Protein AF-A0A172TAT9-F1 (afdb_monomer)

Foldseek 3Di:
DDDDPPPPVVVVVVVVVVVVVVVVVVVVVVVVVVVVVVVVVVLVVQQVLLVVQQVVLQVVVQVLQVLVLQQQVQFFAALPDFLQNVQQLVCLLQVHNGFDDPLAKDWRHFFDQQAFLDADPDDASSSCVNVLRRGDQVSCVVVVNHPCPRNNSRRSRRQQRNGPQAHWDWDDDQKIKIWGFHKHFTTWMDHFRSKIKTKIFGAKIWMWIDHPPFIWIWIWGWPAGMWIKIWGFAFPLQFQEEAADQFQDLVCLVVVVGDEQELLAEEQGEYEYQDAYEYEAEHEYNYEYEYQQQYRVQWDDDVHDTAGVDDHFQAHHYDPDPDTDGCVNAPDSQWRWDADPVRRITTYHYNYHYYRNDGNFAFDQDCVSLQVLCLVAAAEAEEEWAAWAWAWDDAPNAIWIWIWTDDPNDIWIWTAHLVQFIWTQDPVRHTAAWDADNRSDIDGDHPDGHGGHQQGHEYAYEHNEYEHPPQCAPVVGGARWEQSHFHEYEYQAAYEYQEAHHYPDAQWDDFWDQDPVRDIDGTDGHPLSTNTAYEYHFNYDPPPHQREHEQEDQLQQPVGGPNDRHYAQQGEYEYEYARNRAEHEYRCQVGAHPPDLAGSEAHHYETHYHYHRYYYQHDPSRGGHRYGRHHSCNSVSNDDRRSRDTTSTIDIAMWDWDQDVNDTDIDGDSTIDIHTPTPIDGDD

Nearest PDB structures (foldseek):
  6u3s-assembly1_A  TM=4.311E-01  e=6.792E+00  Homo sapiens

Solvent-accessible surface area (backbone atoms only — not comparable to full-atom values): 34178 Å² total; per-residue (Å²): 142,85,86,73,86,74,64,63,62,57,53,55,52,50,50,52,50,50,52,51,50,53,52,53,51,51,51,51,49,52,50,51,50,50,52,52,51,49,50,52,52,50,53,50,48,38,45,51,45,3,38,53,20,11,52,50,43,50,52,55,52,45,53,51,36,45,49,49,30,54,44,44,74,68,30,45,50,63,61,83,64,49,69,70,59,53,48,47,28,53,12,33,49,57,73,38,96,59,66,78,84,78,84,63,67,40,76,76,35,73,44,56,61,69,39,36,60,52,85,60,98,70,61,64,38,56,43,29,43,47,61,39,57,28,40,47,47,67,57,37,36,77,71,75,39,70,87,39,45,64,42,54,41,18,47,53,51,21,42,45,26,24,1,68,70,27,36,81,47,71,52,64,86,81,34,32,18,44,33,54,51,27,33,21,44,41,34,37,32,36,55,27,73,51,25,38,36,45,31,32,32,42,62,66,42,55,18,38,5,30,28,90,93,35,51,26,36,37,38,30,38,40,72,54,46,56,38,29,41,39,39,36,34,56,52,56,58,43,26,31,34,33,24,48,36,53,15,61,42,72,67,32,42,75,71,66,51,61,51,71,41,31,62,78,37,55,35,55,27,29,34,40,28,32,18,49,57,32,39,29,41,50,20,38,30,49,19,35,41,37,17,19,8,17,48,84,90,14,69,41,68,49,97,84,39,77,34,53,65,42,79,63,53,39,33,36,29,48,66,91,51,89,62,75,46,45,44,91,75,29,78,46,73,64,47,38,70,52,65,49,98,86,68,56,58,24,39,52,45,58,64,41,59,64,40,39,73,38,77,68,75,55,69,53,72,60,54,64,69,40,36,55,51,2,33,76,32,29,39,55,40,84,43,55,27,64,30,37,34,33,20,46,46,76,57,96,89,37,77,21,38,34,42,35,39,27,43,97,89,45,75,50,41,36,35,29,40,90,82,25,40,28,28,31,51,47,98,90,70,52,77,30,26,18,36,64,50,98,82,19,52,79,43,79,24,82,95,52,76,44,34,61,46,63,31,27,35,17,28,57,23,33,33,65,29,35,32,15,53,96,43,18,78,40,92,79,51,44,34,18,30,29,49,72,37,38,28,15,42,36,22,35,18,36,37,28,36,25,42,20,32,36,49,59,41,57,37,54,47,88,52,67,42,74,44,98,85,73,50,73,48,72,49,53,70,78,40,80,80,52,50,36,37,36,26,40,36,10,18,14,39,101,86,84,33,53,3,30,34,35,38,31,35,36,53,50,24,93,82,36,75,82,68,51,82,32,31,56,63,51,28,39,38,43,33,28,40,34,7,39,55,16,21,54,25,30,41,42,15,77,36,75,47,99,66,65,63,63,72,41,44,32,42,39,33,42,24,22,40,34,21,24,20,41,40,51,40,37,50,98,86,38,33,31,32,47,72,36,47,36,40,51,68,52,22,73,65,33,50,64,26,38,79,50,66,44,44,56,61,52,48,52,42,47,27,29,79,44,76,55,96,87,38,82,39,81,44,79,52,93,60,60,50,69,40,76,63,76,58,77,45,76,72,132

InterPro domains:
  IPR032601 Protein of unknown function DUF4900 [PF16241] (195-294)

Organism: NCBI:txid1182568

Sequence (684 aa):
MQNSPRTQGATLIVSLLMVMLVLAMTMVLTAQVTVSARRSSADQQTILQARYAAESGVSRVQSQLDLMSRLLNVSALDTAVLNSSVESDMAALCGLSSLPLFTGKANLCTFPASQGLGRVTSGVNARTQFLVRTMSEGAFDAQGIPEANASVRSQFWSELFSGQQGTPYAGGQDATYAARFGLQPLKVERTHENTYRFYFKVPDLQVRGQLGASSQNIQARAAQPEGFLLISRQPFSRYALFTNHHFSDAEDEARGERVTFTDRTMFSGPVHTNQHFLFQGTPWFGGSVSSAGCPQSGIGLVSGVPDCTRPQEPGAFFGNNTLLTPEIEFAPSNAPVVCEADAKCHAPQFGGSVTWDNKYVELPTDNQEQEEVAIERGLALNGDVSELQLRQGQVSGQLRQLISYTQNGVTTRLAYGPDNKLLIQVPDGSWQPTKRDPAGVITANPGGVAAVFNGVISVSGNVQNLNGGPAADATPPEPTIAAFAGLTLAATGNVTVTSSLTYASPPCSGGHVRNSNGTVTPAACGDLTARNMLGIYSSGDHESSPGDIELVSPASCPNGFGTCASLPANARIHAVMMASQGAVRVRGHDEPVNASPFELGNIQLLGGIIENYYGAFGITDGRGYGRNFVYDPRMNDGMAPPAFPTERHWTVGLRTEKLVNGVLASEELTGLRLRGDVVSTVAP

Secondary structure (DSSP, 8-state):
----TTHHHHHHHHHHHHHHHHHHHHHHHHHHHHHHHHHHHHHHHHHHHHHHHHHHHHHHHHHHHHHHHHHHHT----TT--HHHHHHHHHHHHT-SSPPPPSSSEEEEE--TT--S---SSS--GGGHHHHHHS-HHHHHTTT-TT--HHHHHHHHHHHT-GGG-EEEEE-SSSEEEEEE--EEEEEEEEETTEEEEEEE---EEEEEEETTEEEEEEEEESSSEEEEEEE--BGGG-SEE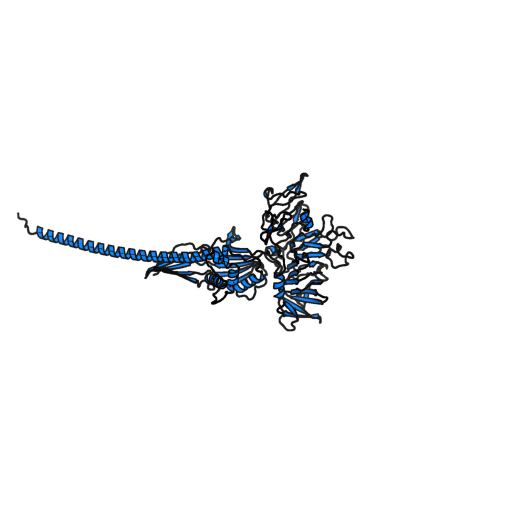EEESBSSHHHHHHT-B-EE-TT-EE-S-EEESS--EE-S--EESS-EEE--PPTT-EEEETTEEEESS----EEEETT--S-EEGGG-SSTTS--EE-TTS-EE--EESS-EESSPPP-PPP---HHHHHHHHHHSEEEES-BSEEEEEEEEETTEEEEEEEEEETTEEEEEEE-TT-BEEEE-TTS-EEEEEE-TT--EEE-TTSPPPB--SEEEEES-EEEEE--TTTTSSSPPPSB-TT-EEEEEESS-EEE-S-B-BSS-SEES--EE-TTS-EEPPEE--TT---EEEEEE--BTTTB---EEEE-GGG-TTSTTSS--PPTT-EEEEEEEESSS-EEEETSSSPPSS-TT-S-EEEEEEEEEEEE----B-TTS-B-EEEEE--GGGTTT--STT--B-SPPEEEEEEEEEETTEEEEEE-S---EE-----EE--

Structure (mmCIF, N/CA/C/O backbone):
data_AF-A0A172TAT9-F1
#
_entry.id   AF-A0A172TAT9-F1
#
loop_
_atom_site.group_PDB
_atom_site.id
_atom_site.type_symbol
_atom_site.label_atom_id
_atom_site.label_alt_id
_atom_site.label_comp_id
_atom_site.label_asym_id
_atom_site.label_entity_id
_atom_site.label_seq_id
_atom_site.pdbx_PDB_ins_code
_atom_site.Cartn_x
_atom_site.Cartn_y
_atom_site.Cartn_z
_atom_site.occupancy
_atom_site.B_iso_or_equiv
_atom_site.auth_seq_id
_atom_site.auth_comp_id
_atom_site.auth_asym_id
_atom_site.auth_atom_id
_atom_site.pdbx_PDB_model_num
ATOM 1 N N . MET A 1 1 ? 103.552 -5.576 -82.547 1.00 48.69 1 MET A N 1
ATOM 2 C CA . MET A 1 1 ? 102.421 -4.623 -82.537 1.00 48.69 1 MET A CA 1
ATOM 3 C C . MET A 1 1 ? 101.365 -5.129 -83.500 1.00 48.69 1 MET A C 1
ATOM 5 O O . MET A 1 1 ? 101.603 -5.049 -84.693 1.00 48.69 1 MET A O 1
ATOM 9 N N . GLN A 1 2 ? 100.270 -5.700 -82.996 1.00 43.50 2 GLN A N 1
ATOM 10 C CA . GLN A 1 2 ? 99.036 -5.975 -83.748 1.00 43.50 2 GLN A CA 1
ATOM 11 C C . GLN A 1 2 ? 98.002 -6.526 -82.754 1.00 43.50 2 GLN A C 1
ATOM 13 O O . GLN A 1 2 ? 98.159 -7.641 -82.267 1.00 43.50 2 GLN A O 1
ATOM 18 N N . ASN A 1 3 ? 96.971 -5.741 -82.428 1.00 38.66 3 ASN A N 1
ATOM 19 C CA . ASN A 1 3 ? 95.793 -6.240 -81.715 1.00 38.66 3 ASN A CA 1
ATOM 20 C C . ASN A 1 3 ? 94.718 -6.605 -82.748 1.00 38.66 3 ASN A C 1
ATOM 22 O O . ASN A 1 3 ? 94.421 -5.827 -83.652 1.00 38.66 3 ASN A O 1
ATOM 26 N N . SER A 1 4 ? 94.193 -7.825 -82.623 1.00 46.28 4 SER A N 1
ATOM 27 C CA . SER A 1 4 ? 93.279 -8.490 -83.560 1.00 46.28 4 SER A CA 1
ATOM 28 C C . SER A 1 4 ? 91.843 -7.931 -83.490 1.00 46.28 4 SER A C 1
ATOM 30 O O . SER A 1 4 ? 91.308 -7.805 -82.389 1.00 46.28 4 SER A O 1
ATOM 32 N N . PRO A 1 5 ? 91.164 -7.672 -84.628 1.00 51.91 5 PRO A N 1
ATOM 33 C CA . PRO A 1 5 ? 89.803 -7.121 -84.675 1.00 51.91 5 PRO A CA 1
ATOM 34 C C . PRO A 1 5 ? 88.676 -8.143 -84.404 1.00 51.91 5 PRO A C 1
ATOM 36 O O . PRO A 1 5 ? 87.502 -7.821 -84.567 1.00 51.91 5 PRO A O 1
ATOM 39 N N . ARG A 1 6 ? 88.979 -9.381 -83.977 1.00 50.12 6 ARG A N 1
ATOM 40 C CA . ARG A 1 6 ? 87.954 -10.422 -83.724 1.00 50.12 6 ARG A CA 1
ATOM 41 C C . ARG A 1 6 ? 87.299 -10.380 -82.334 1.00 50.12 6 ARG A C 1
ATOM 43 O O . ARG A 1 6 ? 86.281 -11.036 -82.141 1.00 50.12 6 ARG A O 1
ATOM 50 N N . THR A 1 7 ? 87.816 -9.607 -81.379 1.00 52.78 7 THR A N 1
ATOM 51 C CA . THR A 1 7 ? 87.319 -9.594 -79.986 1.00 52.78 7 THR A CA 1
ATOM 52 C C . THR A 1 7 ? 86.269 -8.523 -79.672 1.00 52.78 7 THR A C 1
ATOM 54 O O . THR A 1 7 ? 85.688 -8.585 -78.593 1.00 52.78 7 THR A O 1
ATOM 57 N N . GLN A 1 8 ? 85.963 -7.595 -80.591 1.00 53.47 8 GLN A N 1
ATOM 58 C CA . GLN A 1 8 ? 84.952 -6.538 -80.376 1.00 53.47 8 GLN A CA 1
ATOM 59 C C . GLN A 1 8 ? 83.516 -6.945 -80.772 1.00 53.47 8 GLN A C 1
ATOM 61 O O . GLN A 1 8 ? 82.559 -6.436 -80.198 1.00 53.47 8 GLN A O 1
ATOM 66 N N . GLY A 1 9 ? 83.333 -7.896 -81.698 1.00 56.62 9 GLY A N 1
ATOM 67 C CA . GLY A 1 9 ? 81.994 -8.367 -82.099 1.00 56.62 9 GLY A CA 1
ATOM 68 C C . GLY A 1 9 ? 81.351 -9.342 -81.102 1.00 56.62 9 GLY A C 1
ATOM 69 O O . GLY A 1 9 ? 80.148 -9.286 -80.858 1.00 56.62 9 GLY A O 1
ATOM 70 N N . ALA A 1 10 ? 82.155 -10.207 -80.472 1.00 58.50 10 ALA A N 1
ATOM 71 C CA . ALA A 1 10 ? 81.668 -11.194 -79.505 1.00 58.50 10 ALA A CA 1
ATOM 72 C C . ALA A 1 10 ? 81.263 -10.559 -78.163 1.00 58.50 10 ALA A C 1
ATOM 74 O O . ALA A 1 10 ? 80.267 -10.963 -77.570 1.00 58.50 10 ALA A O 1
ATOM 75 N N . THR A 1 11 ? 81.977 -9.525 -77.705 1.00 61.00 11 THR A N 1
ATOM 76 C CA . THR A 1 11 ? 81.617 -8.782 -76.484 1.00 61.00 11 THR A CA 1
ATOM 77 C C . THR A 1 11 ? 80.318 -8.003 -76.644 1.00 61.00 11 THR A C 1
ATOM 79 O O . THR A 1 11 ? 79.573 -7.910 -75.677 1.00 61.00 11 THR A O 1
ATOM 82 N N . LEU A 1 12 ? 80.012 -7.496 -77.845 1.00 65.25 12 LEU A N 1
ATOM 83 C CA . LEU A 1 12 ? 78.777 -6.753 -78.109 1.00 65.25 12 LEU A CA 1
ATOM 84 C C . LEU A 1 12 ? 77.550 -7.677 -78.188 1.00 65.25 12 LEU A C 1
ATOM 86 O O . LEU A 1 12 ? 76.487 -7.326 -77.692 1.00 65.25 12 LEU A O 1
ATOM 90 N N . ILE A 1 13 ? 77.699 -8.894 -78.724 1.00 69.75 13 ILE A N 1
ATOM 91 C CA . ILE A 1 13 ? 76.626 -9.905 -78.712 1.00 69.75 13 ILE A CA 1
ATOM 92 C C . ILE A 1 13 ? 76.397 -10.455 -77.298 1.00 69.75 13 ILE A C 1
ATOM 94 O O . ILE A 1 13 ? 75.250 -10.600 -76.881 1.00 69.75 13 ILE A O 1
ATOM 98 N N . VAL A 1 14 ? 77.463 -10.725 -76.535 1.00 69.88 14 VAL A N 1
ATOM 99 C CA . VAL A 1 14 ? 77.345 -11.221 -75.153 1.00 69.88 14 VAL A CA 1
ATOM 100 C C . VAL A 1 14 ? 76.771 -10.151 -74.224 1.00 69.88 14 VAL A C 1
ATOM 102 O O . VAL A 1 14 ? 75.908 -10.473 -73.413 1.00 69.88 14 VAL A O 1
ATOM 105 N N . SER A 1 15 ? 77.170 -8.882 -74.358 1.00 71.38 15 SER A N 1
ATOM 106 C CA . SER A 1 15 ? 76.584 -7.798 -73.561 1.00 71.38 15 SER A CA 1
ATOM 107 C C . SER A 1 15 ? 75.116 -7.560 -73.916 1.00 71.38 15 SER A C 1
ATOM 109 O O . SER A 1 15 ? 74.303 -7.384 -73.014 1.00 71.38 15 SER A O 1
ATOM 111 N N . LEU A 1 16 ? 74.738 -7.644 -75.195 1.00 74.12 16 LEU A N 1
ATOM 112 C CA . LEU A 1 16 ? 73.351 -7.468 -75.630 1.00 74.12 16 LEU A CA 1
ATOM 113 C C . LEU A 1 16 ? 72.456 -8.648 -75.215 1.00 74.12 16 LEU A C 1
ATOM 115 O O . LEU A 1 16 ? 71.335 -8.428 -74.763 1.00 74.12 16 LEU A O 1
ATOM 119 N N . LEU A 1 17 ? 72.967 -9.884 -75.266 1.00 76.31 17 LEU A N 1
ATOM 120 C CA . LEU A 1 17 ? 72.285 -11.061 -74.716 1.00 76.31 17 LEU A CA 1
ATOM 121 C C . LEU A 1 17 ? 72.151 -10.986 -73.194 1.00 76.31 17 LEU A C 1
ATOM 123 O O . LEU A 1 17 ? 71.096 -11.324 -72.666 1.00 76.31 17 LEU A O 1
ATOM 127 N N . MET A 1 18 ? 73.177 -10.513 -72.482 1.00 75.94 18 MET A N 1
ATOM 128 C CA . MET A 1 18 ? 73.108 -10.350 -71.029 1.00 75.94 18 MET A CA 1
ATOM 129 C C . MET A 1 18 ? 72.113 -9.249 -70.642 1.00 75.94 18 MET A C 1
ATOM 131 O O . MET A 1 18 ? 71.328 -9.442 -69.721 1.00 75.94 18 MET A O 1
ATOM 135 N N . VAL A 1 19 ? 72.071 -8.135 -71.381 1.00 79.44 19 VAL A N 1
ATOM 136 C CA . VAL A 1 19 ? 71.080 -7.065 -71.182 1.00 79.44 19 VAL A CA 1
ATOM 137 C C . VAL A 1 19 ? 69.665 -7.559 -71.490 1.00 79.44 19 VAL A C 1
ATOM 139 O O . VAL A 1 19 ? 68.757 -7.289 -70.707 1.00 79.44 19 VAL A O 1
ATOM 142 N N . MET A 1 20 ? 69.460 -8.332 -72.563 1.00 79.25 20 MET A N 1
ATOM 143 C CA . MET A 1 20 ? 68.156 -8.946 -72.849 1.00 79.25 20 MET A CA 1
ATOM 144 C C . MET A 1 20 ? 67.742 -9.962 -71.781 1.00 79.25 20 MET A C 1
ATOM 146 O O . MET A 1 20 ? 66.573 -10.003 -71.405 1.00 79.25 20 MET A O 1
ATOM 150 N N . LEU A 1 21 ? 68.680 -10.751 -71.256 1.00 79.19 21 LEU A N 1
ATOM 151 C CA . LEU A 1 21 ? 68.402 -11.723 -70.201 1.00 79.19 21 LEU A CA 1
ATOM 152 C C . LEU A 1 21 ? 68.069 -11.028 -68.877 1.00 79.19 21 LEU A C 1
ATOM 154 O O . LEU A 1 21 ? 67.112 -11.415 -68.214 1.00 79.19 21 LEU A O 1
ATOM 158 N N . VAL A 1 22 ? 68.781 -9.951 -68.535 1.00 80.50 22 VAL A N 1
ATOM 159 C CA . VAL A 1 22 ? 68.465 -9.101 -67.378 1.00 80.50 22 VAL A CA 1
ATOM 160 C C . VAL A 1 22 ? 67.095 -8.438 -67.548 1.00 80.50 22 VAL A C 1
ATOM 162 O O . VAL A 1 22 ? 66.311 -8.454 -66.605 1.00 80.50 22 VAL A O 1
ATOM 165 N N . LEU A 1 23 ? 66.756 -7.931 -68.738 1.00 79.25 23 LEU A N 1
ATOM 166 C CA . LEU A 1 23 ? 65.432 -7.363 -69.034 1.00 79.25 23 LEU A CA 1
ATOM 167 C C . LEU A 1 23 ? 64.306 -8.403 -68.947 1.00 79.25 23 LEU A C 1
ATOM 169 O O . LEU A 1 23 ? 63.243 -8.120 -68.401 1.00 79.25 23 LEU A O 1
ATOM 173 N N . ALA A 1 24 ? 64.525 -9.623 -69.439 1.00 78.19 24 ALA A N 1
ATOM 174 C CA . ALA A 1 24 ? 63.549 -10.702 -69.313 1.00 78.19 24 ALA A CA 1
ATOM 175 C C . ALA A 1 24 ? 63.354 -11.113 -67.842 1.00 78.19 24 ALA A C 1
ATOM 177 O O . ALA A 1 24 ? 62.227 -11.319 -67.393 1.00 78.19 24 ALA A O 1
ATOM 178 N N . MET A 1 25 ? 64.438 -11.175 -67.064 1.00 75.12 25 MET A N 1
ATOM 179 C CA . MET A 1 25 ? 64.396 -11.537 -65.646 1.00 75.12 25 MET A CA 1
ATOM 180 C C . MET A 1 25 ? 63.715 -10.454 -64.797 1.00 75.12 25 MET A C 1
ATOM 182 O O . MET A 1 25 ? 62.909 -10.779 -63.925 1.00 75.12 25 MET A O 1
ATOM 186 N N . THR A 1 26 ? 63.951 -9.168 -65.085 1.00 76.69 26 THR A N 1
ATOM 187 C CA . THR A 1 26 ? 63.232 -8.063 -64.429 1.00 76.69 26 THR A CA 1
ATOM 188 C C . THR A 1 26 ? 61.753 -8.040 -64.809 1.00 76.69 26 THR A C 1
ATOM 190 O O . THR A 1 26 ? 60.919 -7.763 -63.946 1.00 76.69 26 THR A O 1
ATOM 193 N N . MET A 1 27 ? 61.393 -8.403 -66.044 1.00 77.38 27 MET A N 1
ATOM 194 C CA . MET A 1 27 ? 59.995 -8.526 -66.479 1.00 77.38 27 MET A CA 1
ATOM 195 C C . MET A 1 27 ? 59.261 -9.682 -65.775 1.00 77.38 27 MET A C 1
ATOM 197 O O . MET A 1 27 ? 58.118 -9.527 -65.351 1.00 77.38 27 MET A O 1
ATOM 201 N N . VAL A 1 28 ? 59.926 -10.825 -65.569 1.00 75.56 28 VAL A N 1
ATOM 202 C CA . VAL A 1 28 ? 59.362 -11.962 -64.816 1.00 75.56 28 VAL A CA 1
ATOM 203 C C . VAL A 1 28 ? 59.194 -11.622 -63.333 1.00 75.56 28 VAL A C 1
ATOM 205 O O . VAL A 1 28 ? 58.142 -11.899 -62.757 1.00 75.56 28 VAL A O 1
ATOM 208 N N . LEU A 1 29 ? 60.186 -10.971 -62.719 1.00 69.94 29 LEU A N 1
ATOM 209 C CA . LEU A 1 29 ? 60.111 -10.539 -61.321 1.00 69.94 29 LEU A CA 1
ATOM 210 C C . LEU A 1 29 ? 59.018 -9.481 -61.111 1.00 69.94 29 LEU A C 1
ATOM 212 O O . LEU A 1 29 ? 58.234 -9.588 -60.171 1.00 69.94 29 LEU A O 1
ATOM 216 N N . THR A 1 30 ? 58.893 -8.500 -62.010 1.00 72.00 30 THR A N 1
ATOM 217 C CA . THR A 1 30 ? 57.817 -7.494 -61.937 1.00 72.00 30 THR A CA 1
ATOM 218 C C . THR A 1 30 ? 56.434 -8.102 -62.172 1.00 72.00 30 THR A C 1
ATOM 220 O O . THR A 1 30 ? 55.488 -7.725 -61.478 1.00 72.00 30 THR A O 1
ATOM 223 N N . ALA A 1 31 ? 56.295 -9.091 -63.061 1.00 66.12 31 ALA A N 1
ATOM 224 C CA . ALA A 1 31 ? 55.041 -9.821 -63.251 1.00 66.12 31 ALA A CA 1
ATOM 225 C C . ALA A 1 31 ? 54.649 -10.640 -62.007 1.00 66.12 31 ALA A C 1
ATOM 227 O O . ALA A 1 31 ? 53.498 -10.582 -61.574 1.00 66.12 31 ALA A O 1
ATOM 228 N N . GLN A 1 32 ? 55.597 -11.346 -61.382 1.00 64.25 32 GLN A N 1
ATOM 229 C CA . GLN A 1 32 ? 55.352 -12.099 -60.146 1.00 64.25 32 GLN A CA 1
ATOM 230 C C . GLN A 1 32 ? 54.995 -11.184 -58.971 1.00 64.25 32 GLN A C 1
ATOM 232 O O . GLN A 1 32 ? 54.032 -11.463 -58.256 1.00 64.25 32 GLN A O 1
ATOM 237 N N . VAL A 1 33 ? 55.699 -10.060 -58.809 1.00 66.44 33 VAL A N 1
ATOM 238 C CA . VAL A 1 33 ? 55.380 -9.051 -57.787 1.00 66.44 33 VAL A CA 1
ATOM 239 C C . VAL A 1 33 ? 53.998 -8.448 -58.032 1.00 66.44 33 VAL A C 1
ATOM 241 O O . VAL A 1 33 ? 53.223 -8.314 -57.093 1.00 66.44 33 VAL A O 1
ATOM 244 N N . THR A 1 34 ? 53.630 -8.166 -59.284 1.00 67.50 34 THR A N 1
ATOM 245 C CA . THR A 1 34 ? 52.304 -7.622 -59.625 1.00 67.50 34 THR A CA 1
ATOM 246 C C . THR A 1 34 ? 51.184 -8.631 -59.358 1.00 67.50 34 THR A C 1
ATOM 248 O O . THR A 1 34 ? 50.139 -8.264 -58.823 1.00 67.50 34 THR A O 1
ATOM 251 N N . VAL A 1 35 ? 51.385 -9.912 -59.680 1.00 61.44 35 VAL A N 1
ATOM 252 C CA . VAL A 1 35 ? 50.406 -10.977 -59.396 1.00 61.44 35 VAL A CA 1
ATOM 253 C C . VAL A 1 35 ? 50.291 -11.238 -57.891 1.00 61.44 35 VAL A C 1
ATOM 255 O O . VAL A 1 35 ? 49.179 -11.376 -57.385 1.00 61.44 35 VAL A O 1
ATOM 258 N N . SER A 1 36 ? 51.409 -11.241 -57.159 1.00 58.53 36 SER A N 1
ATOM 259 C CA . SER A 1 36 ? 51.427 -11.378 -55.697 1.00 58.53 36 SER A CA 1
ATOM 260 C C . SER A 1 36 ? 50.774 -10.182 -55.001 1.00 58.53 36 SER A C 1
ATOM 262 O O . SER A 1 36 ? 50.013 -10.367 -54.056 1.00 58.53 36 SER A O 1
ATOM 264 N N . ALA A 1 37 ? 51.019 -8.962 -55.482 1.00 57.03 37 ALA A N 1
ATOM 265 C CA . ALA A 1 37 ? 50.395 -7.748 -54.963 1.00 57.03 37 ALA A CA 1
ATOM 266 C C . ALA A 1 37 ? 48.886 -7.722 -55.246 1.00 57.03 37 ALA A C 1
ATOM 268 O O . ALA A 1 37 ? 48.110 -7.350 -54.372 1.00 57.03 37 ALA A O 1
ATOM 269 N N . ARG A 1 38 ? 48.446 -8.182 -56.427 1.00 58.56 38 ARG A N 1
ATOM 270 C CA . ARG A 1 38 ? 47.016 -8.309 -56.758 1.00 58.56 38 ARG A CA 1
ATOM 271 C C . ARG A 1 38 ? 46.309 -9.375 -55.925 1.00 58.56 38 ARG A C 1
ATOM 273 O O . ARG A 1 38 ? 45.204 -9.114 -55.468 1.00 58.56 38 ARG A O 1
ATOM 280 N N . ARG A 1 39 ? 46.935 -10.537 -55.698 1.00 61.66 39 ARG A N 1
ATOM 281 C CA . ARG A 1 39 ? 46.395 -11.572 -54.796 1.00 61.66 39 ARG A CA 1
ATOM 282 C C . ARG A 1 39 ? 46.301 -11.061 -53.361 1.00 61.66 39 ARG A C 1
ATOM 284 O O . ARG A 1 39 ? 45.223 -11.097 -52.794 1.00 61.66 39 ARG A O 1
ATOM 291 N N . SER A 1 40 ? 47.371 -10.455 -52.847 1.00 72.44 40 SER A N 1
ATOM 292 C CA . SER A 1 40 ? 47.383 -9.829 -51.519 1.00 72.44 40 SER A CA 1
ATOM 293 C C . SER A 1 40 ? 46.303 -8.748 -51.370 1.00 72.44 40 SER A C 1
ATOM 295 O O . SER A 1 40 ? 45.583 -8.726 -50.379 1.00 72.44 40 SER A O 1
ATOM 297 N N . SER A 1 41 ? 46.114 -7.896 -52.382 1.00 76.06 41 SER A N 1
ATOM 298 C CA . SER A 1 41 ? 45.074 -6.860 -52.374 1.00 76.06 41 SER A CA 1
ATOM 299 C C . SER A 1 41 ? 43.656 -7.434 -52.442 1.00 76.06 41 SER A C 1
ATOM 301 O O . SER A 1 41 ? 42.767 -6.906 -51.779 1.00 76.06 41 SER A O 1
ATOM 303 N N . ALA A 1 42 ? 43.426 -8.492 -53.226 1.00 73.88 42 ALA A N 1
ATOM 304 C CA . ALA A 1 42 ? 42.129 -9.162 -53.301 1.00 73.88 42 ALA A CA 1
ATOM 305 C C . ALA A 1 42 ? 41.809 -9.900 -51.991 1.00 73.88 42 ALA A C 1
ATOM 307 O O . ALA A 1 42 ? 40.704 -9.777 -51.467 1.00 73.88 42 ALA A O 1
ATOM 308 N N . ASP A 1 43 ? 42.792 -10.579 -51.401 1.00 77.62 43 ASP A N 1
ATOM 309 C CA . ASP A 1 43 ? 42.649 -11.261 -50.115 1.00 77.62 43 ASP A CA 1
ATOM 310 C C . ASP A 1 43 ? 42.376 -10.248 -48.990 1.00 77.62 43 ASP A C 1
ATOM 312 O O . ASP A 1 43 ? 41.437 -10.422 -48.212 1.00 77.62 43 ASP A O 1
ATOM 316 N N . GLN A 1 44 ? 43.099 -9.123 -48.962 1.00 82.38 44 GLN A N 1
ATOM 317 C CA . GLN A 1 44 ? 42.831 -8.013 -48.041 1.00 82.38 44 GLN A CA 1
ATOM 318 C C . GLN A 1 44 ? 41.424 -7.434 -48.226 1.00 82.38 44 GLN A C 1
ATOM 320 O O . GLN A 1 44 ? 40.734 -7.178 -47.239 1.00 82.38 44 GLN A O 1
ATOM 325 N N . GLN A 1 45 ? 40.965 -7.273 -49.469 1.00 85.69 45 GLN A N 1
ATOM 326 C CA . GLN A 1 45 ? 39.615 -6.794 -49.756 1.00 85.69 45 GLN A CA 1
ATOM 327 C C . GLN A 1 45 ? 38.545 -7.773 -49.248 1.00 85.69 45 GLN A C 1
ATOM 329 O O . GLN A 1 45 ? 37.579 -7.335 -48.624 1.00 85.69 45 GLN A O 1
ATOM 334 N N . THR A 1 46 ? 38.726 -9.085 -49.441 1.00 84.88 46 THR A N 1
ATOM 335 C CA . THR A 1 46 ? 37.762 -10.085 -48.943 1.00 84.88 46 THR A CA 1
ATOM 336 C C . THR A 1 46 ? 37.718 -10.150 -47.416 1.00 84.88 46 THR A C 1
ATOM 338 O O . THR A 1 46 ? 36.640 -10.282 -46.838 1.00 84.88 46 THR A O 1
ATOM 341 N N . ILE A 1 47 ? 38.862 -9.989 -46.743 1.00 86.12 47 ILE A N 1
ATOM 342 C CA . ILE A 1 47 ? 38.943 -9.930 -45.277 1.00 86.12 47 ILE A CA 1
ATOM 343 C C . ILE A 1 47 ? 38.253 -8.672 -44.738 1.00 86.12 47 ILE A C 1
ATOM 345 O O . ILE A 1 47 ? 37.501 -8.758 -43.766 1.00 86.12 47 ILE A O 1
ATOM 349 N N . LEU A 1 48 ? 38.464 -7.513 -45.369 1.00 87.56 48 LEU A N 1
ATOM 350 C CA . LEU A 1 48 ? 37.793 -6.267 -44.990 1.00 87.56 48 LEU A CA 1
ATOM 351 C C . LEU A 1 48 ? 36.278 -6.360 -45.190 1.00 87.56 48 LEU A C 1
ATOM 353 O O . LEU A 1 48 ? 35.522 -5.952 -44.314 1.00 87.56 48 LEU A O 1
ATOM 357 N N . GLN A 1 49 ? 35.819 -6.957 -46.291 1.00 89.06 49 GLN A N 1
ATOM 358 C CA . GLN A 1 49 ? 34.391 -7.180 -46.531 1.00 89.06 49 GLN A CA 1
ATOM 359 C C . GLN A 1 49 ? 33.778 -8.158 -45.517 1.00 89.06 49 GLN A C 1
ATOM 361 O O . GLN A 1 49 ? 32.702 -7.885 -44.985 1.00 89.06 49 GLN A O 1
ATOM 366 N N . ALA A 1 50 ? 34.476 -9.245 -45.168 1.00 86.94 50 ALA A N 1
ATOM 367 C CA . ALA A 1 50 ? 34.053 -10.145 -44.093 1.00 86.94 50 ALA A CA 1
ATOM 368 C C . ALA A 1 50 ? 33.990 -9.422 -42.734 1.00 86.94 50 ALA A C 1
ATOM 370 O O . ALA A 1 50 ? 33.067 -9.650 -41.954 1.00 86.94 50 ALA A O 1
ATOM 371 N N . ARG A 1 51 ? 34.924 -8.506 -42.456 1.00 90.19 51 ARG A N 1
ATOM 372 C CA . ARG A 1 51 ? 34.886 -7.666 -41.253 1.00 90.19 51 ARG A CA 1
ATOM 373 C C . ARG A 1 51 ? 33.684 -6.721 -41.250 1.00 90.19 51 ARG A C 1
ATOM 375 O O . ARG A 1 51 ? 32.968 -6.696 -40.257 1.00 90.19 51 ARG A O 1
ATOM 382 N N . TYR A 1 52 ? 33.412 -6.004 -42.340 1.00 90.25 52 TYR A N 1
ATOM 383 C CA . TYR A 1 52 ? 32.238 -5.126 -42.429 1.00 90.25 52 TYR A CA 1
ATOM 384 C C . TYR A 1 52 ? 30.918 -5.893 -42.280 1.00 90.25 52 TYR A C 1
ATOM 386 O O . TYR A 1 52 ? 29.982 -5.395 -41.650 1.00 90.25 52 TYR A O 1
ATOM 394 N N . ALA A 1 53 ? 30.845 -7.128 -42.788 1.00 91.00 53 ALA A N 1
ATOM 395 C CA . ALA A 1 53 ? 29.707 -8.005 -42.530 1.00 91.00 53 ALA A CA 1
ATOM 396 C C . ALA A 1 53 ? 29.572 -8.314 -41.028 1.00 91.00 53 ALA A C 1
ATOM 398 O O . ALA A 1 53 ? 28.488 -8.166 -40.466 1.00 91.00 53 ALA A O 1
ATOM 399 N N . ALA A 1 54 ? 30.666 -8.669 -40.346 1.00 90.06 54 ALA A N 1
ATOM 400 C CA . ALA A 1 54 ? 30.649 -8.892 -38.900 1.00 90.06 54 ALA A CA 1
ATOM 401 C C . ALA A 1 54 ? 30.248 -7.628 -38.107 1.00 90.06 54 ALA A C 1
ATOM 403 O O . ALA A 1 54 ? 29.439 -7.720 -37.186 1.00 90.06 54 ALA A O 1
ATOM 404 N N . GLU A 1 55 ? 30.741 -6.444 -38.487 1.00 90.75 55 GLU A N 1
ATOM 405 C CA . GLU A 1 55 ? 30.348 -5.161 -37.877 1.00 90.75 55 GLU A CA 1
ATOM 406 C C . GLU A 1 55 ? 28.848 -4.894 -38.079 1.00 90.75 55 GLU A C 1
ATOM 408 O O . GLU A 1 55 ? 28.155 -4.516 -37.135 1.00 90.75 55 GLU A O 1
ATOM 413 N N . SER A 1 56 ? 28.310 -5.216 -39.261 1.00 91.50 56 SER A N 1
ATOM 414 C CA . SER A 1 56 ? 26.869 -5.134 -39.544 1.00 91.50 56 SER A CA 1
ATOM 415 C C . SER A 1 56 ? 26.043 -6.053 -38.638 1.00 91.50 56 SER A C 1
ATOM 417 O O . SER A 1 56 ? 24.965 -5.670 -38.182 1.00 91.50 56 SER A O 1
ATOM 419 N N . GLY A 1 57 ? 26.548 -7.252 -38.327 1.00 91.31 57 GLY A N 1
ATOM 420 C CA . GLY A 1 57 ? 25.904 -8.156 -37.375 1.00 91.31 57 GLY A CA 1
ATOM 421 C C . GLY A 1 57 ? 25.920 -7.628 -35.935 1.00 91.31 57 GLY A C 1
ATOM 422 O O . GLY A 1 57 ? 24.917 -7.763 -35.233 1.00 91.31 57 GLY A O 1
ATOM 423 N N . VAL A 1 58 ? 26.996 -6.951 -35.509 1.00 91.81 58 VAL A N 1
ATOM 424 C CA . VAL A 1 58 ? 27.033 -6.243 -34.213 1.00 91.81 58 VAL A CA 1
ATOM 425 C C . VAL A 1 58 ? 25.986 -5.132 -34.189 1.00 91.81 58 VAL A C 1
ATOM 427 O O . VAL A 1 58 ? 25.193 -5.060 -33.251 1.00 91.81 58 VAL A O 1
ATOM 430 N N . SER A 1 59 ? 25.917 -4.310 -35.241 1.00 91.94 59 SER A N 1
ATOM 431 C CA . SER A 1 59 ? 24.905 -3.255 -35.369 1.00 91.94 59 SER A CA 1
ATOM 432 C C . SER A 1 59 ? 23.478 -3.807 -35.369 1.00 91.94 59 SER A C 1
ATOM 434 O O . SER A 1 59 ? 22.590 -3.195 -34.776 1.00 91.94 59 SER A O 1
ATOM 436 N N . ARG A 1 60 ? 23.240 -4.982 -35.970 1.00 92.25 60 ARG A N 1
ATOM 437 C CA . ARG A 1 60 ? 21.925 -5.639 -35.946 1.00 92.25 60 ARG A CA 1
ATOM 438 C C . ARG A 1 60 ? 21.501 -6.013 -34.527 1.00 92.25 60 ARG A C 1
ATOM 440 O O . ARG A 1 60 ? 20.356 -5.755 -34.168 1.00 92.25 60 ARG A O 1
ATOM 447 N N . VAL A 1 61 ? 22.399 -6.597 -33.733 1.00 92.31 61 VAL A N 1
ATOM 448 C CA . VAL A 1 61 ? 22.111 -6.949 -32.331 1.00 92.31 61 VAL A CA 1
ATOM 449 C C . VAL A 1 61 ? 21.964 -5.694 -31.468 1.00 92.31 61 VAL A C 1
ATOM 451 O O . VAL A 1 61 ? 21.014 -5.605 -30.693 1.00 92.31 61 VAL A O 1
ATOM 454 N N . GLN A 1 62 ? 22.830 -4.690 -31.643 1.00 92.94 62 GLN A N 1
ATOM 455 C CA . GLN A 1 62 ? 22.701 -3.410 -30.939 1.00 92.94 62 GLN A CA 1
ATOM 456 C C . GLN A 1 62 ? 21.354 -2.740 -31.238 1.00 92.94 62 GLN A C 1
ATOM 458 O O . GLN A 1 62 ? 20.689 -2.282 -30.318 1.00 92.94 62 GLN A O 1
ATOM 463 N N . SER A 1 63 ? 20.889 -2.770 -32.491 1.00 91.75 63 SER A N 1
ATOM 464 C CA . SER A 1 63 ? 19.572 -2.243 -32.861 1.00 91.75 63 SER A CA 1
ATOM 465 C C . SER A 1 63 ? 18.417 -2.946 -32.137 1.00 91.75 63 SER A C 1
ATOM 467 O O . SER A 1 63 ? 17.394 -2.305 -31.895 1.00 91.75 63 SER A O 1
ATOM 469 N N . GLN A 1 64 ? 18.545 -4.236 -31.802 1.00 91.12 64 GLN A N 1
ATOM 470 C CA . GLN A 1 64 ? 17.540 -4.962 -31.013 1.00 91.12 64 GLN A CA 1
ATOM 471 C C . GLN A 1 64 ? 17.571 -4.545 -29.539 1.00 91.12 64 GLN A C 1
ATOM 473 O O . GLN A 1 64 ? 16.519 -4.340 -28.937 1.00 91.12 64 GLN A O 1
ATOM 478 N N . LEU A 1 65 ? 18.764 -4.359 -28.966 1.00 91.50 65 LEU A N 1
ATOM 479 C CA . LEU A 1 65 ? 18.929 -3.829 -27.607 1.00 91.50 65 LEU A CA 1
ATOM 480 C C . LEU A 1 65 ? 18.421 -2.386 -27.484 1.00 91.50 65 LEU A C 1
ATOM 482 O O . LEU A 1 65 ? 17.801 -2.032 -26.479 1.00 91.50 65 LEU A O 1
ATOM 486 N N . ASP A 1 66 ? 18.630 -1.566 -28.513 1.00 91.31 66 ASP A N 1
ATOM 487 C CA . ASP A 1 66 ? 18.108 -0.202 -28.571 1.00 91.31 66 ASP A CA 1
ATOM 488 C C . ASP A 1 66 ? 16.578 -0.199 -28.669 1.00 91.31 66 ASP A C 1
ATOM 490 O O . ASP A 1 66 ? 15.927 0.576 -27.972 1.00 91.31 66 ASP A O 1
ATOM 494 N N . LEU A 1 67 ? 15.992 -1.079 -29.492 1.00 91.19 67 LEU A N 1
ATOM 495 C CA . LEU A 1 67 ? 14.539 -1.256 -29.572 1.00 91.19 67 LEU A CA 1
ATOM 496 C C . LEU A 1 67 ? 13.956 -1.661 -28.214 1.00 91.19 67 LEU A C 1
ATOM 498 O O . LEU A 1 67 ? 13.016 -1.026 -27.745 1.00 91.19 67 LEU A O 1
ATOM 502 N N . MET A 1 68 ? 14.542 -2.664 -27.556 1.00 89.62 68 MET A N 1
ATOM 503 C CA . MET A 1 68 ? 14.156 -3.054 -26.200 1.00 89.62 68 MET A CA 1
ATOM 504 C C . MET A 1 68 ? 14.242 -1.872 -25.234 1.00 89.62 68 MET A C 1
ATOM 506 O O . MET A 1 68 ? 13.298 -1.630 -24.494 1.00 89.62 68 MET A O 1
ATOM 510 N N . SER A 1 69 ? 15.359 -1.141 -25.230 1.00 89.50 69 SER A N 1
ATOM 511 C CA . SER A 1 69 ? 15.556 -0.009 -24.318 1.00 89.50 69 SER A CA 1
ATOM 512 C C . SER A 1 69 ? 14.487 1.062 -24.536 1.00 89.50 69 SER A C 1
ATOM 514 O O . SER A 1 69 ? 13.925 1.568 -23.573 1.00 89.50 69 SER A O 1
ATOM 516 N N . ARG A 1 70 ? 14.136 1.357 -25.796 1.00 89.75 70 ARG A N 1
ATOM 517 C CA . ARG A 1 70 ? 13.042 2.284 -26.121 1.00 89.75 70 ARG A CA 1
ATOM 518 C C . ARG A 1 70 ? 11.683 1.766 -25.654 1.00 89.75 70 ARG A C 1
ATOM 520 O O . ARG A 1 70 ? 10.944 2.539 -25.060 1.00 89.75 70 ARG A O 1
ATOM 527 N N . LEU A 1 71 ? 11.381 0.481 -25.863 1.00 90.06 71 LEU A N 1
ATOM 528 C CA . LEU A 1 71 ? 10.140 -0.146 -25.387 1.00 90.06 71 LEU A CA 1
ATOM 529 C C . LEU A 1 71 ? 10.034 -0.130 -23.856 1.00 90.06 71 LEU A C 1
ATOM 531 O O . LEU A 1 71 ? 8.963 0.130 -23.322 1.00 90.06 71 LEU A O 1
ATOM 535 N N . LEU A 1 72 ? 11.139 -0.371 -23.148 1.00 86.25 72 LEU A N 1
ATOM 536 C CA . LEU A 1 72 ? 11.179 -0.312 -21.687 1.00 86.25 72 LEU A CA 1
ATOM 537 C C . LEU A 1 72 ? 11.087 1.121 -21.153 1.00 86.25 72 LEU A C 1
ATOM 539 O O . LEU A 1 72 ? 10.478 1.338 -20.111 1.00 86.25 72 LEU A O 1
ATOM 543 N N . ASN A 1 73 ? 11.626 2.109 -21.867 1.00 84.19 73 ASN A N 1
ATOM 544 C CA . ASN A 1 73 ? 11.514 3.516 -21.472 1.00 84.19 73 ASN A CA 1
ATOM 545 C C . ASN A 1 73 ? 10.083 4.062 -21.589 1.00 84.19 73 ASN A C 1
ATOM 547 O O . ASN A 1 73 ? 9.756 5.037 -20.923 1.00 84.19 73 ASN A O 1
ATOM 551 N N . VAL A 1 74 ? 9.238 3.448 -22.421 1.00 84.56 74 VAL A N 1
ATOM 552 C CA . VAL A 1 74 ? 7.799 3.760 -22.513 1.00 84.56 74 VAL A CA 1
ATOM 553 C C . VAL A 1 74 ? 6.932 2.701 -21.828 1.00 84.56 74 VAL A C 1
ATOM 555 O O . VAL A 1 74 ? 5.722 2.661 -22.043 1.00 84.56 74 VAL A O 1
ATOM 558 N N . SER A 1 75 ? 7.547 1.810 -21.044 1.00 84.50 75 SER A N 1
ATOM 559 C CA . SER A 1 75 ? 6.818 0.744 -20.368 1.00 84.50 75 SER A CA 1
ATOM 560 C C . SER A 1 75 ? 5.909 1.322 -19.292 1.00 84.50 75 SER A C 1
ATOM 562 O O . SER A 1 75 ? 6.317 2.149 -18.477 1.00 84.50 75 SER A O 1
ATOM 564 N N . ALA A 1 76 ? 4.655 0.891 -19.315 1.00 85.75 76 ALA A N 1
ATOM 565 C CA . ALA A 1 76 ? 3.637 1.338 -18.388 1.00 85.75 76 ALA A CA 1
ATOM 566 C C . ALA A 1 76 ? 2.640 0.204 -18.182 1.00 85.75 76 ALA A C 1
ATOM 568 O O . ALA A 1 76 ? 2.239 -0.477 -19.125 1.00 85.75 76 ALA A O 1
ATOM 569 N N . LEU A 1 77 ? 2.238 -0.004 -16.935 1.00 88.25 77 LEU A N 1
ATOM 570 C CA . LEU A 1 77 ? 1.065 -0.812 -16.640 1.00 88.25 77 LEU A CA 1
ATOM 571 C C . LEU A 1 77 ? -0.127 0.129 -16.507 1.00 88.25 77 LEU A C 1
ATOM 573 O O . LEU A 1 77 ? -0.025 1.176 -15.866 1.00 88.25 77 LEU A O 1
ATOM 577 N N . ASP A 1 78 ? -1.235 -0.258 -17.131 1.00 85.88 78 ASP A N 1
ATOM 578 C CA . ASP A 1 78 ? -2.511 0.428 -16.965 1.00 85.88 78 ASP A CA 1
ATOM 579 C C . ASP A 1 78 ? -2.899 0.442 -15.476 1.00 85.88 78 ASP A C 1
ATOM 581 O O . ASP A 1 78 ? -2.656 -0.526 -14.748 1.00 85.88 78 ASP A O 1
ATOM 585 N N . THR A 1 79 ? -3.472 1.549 -15.011 1.00 82.50 79 THR A N 1
ATOM 586 C CA . THR A 1 79 ? -3.870 1.730 -13.610 1.00 82.50 79 THR A CA 1
ATOM 587 C C . THR A 1 79 ? -4.981 0.780 -13.170 1.00 82.50 79 THR A C 1
ATOM 589 O O . THR A 1 79 ? -5.119 0.530 -11.975 1.00 82.50 79 THR A O 1
ATOM 592 N N . ALA A 1 80 ? -5.750 0.227 -14.110 1.00 84.88 80 ALA A N 1
ATOM 593 C CA . ALA A 1 80 ? -6.754 -0.801 -13.858 1.00 84.88 80 ALA A CA 1
ATOM 594 C C . ALA A 1 80 ? -6.149 -2.207 -13.678 1.00 84.88 80 ALA A C 1
ATOM 596 O O . ALA A 1 80 ? -6.862 -3.144 -13.321 1.00 84.88 80 ALA A O 1
ATOM 597 N N . VAL A 1 81 ? -4.846 -2.401 -13.929 1.00 89.06 81 VAL A N 1
ATOM 598 C CA . VAL A 1 81 ? -4.192 -3.689 -13.662 1.00 89.06 81 VAL A CA 1
ATOM 599 C C . VAL A 1 81 ? -4.070 -3.891 -12.153 1.00 89.06 81 VAL A C 1
ATOM 601 O O . VAL A 1 81 ? -3.268 -3.239 -11.484 1.00 89.06 81 VAL A O 1
ATOM 604 N N . LEU A 1 82 ? -4.836 -4.855 -11.647 1.00 89.62 82 LEU A N 1
ATOM 605 C CA . LEU A 1 82 ? -4.849 -5.262 -10.243 1.00 89.62 82 LEU A CA 1
ATOM 606 C C . LEU A 1 82 ? -3.522 -5.895 -9.809 1.00 89.62 82 LEU A C 1
ATOM 608 O O . LEU A 1 82 ? -2.832 -6.536 -10.613 1.00 89.62 82 LEU A O 1
ATOM 612 N N . ASN A 1 83 ? -3.194 -5.794 -8.516 1.00 89.62 83 ASN A N 1
ATOM 613 C CA . ASN A 1 83 ? -1.993 -6.440 -7.977 1.00 89.62 83 ASN A CA 1
ATOM 614 C C . ASN A 1 83 ? -2.035 -7.960 -8.179 1.00 89.62 83 ASN A C 1
ATOM 616 O O . ASN A 1 83 ? -1.040 -8.532 -8.620 1.00 89.62 83 ASN A O 1
ATOM 620 N N . SER A 1 84 ? -3.200 -8.592 -7.992 1.00 87.00 84 SER A N 1
ATOM 621 C CA . SER A 1 84 ? -3.431 -10.029 -8.223 1.00 87.00 84 SER A CA 1
ATOM 622 C C . SER A 1 84 ? -3.033 -10.487 -9.635 1.00 87.00 84 SER A C 1
ATOM 624 O O . SER A 1 84 ? -2.461 -11.566 -9.814 1.00 87.00 84 SER A O 1
ATOM 626 N N . SER A 1 85 ? -3.255 -9.644 -10.650 1.00 90.69 85 SER A N 1
ATOM 627 C CA . SER A 1 85 ? -2.842 -9.920 -12.030 1.00 90.69 85 SER A CA 1
ATOM 628 C C . SER A 1 85 ? -1.320 -9.926 -12.178 1.00 90.69 85 SER A C 1
ATOM 630 O O . SER A 1 85 ? -0.769 -10.824 -12.813 1.00 90.69 85 SER A O 1
ATOM 632 N N . VAL A 1 86 ? -0.627 -8.959 -11.567 1.00 92.94 86 VAL A N 1
ATOM 633 C CA . VAL A 1 86 ? 0.844 -8.902 -11.586 1.00 92.94 86 VAL A CA 1
ATOM 634 C C . VAL A 1 86 ? 1.448 -10.036 -10.758 1.00 92.94 86 VAL A C 1
ATOM 636 O O . VAL A 1 86 ? 2.429 -10.639 -11.189 1.00 92.94 86 VAL A O 1
ATOM 639 N N . GLU A 1 87 ? 0.854 -10.393 -9.616 1.00 91.69 87 GLU A N 1
ATOM 640 C CA . GLU A 1 87 ? 1.273 -11.559 -8.829 1.00 91.69 87 GLU A CA 1
ATOM 641 C C . GLU A 1 87 ? 1.185 -12.852 -9.645 1.00 91.69 87 GLU A C 1
ATOM 643 O O . GLU A 1 87 ? 2.127 -13.650 -9.643 1.00 91.69 87 GLU A O 1
ATOM 648 N N . SER A 1 88 ? 0.083 -13.043 -10.378 1.00 92.06 88 SER A N 1
ATOM 649 C CA . SER A 1 88 ? -0.107 -14.187 -11.274 1.00 92.06 88 SER A CA 1
ATOM 650 C C . SER A 1 88 ? 0.934 -14.205 -12.395 1.00 92.06 88 SER A C 1
ATOM 652 O O . SER A 1 88 ? 1.577 -15.230 -12.634 1.00 92.06 88 SER A O 1
ATOM 654 N N . ASP A 1 89 ? 1.189 -13.053 -13.018 1.00 94.81 89 ASP A N 1
ATOM 655 C CA . ASP A 1 89 ? 2.199 -12.911 -14.065 1.00 94.81 89 ASP A CA 1
ATOM 656 C C . ASP A 1 89 ? 3.622 -13.219 -13.534 1.00 94.81 89 ASP A C 1
ATOM 658 O O . ASP A 1 89 ? 4.418 -13.882 -14.207 1.00 94.81 89 ASP A O 1
ATOM 662 N N . MET A 1 90 ? 3.949 -12.803 -12.303 1.00 96.12 90 MET A N 1
ATOM 663 C CA . MET A 1 90 ? 5.224 -13.114 -11.638 1.00 96.12 90 MET A CA 1
ATOM 664 C C . MET A 1 90 ? 5.330 -14.589 -11.224 1.00 96.12 90 MET A C 1
ATOM 666 O O . MET A 1 90 ? 6.397 -15.196 -11.363 1.00 96.12 90 MET A O 1
ATOM 670 N N . ALA A 1 91 ? 4.239 -15.199 -10.752 1.00 94.94 91 ALA A N 1
ATOM 671 C CA . ALA A 1 91 ? 4.186 -16.632 -10.472 1.00 94.94 91 ALA A CA 1
ATOM 672 C C . ALA A 1 91 ? 4.425 -17.439 -11.755 1.00 94.94 91 ALA A C 1
ATOM 674 O O . ALA A 1 91 ? 5.287 -18.321 -11.775 1.00 94.94 91 ALA A O 1
ATOM 675 N N . ALA A 1 92 ? 3.752 -17.073 -12.849 1.00 94.81 92 ALA A N 1
ATOM 676 C CA . ALA A 1 92 ? 3.911 -17.693 -14.158 1.00 94.81 92 ALA A CA 1
ATOM 677 C C . ALA A 1 92 ? 5.342 -17.556 -14.699 1.00 94.81 92 ALA A C 1
ATOM 679 O O . ALA A 1 92 ? 5.914 -18.544 -15.173 1.00 94.81 92 ALA A O 1
ATOM 680 N N . LEU A 1 93 ? 5.959 -16.374 -14.564 1.00 95.62 93 LEU A N 1
ATOM 681 C CA . LEU A 1 93 ? 7.373 -16.138 -14.882 1.00 95.62 93 LEU A CA 1
ATOM 682 C C . LEU A 1 93 ? 8.298 -17.119 -14.144 1.00 95.62 93 LEU A C 1
ATOM 684 O O . LEU A 1 93 ? 9.217 -17.679 -14.748 1.00 95.62 93 LEU A O 1
ATOM 688 N N . CYS A 1 94 ? 8.010 -17.385 -12.870 1.00 95.25 94 CYS A N 1
ATOM 689 C CA . CYS A 1 94 ? 8.742 -18.345 -12.046 1.00 95.25 94 CYS A CA 1
ATOM 690 C C . CYS A 1 94 ? 8.309 -19.813 -12.212 1.00 95.25 94 CYS A C 1
ATOM 692 O O . CYS A 1 94 ? 8.933 -20.697 -11.625 1.00 95.25 94 CYS A O 1
ATOM 694 N N . GLY A 1 95 ? 7.279 -20.108 -13.011 1.00 92.62 95 GLY A N 1
ATOM 695 C CA . GLY A 1 95 ? 6.718 -21.459 -13.135 1.00 92.62 95 GLY A CA 1
ATOM 696 C C . GLY A 1 95 ? 6.019 -21.960 -11.865 1.00 92.62 95 GLY A C 1
ATOM 697 O O . GLY A 1 95 ? 5.977 -23.166 -11.629 1.00 92.62 95 GLY A O 1
ATOM 698 N N . LEU A 1 96 ? 5.507 -21.045 -11.044 1.00 92.50 96 LEU A N 1
ATOM 699 C CA . LEU A 1 96 ? 4.743 -21.315 -9.829 1.00 92.50 96 LEU A CA 1
ATOM 700 C C . LEU A 1 96 ? 3.240 -21.213 -10.119 1.00 92.50 96 LEU A C 1
ATOM 702 O O . LEU A 1 96 ? 2.821 -20.445 -10.980 1.00 92.50 96 LEU A O 1
ATOM 706 N N . SER A 1 97 ? 2.420 -21.957 -9.373 1.00 87.25 97 SER A N 1
ATOM 707 C CA . SER A 1 97 ? 0.954 -21.834 -9.439 1.00 87.25 97 SER A CA 1
ATOM 708 C C . SER A 1 97 ? 0.426 -20.597 -8.708 1.00 87.25 97 SER A C 1
ATOM 710 O O . SER A 1 97 ? -0.611 -20.062 -9.076 1.00 87.25 97 SER A O 1
ATOM 712 N N . SER A 1 98 ? 1.129 -20.147 -7.668 1.00 86.88 98 SER A N 1
ATOM 713 C CA . SER A 1 98 ? 0.899 -18.877 -6.979 1.00 86.88 98 SER A CA 1
ATOM 714 C C . SER A 1 98 ? 2.170 -18.450 -6.255 1.00 86.88 98 SER A C 1
ATOM 716 O O . SER A 1 98 ? 3.006 -19.295 -5.916 1.00 86.88 98 SER A O 1
ATOM 718 N N . LEU A 1 99 ? 2.305 -17.156 -5.974 1.00 88.12 99 LEU A N 1
ATOM 719 C CA . LEU A 1 99 ? 3.403 -16.667 -5.149 1.00 88.12 99 LEU A CA 1
ATOM 720 C C . LEU A 1 99 ? 3.245 -17.109 -3.683 1.00 88.12 99 LEU A C 1
ATOM 722 O O . LEU A 1 99 ? 2.121 -17.269 -3.200 1.00 88.12 99 LEU A O 1
ATOM 726 N N . PRO A 1 100 ? 4.357 -17.318 -2.956 1.00 83.50 100 PRO A N 1
ATOM 727 C CA . PRO A 1 100 ? 4.309 -17.459 -1.507 1.00 83.50 100 PRO A CA 1
ATOM 728 C C . PRO A 1 100 ? 3.869 -16.138 -0.860 1.00 83.50 100 PRO A C 1
ATOM 730 O O . PRO A 1 100 ? 4.127 -15.057 -1.399 1.00 83.50 100 PRO A O 1
ATOM 733 N N . LEU A 1 101 ? 3.255 -16.230 0.325 1.00 77.19 101 LEU A N 1
ATOM 734 C CA . LEU A 1 101 ? 2.946 -15.054 1.142 1.00 77.19 101 LEU A CA 1
ATOM 735 C C . LEU A 1 101 ? 4.219 -14.252 1.412 1.00 77.19 101 LEU A C 1
ATOM 737 O O . LEU A 1 101 ? 5.274 -14.821 1.711 1.00 77.19 101 LEU A O 1
ATOM 741 N N . PHE A 1 102 ? 4.114 -12.930 1.318 1.00 81.44 102 PHE A N 1
ATOM 742 C CA . PHE A 1 102 ? 5.235 -12.054 1.603 1.00 81.44 102 PHE A CA 1
ATOM 743 C C . PHE A 1 102 ? 5.530 -12.061 3.105 1.00 81.44 102 PHE A C 1
ATOM 745 O O . PHE A 1 102 ? 4.704 -11.674 3.923 1.00 81.44 102 PHE A O 1
ATOM 752 N N . THR A 1 103 ? 6.725 -12.512 3.478 1.00 73.69 103 THR A N 1
ATOM 753 C CA . THR A 1 103 ? 7.215 -12.463 4.868 1.00 73.69 103 THR A CA 1
ATOM 754 C C . THR A 1 103 ? 8.470 -11.602 4.989 1.00 73.69 103 THR A C 1
ATOM 756 O O . THR A 1 103 ? 9.234 -11.761 5.938 1.00 73.69 103 THR A O 1
ATOM 759 N N . GLY A 1 104 ? 8.726 -10.769 3.979 1.00 80.12 104 GLY A N 1
ATOM 760 C CA . GLY A 1 104 ? 9.978 -10.058 3.765 1.00 80.12 104 GLY A CA 1
ATOM 761 C C . GLY A 1 104 ? 10.606 -10.381 2.409 1.00 80.12 104 GLY A C 1
ATOM 762 O O . GLY A 1 104 ? 10.154 -11.262 1.671 1.00 80.12 104 GLY A O 1
ATOM 763 N N . LYS A 1 105 ? 11.670 -9.642 2.095 1.00 87.81 105 LYS A N 1
ATOM 764 C CA . LYS A 1 105 ? 12.434 -9.746 0.850 1.00 87.81 105 LYS A CA 1
ATOM 765 C C . LYS A 1 105 ? 12.845 -11.194 0.550 1.00 87.81 105 LYS A C 1
ATOM 767 O O . LYS A 1 105 ? 13.508 -11.833 1.367 1.00 87.81 105 LYS A O 1
ATOM 772 N N . ALA A 1 106 ? 12.494 -11.695 -0.634 1.00 90.75 106 ALA A N 1
ATOM 773 C CA . ALA A 1 106 ? 12.764 -13.076 -1.030 1.00 90.75 106 ALA A CA 1
ATOM 774 C C . ALA A 1 106 ? 13.028 -13.228 -2.536 1.00 90.75 106 ALA A C 1
ATOM 776 O O . ALA A 1 106 ? 12.389 -12.588 -3.374 1.00 90.75 106 ALA A O 1
ATOM 777 N N . ASN A 1 107 ? 13.938 -14.143 -2.886 1.00 94.56 107 ASN A N 1
ATOM 778 C CA . ASN A 1 107 ? 14.086 -14.616 -4.263 1.00 94.56 107 ASN A CA 1
ATOM 779 C C . ASN A 1 107 ? 12.943 -15.598 -4.562 1.00 94.56 107 ASN A C 1
ATOM 781 O O . ASN A 1 107 ? 12.849 -16.640 -3.915 1.00 94.56 107 ASN A O 1
ATOM 785 N N . LEU A 1 108 ? 12.094 -15.274 -5.539 1.00 95.50 108 LEU A N 1
ATOM 786 C CA . LEU A 1 108 ? 10.959 -16.111 -5.939 1.00 95.50 108 LEU A CA 1
ATOM 787 C C . LEU A 1 108 ? 11.408 -17.292 -6.805 1.00 95.50 108 LEU A C 1
ATOM 789 O O . LEU A 1 108 ? 10.923 -18.408 -6.644 1.00 95.50 108 LEU A O 1
ATOM 793 N N . CYS A 1 109 ? 12.352 -17.048 -7.714 1.00 96.06 109 CYS A N 1
ATOM 794 C CA . CYS A 1 109 ? 12.958 -18.073 -8.555 1.00 96.06 109 CYS A CA 1
ATOM 795 C C . CYS A 1 109 ? 14.310 -17.617 -9.110 1.00 96.06 109 CYS A C 1
ATOM 797 O O . CYS A 1 109 ? 14.599 -16.420 -9.190 1.00 96.06 109 CYS A O 1
ATOM 799 N N . THR A 1 110 ? 15.125 -18.583 -9.530 1.00 96.50 110 THR A N 1
ATOM 800 C CA . THR A 1 110 ? 16.383 -18.371 -10.254 1.00 96.50 110 THR A CA 1
ATOM 801 C C . THR A 1 110 ? 16.350 -19.124 -11.580 1.00 96.50 110 THR A C 1
ATOM 803 O O . THR A 1 110 ? 15.714 -20.172 -11.701 1.00 96.50 110 THR A O 1
ATOM 806 N N . PHE A 1 111 ? 17.035 -18.585 -12.584 1.00 94.31 111 PHE A N 1
ATOM 807 C CA . PHE A 1 111 ? 17.124 -19.174 -13.914 1.00 94.31 111 PHE A CA 1
ATOM 808 C C . PHE A 1 111 ? 18.555 -19.683 -14.150 1.00 94.31 111 PHE A C 1
ATOM 810 O O . PHE A 1 111 ? 19.516 -18.930 -13.974 1.00 94.31 111 PHE A O 1
ATOM 817 N N . PRO A 1 112 ? 18.740 -20.952 -14.552 1.00 90.94 112 PRO A N 1
ATOM 818 C CA . PRO A 1 112 ? 20.006 -21.434 -15.088 1.00 90.94 112 PRO A CA 1
ATOM 819 C C . PRO A 1 112 ? 20.418 -20.619 -16.317 1.00 90.94 112 PRO A C 1
ATOM 821 O O . PRO A 1 112 ? 19.576 -20.259 -17.133 1.00 90.94 112 PRO A O 1
ATOM 824 N N . ALA A 1 113 ? 21.720 -20.413 -16.523 1.00 80.94 113 ALA A N 1
ATOM 825 C CA . ALA A 1 113 ? 22.214 -19.605 -17.644 1.00 80.94 113 ALA A CA 1
ATOM 826 C C . ALA A 1 113 ? 21.786 -20.133 -19.035 1.00 80.94 113 ALA A C 1
ATOM 828 O O . ALA A 1 113 ? 21.660 -19.367 -19.993 1.00 80.94 113 ALA A O 1
ATOM 829 N N . SER A 1 114 ? 21.538 -21.441 -19.154 1.00 82.81 114 SER A N 1
ATOM 830 C CA . SER A 1 114 ? 21.043 -22.084 -20.376 1.00 82.81 114 SER A CA 1
ATOM 831 C C . SER A 1 114 ? 19.544 -21.886 -20.626 1.00 82.81 114 SER A C 1
ATOM 833 O O . SER A 1 114 ? 19.082 -22.150 -21.736 1.00 82.81 114 SER A O 1
ATOM 835 N N . GLN A 1 115 ? 18.786 -21.431 -19.626 1.00 85.75 115 GLN A N 1
ATOM 836 C CA . GLN A 1 115 ? 17.337 -21.289 -19.685 1.00 85.75 115 GLN A CA 1
ATOM 837 C C . GLN A 1 115 ? 16.943 -19.857 -20.065 1.00 85.75 115 GLN A C 1
ATOM 839 O O . GLN A 1 115 ? 17.247 -18.900 -19.361 1.00 85.75 115 GLN A O 1
ATOM 844 N N . GLY A 1 116 ? 16.222 -19.719 -21.177 1.00 89.25 116 GLY A N 1
ATOM 845 C CA . GLY A 1 116 ? 15.470 -18.506 -21.498 1.00 89.25 116 GLY A CA 1
ATOM 846 C C . GLY A 1 116 ? 14.058 -18.514 -20.902 1.00 89.25 116 GLY A C 1
ATOM 847 O O . GLY A 1 116 ? 13.679 -19.415 -20.150 1.00 89.25 116 GLY A O 1
ATOM 848 N N . LEU A 1 117 ? 13.222 -17.561 -21.313 1.00 92.69 117 LEU A N 1
ATOM 849 C CA . LEU A 1 117 ? 11.793 -17.554 -20.964 1.00 92.69 117 LEU A CA 1
ATOM 850 C C . LEU A 1 117 ? 10.982 -18.632 -21.708 1.00 92.69 117 LEU A C 1
ATOM 852 O O . LEU A 1 117 ? 9.820 -18.856 -21.380 1.00 92.69 117 LEU A O 1
ATOM 856 N N . GLY A 1 118 ? 11.599 -1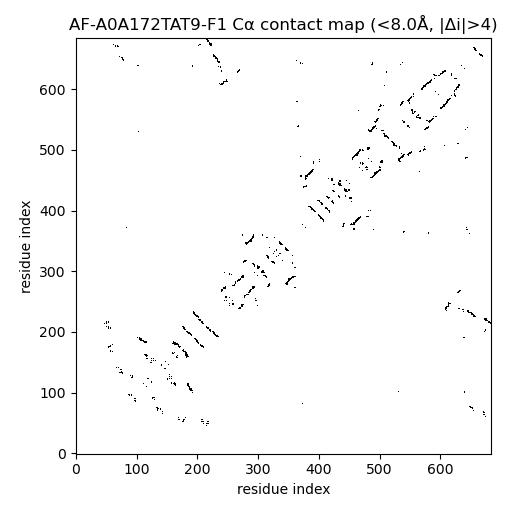9.352 -22.650 1.00 86.12 118 GLY A N 1
ATOM 857 C CA . GLY A 1 118 ? 10.957 -20.392 -23.459 1.00 86.12 118 GLY A CA 1
ATOM 858 C C . GLY A 1 118 ? 10.216 -19.813 -24.664 1.00 86.12 118 GLY A C 1
ATOM 859 O O . GLY A 1 118 ? 9.990 -18.613 -24.732 1.00 86.12 118 GLY A O 1
ATOM 860 N N . ARG A 1 119 ? 9.861 -20.658 -25.637 1.00 83.44 119 ARG A N 1
ATOM 861 C CA . ARG A 1 119 ? 9.059 -20.281 -26.812 1.00 83.44 119 ARG A CA 1
ATOM 862 C C . ARG A 1 119 ? 7.812 -21.155 -26.866 1.00 83.44 119 ARG A C 1
ATOM 864 O O . ARG A 1 119 ? 7.889 -22.338 -26.544 1.00 83.44 119 ARG A O 1
ATOM 871 N N . VAL A 1 120 ? 6.696 -20.586 -27.309 1.00 83.25 120 VAL A N 1
ATOM 872 C CA . VAL A 1 120 ? 5.467 -21.329 -27.623 1.00 83.25 120 VAL A CA 1
ATOM 873 C C . VAL A 1 120 ? 5.207 -21.261 -29.125 1.00 83.25 120 VAL A C 1
ATOM 875 O O . VAL A 1 120 ? 5.544 -20.270 -29.767 1.00 83.25 120 VAL A O 1
ATOM 878 N N . THR A 1 121 ? 4.653 -22.328 -29.701 1.00 74.25 121 THR A N 1
ATOM 879 C CA . THR A 1 121 ? 4.360 -22.415 -31.144 1.00 74.25 121 THR A CA 1
ATOM 880 C C . THR A 1 121 ? 3.116 -21.627 -31.549 1.00 74.25 121 THR A C 1
ATOM 882 O O . THR A 1 121 ? 2.973 -21.272 -32.714 1.00 74.25 121 THR A O 1
ATOM 885 N N . SER A 1 122 ? 2.218 -21.359 -30.602 1.00 78.31 122 SER A N 1
ATOM 886 C CA . SER A 1 122 ? 1.003 -20.567 -30.791 1.00 78.31 122 SER A CA 1
ATOM 887 C C . SER A 1 122 ? 0.555 -19.966 -29.459 1.00 78.31 122 SER A C 1
ATOM 889 O O . SER A 1 122 ? 0.647 -20.639 -28.431 1.00 78.31 122 SER A O 1
ATOM 891 N N . GLY A 1 123 ? 0.014 -18.748 -29.488 1.00 87.44 123 GLY A N 1
ATOM 892 C CA . GLY A 1 123 ? -0.509 -18.065 -28.303 1.00 87.44 123 GLY A CA 1
ATOM 893 C C . GLY A 1 123 ? 0.565 -17.331 -27.500 1.00 87.44 123 GLY A C 1
ATOM 894 O O . GLY A 1 123 ? 1.680 -17.112 -27.969 1.00 87.44 123 GLY A O 1
ATOM 895 N N . VAL A 1 124 ? 0.211 -16.925 -26.280 1.00 90.94 124 VAL A N 1
ATOM 896 C CA . VAL A 1 124 ? 1.108 -16.174 -25.397 1.00 90.94 124 VAL A CA 1
ATOM 897 C C . VAL A 1 124 ? 1.842 -17.126 -24.461 1.00 90.94 124 VAL A C 1
ATOM 899 O O . VAL A 1 124 ? 1.232 -17.926 -23.753 1.00 90.94 124 VAL A O 1
ATOM 902 N N . ASN A 1 125 ? 3.170 -17.031 -24.436 1.00 94.06 125 ASN A N 1
ATOM 903 C CA . ASN A 1 125 ? 3.983 -17.690 -23.428 1.00 94.06 125 ASN A CA 1
ATOM 904 C C . ASN A 1 125 ? 3.707 -17.049 -22.061 1.00 94.06 125 ASN A C 1
ATOM 906 O O . ASN A 1 125 ? 4.028 -15.875 -21.854 1.00 94.06 125 ASN A O 1
ATOM 910 N N . ALA A 1 126 ? 3.190 -17.839 -21.118 1.00 92.81 126 ALA A N 1
ATOM 911 C CA . ALA A 1 126 ? 2.864 -17.398 -19.763 1.00 92.81 126 ALA A CA 1
ATOM 912 C C . ALA A 1 126 ? 4.042 -16.703 -19.050 1.00 92.81 126 ALA A C 1
ATOM 914 O O . ALA A 1 126 ? 3.840 -15.730 -18.333 1.00 92.81 126 ALA A O 1
ATOM 915 N N . ARG A 1 127 ? 5.293 -17.113 -19.320 1.00 94.19 127 ARG A N 1
ATOM 916 C CA . ARG A 1 127 ? 6.493 -16.474 -18.743 1.00 94.19 127 ARG A CA 1
ATOM 917 C C . ARG A 1 127 ? 6.787 -15.080 -19.292 1.00 94.19 127 ARG A C 1
ATOM 919 O O . ARG A 1 127 ? 7.568 -14.343 -18.708 1.00 94.19 127 ARG A O 1
ATOM 926 N N . THR A 1 128 ? 6.191 -14.718 -20.422 1.00 94.56 128 THR A N 1
ATOM 927 C CA . THR A 1 128 ? 6.327 -13.387 -21.034 1.00 94.56 128 THR A CA 1
ATOM 928 C C . THR A 1 128 ? 5.096 -12.515 -20.830 1.00 94.56 128 THR A C 1
ATOM 930 O O . THR A 1 128 ? 5.121 -11.356 -21.231 1.00 94.56 128 THR A O 1
ATOM 933 N N . GLN A 1 129 ? 4.036 -13.050 -20.214 1.00 93.12 129 GLN A N 1
ATOM 934 C CA . GLN A 1 129 ? 2.751 -12.367 -20.064 1.00 93.12 129 GLN A CA 1
ATOM 935 C C . GLN A 1 129 ? 2.914 -10.992 -19.411 1.00 93.12 129 GLN A C 1
ATOM 937 O O . GLN A 1 129 ? 2.356 -10.016 -19.907 1.00 93.12 129 GLN A O 1
ATOM 942 N N . PHE A 1 130 ? 3.762 -10.896 -18.381 1.00 92.69 130 PHE A N 1
ATOM 943 C CA . PHE A 1 130 ? 4.049 -9.622 -17.726 1.00 92.69 130 PHE A CA 1
ATOM 944 C C . PHE A 1 130 ? 4.615 -8.587 -18.716 1.00 92.69 130 PHE A C 1
ATOM 946 O O . PHE A 1 130 ? 4.089 -7.488 -18.817 1.00 92.69 130 PHE A O 1
ATOM 953 N N . LEU A 1 131 ? 5.611 -8.955 -19.535 1.00 93.50 131 LEU A N 1
ATOM 954 C CA . LEU A 1 131 ? 6.215 -8.064 -20.538 1.00 93.50 131 LEU A CA 1
ATOM 955 C C . LEU A 1 131 ? 5.200 -7.663 -21.618 1.00 93.50 131 LEU A C 1
ATOM 957 O O . LEU A 1 131 ? 5.207 -6.534 -22.097 1.00 93.50 131 LEU A O 1
ATOM 961 N N . VAL A 1 132 ? 4.315 -8.585 -22.005 1.00 93.00 132 VAL A N 1
ATOM 962 C CA . VAL A 1 132 ? 3.241 -8.325 -22.977 1.00 93.00 132 VAL A CA 1
ATOM 963 C C . VAL A 1 132 ? 2.197 -7.349 -22.429 1.00 93.00 132 VAL A C 1
ATOM 965 O O . VAL A 1 132 ? 1.610 -6.600 -23.215 1.00 93.00 132 VAL A O 1
ATOM 968 N N . ARG A 1 133 ? 1.963 -7.358 -21.111 1.00 91.56 133 ARG A N 1
ATOM 969 C CA . ARG A 1 133 ? 1.042 -6.448 -20.419 1.00 91.56 133 ARG A CA 1
ATOM 970 C C . ARG A 1 133 ? 1.647 -5.060 -20.227 1.00 91.56 133 ARG A C 1
ATOM 972 O O . ARG A 1 133 ? 0.965 -4.069 -20.443 1.00 91.56 133 ARG A O 1
ATOM 979 N N . THR A 1 134 ? 2.916 -4.996 -19.842 1.00 90.00 134 THR A N 1
ATOM 980 C CA . THR A 1 134 ? 3.639 -3.744 -19.573 1.00 90.00 134 THR A CA 1
ATOM 981 C C . THR A 1 134 ? 3.997 -2.969 -20.852 1.00 90.00 134 THR A C 1
ATOM 983 O O . THR A 1 134 ? 4.209 -1.758 -20.820 1.00 90.00 134 THR A O 1
ATOM 986 N N . MET A 1 135 ? 4.076 -3.649 -21.999 1.00 89.94 135 MET A N 1
ATOM 987 C CA . MET A 1 135 ? 4.366 -3.020 -23.288 1.00 89.94 135 MET A CA 1
ATOM 988 C C . MET A 1 135 ? 3.178 -3.210 -24.229 1.00 89.94 135 MET A C 1
ATOM 990 O O . MET A 1 135 ? 2.964 -4.294 -24.782 1.00 89.94 135 MET A O 1
ATOM 994 N N . SER A 1 136 ? 2.401 -2.137 -24.389 1.00 87.38 136 SER A N 1
ATOM 995 C CA . SER A 1 136 ? 1.178 -2.115 -25.193 1.00 87.38 136 SER A CA 1
ATOM 996 C C . SER A 1 136 ? 1.453 -2.294 -26.691 1.00 87.38 136 SER A C 1
ATOM 998 O O . SER A 1 136 ? 2.578 -2.142 -27.165 1.00 87.38 136 SER A O 1
ATOM 1000 N N . GLU A 1 137 ? 0.404 -2.598 -27.456 1.00 89.38 137 GLU A N 1
ATOM 1001 C CA . GLU A 1 137 ? 0.478 -2.658 -28.924 1.00 89.38 137 GLU A CA 1
ATOM 1002 C C . GLU A 1 137 ? 0.943 -1.326 -29.514 1.00 89.38 137 GLU A C 1
ATOM 1004 O O . GLU A 1 137 ? 1.904 -1.292 -30.275 1.00 89.38 137 GLU A O 1
ATOM 1009 N N . GLY A 1 138 ? 0.365 -0.219 -29.036 1.00 88.12 138 GLY A N 1
ATOM 1010 C CA . GLY A 1 138 ? 0.746 1.126 -29.459 1.00 88.12 138 GLY A CA 1
ATOM 1011 C C . GLY A 1 138 ? 2.215 1.462 -29.181 1.00 88.12 138 GLY A C 1
ATOM 1012 O O . GLY A 1 138 ? 2.830 2.190 -29.958 1.00 88.12 138 GLY A O 1
ATOM 1013 N N . ALA A 1 139 ? 2.816 0.900 -28.122 1.00 88.56 139 ALA A N 1
ATOM 1014 C CA . ALA A 1 139 ? 4.246 1.062 -27.870 1.00 88.56 139 ALA A CA 1
ATOM 1015 C C . ALA A 1 139 ? 5.099 0.379 -28.952 1.00 88.56 139 ALA A C 1
ATOM 1017 O O . ALA A 1 139 ? 6.111 0.940 -29.363 1.00 88.56 139 ALA A O 1
ATOM 1018 N N . PHE A 1 140 ? 4.694 -0.795 -29.443 1.00 91.25 140 PHE A N 1
ATOM 1019 C CA . PHE A 1 140 ? 5.368 -1.486 -30.549 1.00 91.25 140 PHE A CA 1
ATOM 1020 C C . PHE A 1 140 ? 5.125 -0.795 -31.896 1.00 91.25 140 PHE A C 1
ATOM 1022 O O . PHE A 1 140 ? 6.081 -0.590 -32.651 1.00 91.25 140 PHE A O 1
ATOM 1029 N N . ASP A 1 141 ? 3.894 -0.353 -32.157 1.00 89.94 141 ASP A N 1
ATOM 1030 C CA . ASP A 1 141 ? 3.535 0.390 -33.368 1.00 89.94 141 ASP A CA 1
ATOM 1031 C C . ASP A 1 141 ? 4.361 1.682 -33.486 1.00 89.94 141 ASP A C 1
ATOM 1033 O O . ASP A 1 141 ? 4.937 1.967 -34.538 1.00 89.94 141 ASP A O 1
ATOM 1037 N N . ALA A 1 142 ? 4.521 2.422 -32.380 1.00 88.25 142 ALA A N 1
ATOM 1038 C CA . ALA A 1 142 ? 5.352 3.627 -32.315 1.00 88.25 142 ALA A CA 1
ATOM 1039 C C . ALA A 1 142 ? 6.845 3.359 -32.583 1.00 88.25 142 ALA A C 1
ATOM 1041 O O . ALA A 1 142 ? 7.585 4.272 -32.951 1.00 88.25 142 ALA A O 1
ATOM 1042 N N . GLN A 1 143 ? 7.301 2.113 -32.415 1.00 89.31 143 GLN A N 1
ATOM 1043 C CA . GLN A 1 143 ? 8.653 1.676 -32.772 1.00 89.31 143 GLN A CA 1
ATOM 1044 C C . GLN A 1 143 ? 8.745 1.072 -34.185 1.00 89.31 143 GLN A C 1
ATOM 1046 O O . GLN A 1 143 ? 9.796 0.544 -34.555 1.00 89.31 143 GLN A O 1
ATOM 1051 N N . GLY A 1 144 ? 7.678 1.168 -34.984 1.00 87.56 144 GLY A N 1
ATOM 1052 C CA . GLY A 1 144 ? 7.635 0.693 -36.366 1.00 87.56 144 GLY A CA 1
ATOM 1053 C C . GLY A 1 144 ? 7.347 -0.802 -36.508 1.00 87.56 144 GLY A C 1
ATOM 1054 O O . GLY A 1 144 ? 7.696 -1.383 -37.535 1.00 87.56 144 GLY A O 1
ATOM 1055 N N . ILE A 1 145 ? 6.738 -1.429 -35.496 1.00 86.44 145 ILE A N 1
ATOM 1056 C CA . ILE A 1 145 ? 6.273 -2.821 -35.541 1.00 86.44 145 ILE A CA 1
ATOM 1057 C C . ILE A 1 145 ? 4.737 -2.804 -35.501 1.00 86.44 145 ILE A C 1
ATOM 1059 O O . ILE A 1 145 ? 4.182 -2.949 -34.415 1.00 86.44 145 ILE A O 1
ATOM 1063 N N . PRO A 1 146 ? 4.066 -2.581 -36.649 1.00 84.75 146 PRO A N 1
ATOM 1064 C CA . PRO A 1 146 ? 2.609 -2.507 -36.710 1.00 84.75 146 PRO A CA 1
ATOM 1065 C C . PRO A 1 146 ? 1.960 -3.864 -36.407 1.00 84.75 146 PRO A C 1
ATOM 1067 O O . PRO A 1 146 ? 2.541 -4.909 -36.713 1.00 84.75 146 PRO A O 1
ATOM 1070 N N . GLU A 1 147 ? 0.739 -3.842 -35.865 1.00 84.75 147 GLU A N 1
ATOM 1071 C CA . GLU A 1 147 ? -0.093 -5.036 -35.608 1.00 84.75 147 GLU A CA 1
ATOM 1072 C C . GLU A 1 147 ? 0.586 -6.050 -34.671 1.00 84.75 147 GLU A C 1
ATOM 1074 O O . GLU A 1 147 ? 0.410 -7.273 -34.775 1.00 84.75 147 GLU A O 1
ATOM 1079 N N . ALA A 1 148 ? 1.393 -5.548 -33.732 1.00 88.19 148 ALA A N 1
ATOM 1080 C CA . ALA A 1 148 ? 2.081 -6.356 -32.739 1.00 88.19 148 ALA A CA 1
ATOM 1081 C C . ALA A 1 148 ? 1.098 -6.874 -31.679 1.00 88.19 148 ALA A C 1
ATOM 1083 O O . ALA A 1 148 ? 1.150 -6.466 -30.518 1.00 88.19 148 ALA A O 1
ATOM 1084 N N . ASN A 1 149 ? 0.213 -7.797 -32.058 1.00 91.50 149 ASN A N 1
ATOM 1085 C CA . ASN A 1 149 ? -0.723 -8.447 -31.145 1.00 91.50 149 ASN A CA 1
ATOM 1086 C C . ASN A 1 149 ? 0.013 -9.221 -30.029 1.00 91.50 149 ASN A C 1
ATOM 1088 O O . ASN A 1 149 ? 1.228 -9.445 -30.073 1.00 91.50 149 ASN A O 1
ATOM 1092 N N . ALA A 1 150 ? -0.725 -9.680 -29.016 1.00 91.69 150 ALA A N 1
ATOM 1093 C CA . ALA A 1 150 ? -0.143 -10.326 -27.836 1.00 91.69 150 ALA A CA 1
ATOM 1094 C C . ALA A 1 150 ? 0.782 -11.521 -28.160 1.00 91.69 150 ALA A C 1
ATOM 1096 O O . ALA A 1 150 ? 1.804 -11.698 -27.495 1.00 91.69 150 ALA A O 1
ATOM 1097 N N . SER A 1 151 ? 0.475 -12.311 -29.197 1.00 91.50 151 SER A N 1
ATOM 1098 C CA . SER A 1 151 ? 1.309 -13.447 -29.617 1.00 91.50 151 SER A CA 1
ATOM 1099 C C . SER A 1 151 ? 2.641 -12.980 -30.211 1.00 91.50 151 SER A C 1
ATOM 1101 O O . SER A 1 151 ? 3.685 -13.545 -29.887 1.00 91.50 151 SER A O 1
ATOM 1103 N N . VAL A 1 152 ? 2.623 -11.929 -31.038 1.00 91.38 152 VAL A N 1
ATOM 1104 C CA . VAL A 1 152 ? 3.832 -11.341 -31.640 1.00 91.38 152 VAL A CA 1
ATOM 1105 C C . VAL A 1 152 ? 4.727 -10.736 -30.560 1.00 91.38 152 VAL A C 1
ATOM 1107 O O . VAL A 1 152 ? 5.926 -11.020 -30.519 1.00 91.38 152 VAL A O 1
ATOM 1110 N N . ARG A 1 153 ? 4.151 -9.969 -29.625 1.00 93.06 153 ARG A N 1
ATOM 1111 C CA . ARG A 1 153 ? 4.904 -9.398 -28.493 1.00 93.06 153 ARG A CA 1
ATOM 1112 C C . ARG A 1 153 ? 5.495 -10.494 -27.609 1.00 93.06 153 ARG A C 1
ATOM 1114 O O . ARG A 1 153 ? 6.655 -10.415 -27.214 1.00 93.06 153 ARG A O 1
ATOM 1121 N N . SER A 1 154 ? 4.730 -11.549 -27.332 1.00 94.12 154 SER A N 1
ATOM 1122 C CA . SER A 1 154 ? 5.206 -12.701 -26.560 1.00 94.12 154 SER A CA 1
ATOM 1123 C C . SER A 1 154 ? 6.392 -13.400 -27.226 1.00 94.12 154 SER A C 1
ATOM 1125 O O . SER A 1 154 ? 7.377 -13.731 -26.556 1.00 94.12 154 SER A O 1
ATOM 1127 N N . GLN A 1 155 ? 6.334 -13.586 -28.548 1.00 92.12 155 GLN A N 1
ATOM 1128 C CA . GLN A 1 155 ? 7.437 -14.148 -29.318 1.00 92.12 155 GLN A CA 1
ATOM 1129 C C . GLN A 1 155 ? 8.668 -13.242 -29.259 1.00 92.12 155 GLN A C 1
ATOM 1131 O O . GLN A 1 155 ? 9.752 -13.738 -28.959 1.00 92.12 155 GLN A O 1
ATOM 1136 N N . PHE A 1 156 ? 8.506 -11.930 -29.456 1.00 92.44 156 PHE A N 1
ATOM 1137 C CA . PHE A 1 156 ? 9.601 -10.963 -29.345 1.00 92.44 156 PHE A CA 1
ATOM 1138 C C . PHE A 1 156 ? 10.344 -11.098 -28.007 1.00 92.44 156 PHE A C 1
ATOM 1140 O O . PHE A 1 156 ? 11.563 -11.282 -27.981 1.00 92.44 156 PHE A O 1
ATOM 1147 N N . TRP A 1 157 ? 9.615 -11.107 -26.887 1.00 93.94 157 TRP A N 1
ATOM 1148 C CA . TRP A 1 157 ? 10.216 -11.254 -25.557 1.00 93.94 157 TRP A CA 1
ATOM 1149 C C . TRP A 1 157 ? 10.855 -12.627 -25.332 1.00 93.94 157 TRP A C 1
ATOM 1151 O O . TRP A 1 157 ? 11.922 -12.721 -24.724 1.00 93.94 157 TRP A O 1
ATOM 1161 N N . SER A 1 158 ? 10.245 -13.689 -25.858 1.00 93.81 158 SER A N 1
ATOM 1162 C CA . SER A 1 158 ? 10.783 -15.054 -25.803 1.00 93.81 158 SER A CA 1
ATOM 1163 C C . SER A 1 158 ? 12.102 -15.199 -26.576 1.00 93.81 158 SER A C 1
ATOM 1165 O O . SER A 1 158 ? 13.011 -15.915 -26.154 1.00 93.81 158 SER A O 1
ATOM 1167 N N . GLU A 1 159 ? 12.220 -14.528 -27.722 1.00 92.19 159 GLU A N 1
ATOM 1168 C CA . GLU A 1 159 ? 13.428 -14.514 -28.548 1.00 92.19 159 GLU A CA 1
ATOM 1169 C C . GLU A 1 159 ? 14.536 -13.668 -27.922 1.00 92.19 159 GLU A C 1
ATOM 1171 O O . GLU A 1 159 ? 15.705 -14.078 -27.913 1.00 92.19 159 GLU A O 1
ATOM 1176 N N . LEU A 1 160 ? 14.167 -12.515 -27.367 1.00 93.00 160 LEU A N 1
ATOM 1177 C CA . LEU A 1 160 ? 15.092 -11.619 -26.696 1.00 93.00 160 LEU A CA 1
ATOM 1178 C C . LEU A 1 160 ? 15.670 -12.259 -25.432 1.00 93.00 160 LEU A C 1
ATOM 1180 O O . LEU A 1 160 ? 16.886 -12.273 -25.272 1.00 93.00 160 LEU A O 1
ATOM 1184 N N . PHE A 1 161 ? 14.837 -12.861 -24.580 1.00 94.88 161 PHE A N 1
ATOM 1185 C CA . PHE A 1 161 ? 15.262 -13.594 -23.382 1.00 94.88 161 PHE A CA 1
ATOM 1186 C C . PHE A 1 161 ? 15.443 -15.094 -23.652 1.00 94.88 161 PHE A C 1
ATOM 1188 O O . PHE A 1 161 ? 14.913 -15.947 -22.939 1.00 94.88 161 PHE A O 1
ATOM 1195 N N . SER A 1 162 ? 16.198 -15.436 -24.694 1.00 93.12 162 SER A N 1
ATOM 1196 C CA . SER A 1 162 ? 16.468 -16.827 -25.092 1.00 93.12 162 SER A CA 1
ATOM 1197 C C . SER A 1 162 ? 17.586 -17.512 -24.288 1.00 93.12 162 SER A C 1
ATOM 1199 O O . SER A 1 162 ? 17.879 -18.686 -24.527 1.00 93.12 162 SER A O 1
ATOM 1201 N N . GLY A 1 163 ? 18.198 -16.822 -23.318 1.00 90.88 163 GLY A N 1
ATOM 1202 C CA . GLY A 1 163 ? 19.311 -17.354 -22.530 1.00 90.88 163 GLY A CA 1
ATOM 1203 C C . GLY A 1 163 ? 20.572 -17.582 -23.373 1.00 90.88 163 GLY A C 1
ATOM 1204 O O . GLY A 1 163 ? 20.730 -17.010 -24.451 1.00 90.88 163 GLY A O 1
ATOM 1205 N N . GLN A 1 164 ? 21.479 -18.448 -22.908 1.00 86.81 164 GLN A N 1
ATOM 1206 C CA . GLN A 1 164 ? 22.713 -18.778 -23.644 1.00 86.81 164 GLN A CA 1
ATOM 1207 C C . GLN A 1 164 ? 22.483 -19.407 -25.026 1.00 86.81 164 GLN A C 1
ATOM 1209 O O . GLN A 1 164 ? 23.366 -19.320 -25.876 1.00 86.81 164 GLN A O 1
ATOM 1214 N N . GLN A 1 165 ? 21.331 -20.045 -25.270 1.00 84.44 165 GLN A N 1
ATOM 1215 C CA . GLN A 1 165 ? 21.046 -20.629 -26.587 1.00 84.44 165 GLN A CA 1
ATOM 1216 C C . GLN A 1 165 ? 21.003 -19.557 -27.686 1.00 84.44 165 GLN A C 1
ATOM 1218 O O . GLN A 1 165 ? 21.437 -19.815 -28.819 1.00 84.44 165 GLN A O 1
ATOM 1223 N N . GLY A 1 166 ? 20.529 -18.361 -27.319 1.00 88.88 166 GLY A N 1
ATOM 1224 C CA . GLY A 1 166 ? 20.438 -17.192 -28.176 1.00 88.88 166 GLY A CA 1
ATOM 1225 C C . GLY A 1 166 ? 19.470 -17.362 -29.347 1.00 88.88 166 GLY A C 1
ATOM 1226 O O . GLY A 1 166 ? 19.207 -18.458 -29.847 1.00 88.88 166 GLY A O 1
ATOM 1227 N N . THR A 1 167 ? 18.979 -16.240 -29.851 1.00 90.94 167 THR A N 1
ATOM 1228 C CA . THR A 1 167 ? 18.288 -16.183 -31.137 1.00 90.94 167 THR A CA 1
ATOM 1229 C C . THR A 1 167 ? 19.329 -15.985 -32.242 1.00 90.94 167 THR A C 1
ATOM 1231 O O . THR A 1 167 ? 20.246 -15.173 -32.071 1.00 90.94 167 THR A O 1
ATOM 1234 N N . PRO A 1 168 ? 19.266 -16.749 -33.350 1.00 92.12 168 PRO A N 1
ATOM 1235 C CA . PRO A 1 168 ? 20.183 -16.561 -34.464 1.00 92.12 168 PRO A CA 1
ATOM 1236 C C . PRO A 1 168 ? 19.864 -15.264 -35.217 1.00 92.12 168 PRO A C 1
ATOM 1238 O O . PRO A 1 168 ? 18.724 -15.022 -35.603 1.00 92.12 168 PRO A O 1
ATOM 1241 N N . TYR A 1 169 ? 20.896 -14.468 -35.476 1.00 90.88 169 TYR A N 1
ATOM 1242 C CA . TYR A 1 169 ? 20.863 -13.296 -36.342 1.00 90.88 169 TYR A CA 1
ATOM 1243 C C . TYR A 1 169 ? 21.798 -13.552 -37.516 1.00 90.88 169 TYR A C 1
ATOM 1245 O O . TYR A 1 169 ? 23.001 -13.727 -37.324 1.00 90.88 169 TYR A O 1
ATOM 1253 N N . ALA A 1 170 ? 21.256 -13.581 -38.727 1.00 92.44 170 ALA A N 1
ATOM 1254 C CA . ALA A 1 170 ? 22.038 -13.747 -39.941 1.00 92.44 170 ALA A CA 1
ATOM 1255 C C . ALA A 1 170 ? 21.498 -12.847 -41.052 1.00 92.44 170 ALA A C 1
ATOM 1257 O O . ALA A 1 170 ? 20.307 -12.533 -41.084 1.00 92.44 170 ALA A O 1
ATOM 1258 N N . GLY A 1 171 ? 22.377 -12.428 -41.955 1.00 90.44 171 GLY A N 1
ATOM 1259 C CA . GLY A 1 171 ? 22.018 -11.582 -43.088 1.00 90.44 171 GLY A CA 1
ATOM 1260 C C . GLY A 1 171 ? 23.226 -11.207 -43.938 1.00 90.44 171 GLY A C 1
ATOM 1261 O O . GLY A 1 171 ? 24.356 -11.566 -43.613 1.00 90.44 171 GLY A O 1
ATOM 1262 N N . GLY A 1 172 ? 22.976 -10.474 -45.021 1.00 84.12 172 GLY A N 1
ATOM 1263 C CA . GLY A 1 172 ? 23.976 -10.096 -46.025 1.00 84.12 172 GLY A CA 1
ATOM 1264 C C . GLY A 1 172 ? 23.645 -10.675 -47.402 1.00 84.12 172 GLY A C 1
ATOM 1265 O O . GLY A 1 172 ? 22.953 -11.686 -47.489 1.00 84.12 172 GLY A O 1
ATOM 1266 N N . GLN A 1 173 ? 24.088 -9.999 -48.466 1.00 81.00 173 GLN A N 1
ATOM 1267 C CA . GLN A 1 173 ? 23.919 -10.472 -49.847 1.00 81.00 173 GLN A CA 1
ATOM 1268 C C . GLN A 1 173 ? 25.192 -11.168 -50.339 1.00 81.00 173 GLN A C 1
ATOM 1270 O O . GLN A 1 173 ? 25.177 -12.378 -50.535 1.00 81.00 173 GLN A O 1
ATOM 1275 N N . ASP A 1 174 ? 26.297 -10.423 -50.457 1.00 82.25 174 ASP A N 1
ATOM 1276 C CA . ASP A 1 174 ? 27.582 -10.967 -50.920 1.00 82.25 174 ASP A CA 1
ATOM 1277 C C . ASP A 1 174 ? 28.436 -11.491 -49.758 1.00 82.25 174 ASP A C 1
ATOM 1279 O O . ASP A 1 174 ? 28.848 -12.649 -49.738 1.00 82.25 174 ASP A O 1
ATOM 1283 N N . ALA A 1 175 ? 28.677 -10.639 -48.758 1.00 86.06 175 ALA A N 1
ATOM 1284 C CA . ALA A 1 175 ? 29.297 -11.020 -47.496 1.00 86.06 175 ALA A CA 1
ATOM 1285 C C . ALA A 1 175 ? 28.202 -11.209 -46.441 1.00 86.06 175 ALA A C 1
ATOM 1287 O O . ALA A 1 175 ? 27.380 -10.316 -46.218 1.00 86.06 175 ALA A O 1
ATOM 1288 N N . THR A 1 176 ? 28.192 -12.367 -45.791 1.00 92.19 176 THR A N 1
ATOM 1289 C CA . THR A 1 176 ? 27.172 -12.736 -44.805 1.00 92.19 176 THR A CA 1
ATOM 1290 C C . THR A 1 176 ? 27.711 -12.631 -43.390 1.00 92.19 176 THR A C 1
ATOM 1292 O O . THR A 1 176 ? 28.889 -12.898 -43.154 1.00 92.19 176 THR A O 1
ATOM 1295 N N . TYR A 1 177 ? 26.847 -12.321 -42.431 1.00 93.56 177 TYR A N 1
ATOM 1296 C CA . TYR A 1 177 ? 27.155 -12.429 -41.011 1.00 93.56 177 TYR A CA 1
ATOM 1297 C C . TYR A 1 177 ? 26.280 -13.472 -40.324 1.00 93.56 177 TYR A C 1
ATOM 1299 O O . TYR A 1 177 ? 25.155 -13.737 -40.746 1.00 93.56 177 TYR A O 1
ATOM 1307 N N . ALA A 1 178 ? 26.797 -14.023 -39.230 1.00 93.81 178 ALA A N 1
ATOM 1308 C CA . ALA A 1 178 ? 26.075 -14.887 -38.315 1.00 93.81 178 ALA A CA 1
ATOM 1309 C C . ALA A 1 178 ? 26.443 -14.536 -36.869 1.00 93.81 178 ALA A C 1
ATOM 1311 O O . ALA A 1 178 ? 27.619 -14.457 -36.504 1.00 93.81 178 ALA A O 1
ATOM 1312 N N . ALA A 1 179 ? 25.422 -14.353 -36.042 1.00 93.00 179 ALA A N 1
ATOM 1313 C CA . ALA A 1 179 ? 25.528 -14.123 -34.613 1.00 93.00 179 ALA A CA 1
ATOM 1314 C C . ALA A 1 179 ? 24.441 -14.906 -33.873 1.00 93.00 179 ALA A C 1
ATOM 1316 O O . ALA A 1 179 ? 23.390 -15.226 -34.429 1.00 93.00 179 ALA A O 1
ATOM 1317 N N . ARG A 1 180 ? 24.677 -15.195 -32.596 1.00 92.94 180 ARG A N 1
ATOM 1318 C CA . ARG A 1 180 ? 23.656 -15.697 -31.675 1.00 92.94 180 ARG A CA 1
ATOM 1319 C C . ARG A 1 180 ? 23.640 -14.802 -30.456 1.00 92.94 180 ARG A C 1
ATOM 1321 O O . ARG A 1 180 ? 24.687 -14.575 -29.858 1.00 92.94 180 ARG A O 1
ATOM 1328 N N . PHE A 1 181 ? 22.466 -14.289 -30.113 1.00 92.69 181 PHE A N 1
ATOM 1329 C CA . PHE A 1 181 ? 22.330 -13.372 -28.991 1.00 92.69 181 PHE A CA 1
ATOM 1330 C C . PHE A 1 181 ? 20.999 -13.560 -28.271 1.00 92.69 181 PHE A C 1
ATOM 1332 O O . PHE A 1 181 ? 19.960 -13.743 -28.906 1.00 92.69 181 PHE A O 1
ATOM 1339 N N . GLY A 1 182 ? 21.044 -13.503 -26.945 1.00 92.50 182 GLY A N 1
ATOM 1340 C CA . GLY A 1 182 ? 19.884 -13.585 -26.073 1.00 92.50 182 GLY A CA 1
ATOM 1341 C C . GLY A 1 182 ? 20.242 -13.087 -24.681 1.00 92.50 182 GLY A C 1
ATOM 1342 O O . GLY A 1 182 ? 21.292 -13.435 -24.143 1.00 92.50 182 GLY A O 1
ATOM 1343 N N . LEU A 1 183 ? 19.373 -12.273 -24.097 1.00 94.25 183 LEU A N 1
ATOM 1344 C CA . LEU A 1 183 ? 19.462 -11.896 -22.697 1.00 94.25 183 LEU A CA 1
ATOM 1345 C C . LEU A 1 183 ? 19.252 -13.125 -21.821 1.00 94.25 183 LEU A C 1
ATOM 1347 O O . LEU A 1 183 ? 18.427 -13.999 -22.112 1.00 94.25 183 LEU A O 1
ATOM 1351 N N . GLN A 1 184 ? 20.014 -13.180 -20.737 1.00 94.88 184 GLN A N 1
ATOM 1352 C CA . GLN A 1 184 ? 19.962 -14.281 -19.788 1.00 94.88 184 GLN A CA 1
ATOM 1353 C C . GLN A 1 184 ? 19.126 -13.837 -18.590 1.00 94.88 184 GLN A C 1
ATOM 1355 O O . GLN A 1 184 ? 19.602 -12.990 -17.832 1.00 94.88 184 GLN A O 1
ATOM 1360 N N . PRO A 1 185 ? 17.896 -14.350 -18.401 1.00 96.12 185 PRO A N 1
ATOM 1361 C CA . PRO A 1 185 ? 17.193 -14.133 -17.143 1.00 96.12 185 PRO A CA 1
ATOM 1362 C C . PRO A 1 185 ? 18.034 -14.724 -16.004 1.00 96.12 185 PRO A C 1
ATOM 1364 O O . PRO A 1 185 ? 18.680 -15.755 -16.184 1.00 96.12 185 PRO A O 1
ATOM 1367 N N . LEU A 1 186 ? 18.064 -14.058 -14.850 1.00 96.00 186 LEU A N 1
ATOM 1368 C CA . LEU A 1 186 ? 18.871 -14.480 -13.700 1.00 96.00 186 LEU A CA 1
ATOM 1369 C C . LEU A 1 186 ? 17.990 -14.898 -12.529 1.00 96.00 186 LEU A C 1
ATOM 1371 O O . LEU A 1 186 ? 18.111 -16.011 -12.018 1.00 96.00 186 LEU A O 1
ATOM 1375 N N . LYS A 1 187 ? 17.090 -14.009 -12.102 1.00 96.31 187 LYS A N 1
ATOM 1376 C CA . LYS A 1 187 ? 16.185 -14.250 -10.977 1.00 96.31 187 LYS A CA 1
ATOM 1377 C C . LYS A 1 187 ? 15.014 -13.276 -10.971 1.00 96.31 187 LYS A C 1
ATOM 1379 O O . LYS A 1 187 ? 15.111 -12.181 -11.526 1.00 96.31 187 LYS A O 1
ATOM 1384 N N . VAL A 1 188 ? 13.947 -13.661 -10.281 1.00 97.12 188 VAL A N 1
ATOM 1385 C CA . VAL A 1 188 ? 12.888 -12.742 -9.849 1.00 97.12 188 VAL A CA 1
ATOM 1386 C C . VAL A 1 188 ? 12.969 -12.606 -8.339 1.00 97.12 188 VAL A C 1
ATOM 1388 O O . VAL A 1 188 ? 13.044 -13.601 -7.616 1.00 97.12 188 VAL A O 1
ATOM 1391 N N . GLU A 1 189 ? 12.943 -11.373 -7.864 1.00 95.50 189 GLU A N 1
ATOM 1392 C CA . GLU A 1 189 ? 12.987 -11.041 -6.449 1.00 95.50 189 GLU A CA 1
ATOM 1393 C C . GLU A 1 189 ? 11.779 -10.186 -6.076 1.00 95.50 189 GLU A C 1
ATOM 1395 O O . GLU A 1 189 ? 11.470 -9.219 -6.769 1.00 95.50 189 GLU A O 1
ATOM 1400 N N . ARG A 1 190 ? 11.108 -10.536 -4.978 1.00 93.50 190 ARG A N 1
ATOM 1401 C CA . ARG A 1 190 ? 10.054 -9.726 -4.362 1.00 93.50 190 ARG A CA 1
ATOM 1402 C C . ARG A 1 190 ? 10.680 -8.986 -3.189 1.00 93.50 190 ARG A C 1
ATOM 1404 O O . ARG A 1 190 ? 11.143 -9.625 -2.245 1.00 93.50 190 ARG A O 1
ATOM 1411 N N . THR A 1 191 ? 10.773 -7.662 -3.272 1.00 89.56 191 THR A N 1
ATOM 1412 C CA . THR A 1 191 ? 11.433 -6.850 -2.235 1.00 89.56 191 THR A CA 1
ATOM 1413 C C . THR A 1 191 ? 10.449 -6.262 -1.235 1.00 89.56 191 THR A C 1
ATOM 1415 O O . THR A 1 191 ? 10.811 -6.134 -0.074 1.00 89.56 191 THR A O 1
ATOM 1418 N N . HIS A 1 192 ? 9.244 -5.922 -1.689 1.00 88.38 192 HIS A N 1
ATOM 1419 C CA . HIS A 1 192 ? 8.101 -5.451 -0.895 1.00 88.38 192 HIS A CA 1
ATOM 1420 C C . HIS A 1 192 ? 6.878 -6.264 -1.337 1.00 88.38 192 HIS A C 1
ATOM 1422 O O . HIS A 1 192 ? 6.955 -6.953 -2.361 1.00 88.38 192 HIS A O 1
ATOM 1428 N N . GLU A 1 193 ? 5.749 -6.159 -0.634 1.00 83.81 193 GLU A N 1
ATOM 1429 C CA . GLU A 1 193 ? 4.532 -6.892 -1.005 1.00 83.81 193 GLU A CA 1
ATOM 1430 C C . GLU A 1 193 ? 4.177 -6.697 -2.489 1.00 83.81 193 GLU A C 1
ATOM 1432 O O . GLU A 1 193 ? 4.118 -7.671 -3.226 1.00 83.81 193 GLU A O 1
ATOM 1437 N N . ASN A 1 194 ? 4.126 -5.470 -3.003 1.00 88.06 194 ASN A N 1
ATOM 1438 C CA . ASN A 1 194 ? 3.809 -5.219 -4.416 1.00 88.06 194 ASN A CA 1
ATOM 1439 C C . ASN A 1 194 ? 5.004 -4.670 -5.208 1.00 88.06 194 ASN A C 1
ATOM 1441 O O . ASN A 1 194 ? 4.859 -3.808 -6.072 1.00 88.06 194 ASN A O 1
ATOM 1445 N N . THR A 1 195 ? 6.220 -5.141 -4.897 1.00 92.31 195 THR A N 1
ATOM 1446 C CA . THR A 1 195 ? 7.444 -4.735 -5.607 1.00 92.31 195 THR A CA 1
ATOM 1447 C C . THR A 1 195 ? 8.294 -5.923 -6.035 1.00 92.31 195 THR A C 1
ATOM 1449 O O . THR A 1 195 ? 8.806 -6.682 -5.208 1.00 92.31 195 THR A O 1
ATOM 1452 N N . TYR A 1 196 ? 8.524 -6.008 -7.342 1.00 94.75 196 TYR A N 1
ATOM 1453 C CA . TYR A 1 196 ? 9.252 -7.066 -8.021 1.00 94.75 196 TYR A CA 1
ATOM 1454 C C . TYR A 1 196 ? 10.455 -6.513 -8.777 1.00 94.75 196 TYR A C 1
ATOM 1456 O O . TYR A 1 196 ? 10.429 -5.417 -9.342 1.00 94.75 196 TYR A O 1
ATOM 1464 N N . ARG A 1 197 ? 11.522 -7.308 -8.810 1.00 95.50 197 ARG A N 1
ATOM 1465 C CA . ARG A 1 197 ? 12.712 -7.062 -9.617 1.00 95.50 197 ARG A CA 1
ATOM 1466 C C . ARG A 1 197 ? 13.002 -8.287 -10.464 1.00 95.50 197 ARG A C 1
ATOM 1468 O O . ARG A 1 197 ? 13.309 -9.354 -9.931 1.00 95.50 197 ARG A O 1
ATOM 1475 N N . PHE A 1 198 ? 12.924 -8.126 -11.779 1.00 95.94 198 PHE A N 1
ATOM 1476 C CA . PHE A 1 198 ? 13.319 -9.158 -12.731 1.00 95.94 198 PHE A CA 1
ATOM 1477 C C . PHE A 1 198 ? 14.734 -8.875 -13.232 1.00 95.94 198 PHE A C 1
ATOM 1479 O O . PHE A 1 198 ? 14.938 -7.978 -14.048 1.00 95.94 198 PHE A O 1
ATOM 1486 N N . TYR A 1 199 ? 15.704 -9.628 -12.717 1.00 95.62 199 TYR A N 1
ATOM 1487 C CA . TYR A 1 199 ? 17.119 -9.474 -13.036 1.00 95.62 199 TYR A CA 1
ATOM 1488 C C . TYR A 1 199 ? 17.488 -10.253 -14.292 1.00 95.62 199 TYR A C 1
ATOM 1490 O O . TYR A 1 199 ? 17.087 -11.409 -14.469 1.00 95.62 199 TYR A O 1
ATOM 1498 N N . PHE A 1 200 ? 18.334 -9.650 -15.120 1.00 94.81 200 PHE A N 1
ATOM 1499 C CA . PHE A 1 200 ? 18.877 -10.279 -16.311 1.00 94.81 200 PHE A CA 1
ATOM 1500 C C . PHE A 1 200 ? 20.299 -9.801 -16.611 1.00 94.81 200 PHE A C 1
ATOM 1502 O O . PHE A 1 200 ? 20.735 -8.730 -16.187 1.00 94.81 200 PHE A O 1
ATOM 1509 N N . LYS A 1 201 ? 21.015 -10.613 -17.387 1.00 93.56 201 LYS A N 1
ATOM 1510 C CA . LYS A 1 201 ? 22.365 -10.340 -17.867 1.00 93.56 201 LYS A CA 1
ATOM 1511 C C . LYS A 1 201 ? 22.366 -10.073 -19.368 1.00 93.56 201 LYS A C 1
ATOM 1513 O O . LYS A 1 201 ? 21.739 -10.805 -20.141 1.00 93.56 201 LYS A O 1
ATOM 1518 N N . VAL A 1 202 ? 23.126 -9.060 -19.772 1.00 92.69 202 VAL A N 1
ATOM 1519 C CA . VAL A 1 202 ? 23.505 -8.798 -21.163 1.00 92.69 202 VAL A CA 1
ATOM 1520 C C . VAL A 1 202 ? 24.827 -9.531 -21.423 1.00 92.69 202 VAL A C 1
ATOM 1522 O O . VAL A 1 202 ? 25.846 -9.157 -20.838 1.00 92.69 202 VAL A O 1
ATOM 1525 N N . PRO A 1 203 ? 24.849 -10.612 -22.226 1.00 91.81 203 PRO A N 1
ATOM 1526 C CA . PRO A 1 203 ? 26.093 -11.313 -22.520 1.00 91.81 203 PRO A CA 1
ATOM 1527 C C . PRO A 1 203 ? 26.953 -10.532 -23.517 1.00 91.81 203 PRO A C 1
ATOM 1529 O O . PRO A 1 203 ? 26.452 -9.724 -24.300 1.00 91.81 203 PRO A O 1
ATOM 1532 N N . ASP A 1 204 ? 28.247 -10.840 -23.533 1.00 91.38 204 ASP A N 1
ATOM 1533 C CA . ASP A 1 204 ? 29.123 -10.424 -24.622 1.00 91.38 204 ASP A CA 1
ATOM 1534 C C . ASP A 1 204 ? 28.679 -11.086 -25.936 1.00 91.38 204 ASP A C 1
ATOM 1536 O O . ASP A 1 204 ? 28.186 -12.219 -25.962 1.00 91.38 204 ASP A O 1
ATOM 1540 N N . LEU A 1 205 ? 28.853 -10.367 -27.039 1.00 91.56 205 LEU A N 1
ATOM 1541 C CA . LEU A 1 205 ? 28.449 -10.784 -28.372 1.00 91.56 205 LEU A CA 1
ATOM 1542 C C . LEU A 1 205 ? 29.668 -11.221 -29.183 1.00 91.56 205 LEU A C 1
ATOM 1544 O O . LEU A 1 205 ? 30.647 -10.485 -29.283 1.00 91.56 205 LEU A O 1
ATOM 1548 N N . GLN A 1 206 ? 29.557 -12.367 -29.854 1.00 92.00 206 GLN A N 1
ATOM 1549 C CA . GLN A 1 206 ? 30.481 -12.781 -30.906 1.00 92.00 206 GLN A CA 1
ATOM 1550 C C . GLN A 1 206 ? 29.742 -12.850 -32.245 1.00 92.00 206 GLN A C 1
ATOM 1552 O O . GLN A 1 206 ? 28.697 -13.494 -32.359 1.00 92.00 206 GLN A O 1
ATOM 1557 N N . VAL A 1 207 ? 30.303 -12.203 -33.265 1.00 92.25 207 VAL A N 1
ATOM 1558 C CA . VAL A 1 207 ? 29.763 -12.181 -34.628 1.00 92.25 207 VAL A CA 1
ATOM 1559 C C . VAL A 1 207 ? 30.810 -12.691 -35.599 1.00 92.25 207 VAL A C 1
ATOM 1561 O O . VAL A 1 207 ? 31.951 -12.231 -35.580 1.00 92.25 207 VAL A O 1
ATOM 1564 N N . ARG A 1 208 ? 30.411 -13.611 -36.477 1.00 92.94 208 ARG A N 1
ATOM 1565 C CA . ARG A 1 208 ? 31.240 -14.107 -37.574 1.00 92.94 208 ARG A CA 1
ATOM 1566 C C . ARG A 1 208 ? 30.763 -13.513 -38.892 1.00 92.94 208 ARG A C 1
ATOM 1568 O O . ARG A 1 208 ? 29.609 -13.707 -39.257 1.00 92.94 208 ARG A O 1
ATOM 1575 N N . GLY A 1 209 ? 31.647 -12.837 -39.614 1.00 92.19 209 GLY A N 1
ATOM 1576 C CA . GLY A 1 209 ? 31.438 -12.418 -40.997 1.00 92.19 209 GLY A CA 1
ATOM 1577 C C . GLY A 1 209 ? 32.186 -13.332 -41.964 1.00 92.19 209 GLY A C 1
ATOM 1578 O O . GLY A 1 209 ? 33.277 -13.813 -41.646 1.00 92.19 209 GLY A O 1
ATOM 1579 N N . GLN A 1 210 ? 31.592 -13.614 -43.121 1.00 91.06 210 GLN A N 1
ATOM 1580 C CA . GLN A 1 210 ? 32.105 -14.555 -44.117 1.00 91.06 210 GLN A CA 1
ATOM 1581 C C . GLN A 1 210 ? 31.916 -14.018 -45.535 1.00 91.06 210 GLN A C 1
ATOM 1583 O O . GLN A 1 210 ? 30.859 -13.483 -45.864 1.00 91.06 210 GLN A O 1
ATOM 1588 N N . LEU A 1 211 ? 32.931 -14.214 -46.376 1.00 89.00 211 LEU A N 1
ATOM 1589 C CA . LEU A 1 211 ? 32.871 -13.998 -47.819 1.00 89.00 211 LEU A CA 1
ATOM 1590 C C . LEU A 1 211 ? 33.752 -15.049 -48.508 1.00 89.00 211 LEU A C 1
ATOM 1592 O O . LEU A 1 211 ? 34.978 -15.023 -48.384 1.00 89.00 211 LEU A O 1
ATOM 1596 N N . GLY A 1 212 ? 33.133 -15.995 -49.219 1.00 83.50 212 GLY A N 1
ATOM 1597 C CA . GLY A 1 212 ? 33.845 -17.145 -49.782 1.00 83.50 212 GLY A CA 1
ATOM 1598 C C . GLY A 1 212 ? 34.536 -17.975 -48.691 1.00 83.50 212 GLY A C 1
ATOM 1599 O O . GLY A 1 212 ? 33.889 -18.411 -47.741 1.00 83.50 212 GLY A O 1
ATOM 1600 N N . ALA A 1 213 ? 35.850 -18.183 -48.815 1.00 81.19 213 ALA A N 1
ATOM 1601 C CA . ALA A 1 213 ? 36.659 -18.885 -47.810 1.00 81.19 213 ALA A CA 1
ATOM 1602 C C . ALA A 1 213 ? 37.153 -17.974 -46.664 1.00 81.19 213 ALA A C 1
ATOM 1604 O O . ALA A 1 213 ? 37.606 -18.471 -45.633 1.00 81.19 213 ALA A O 1
ATOM 1605 N N . SER A 1 214 ? 37.062 -16.650 -46.819 1.00 84.06 214 SER A N 1
ATOM 1606 C CA . SER A 1 214 ? 37.537 -15.683 -45.827 1.00 84.06 214 SER A CA 1
ATOM 1607 C C . SER A 1 214 ? 36.504 -15.501 -44.715 1.00 84.06 214 SER A C 1
ATOM 1609 O O . SER A 1 214 ? 35.318 -15.295 -44.984 1.00 84.06 214 SER A O 1
ATOM 1611 N N . SER A 1 215 ? 36.939 -15.535 -43.450 1.00 86.75 215 SER A N 1
ATOM 1612 C CA . SER A 1 215 ? 36.069 -15.223 -42.310 1.00 86.75 215 SER A CA 1
ATOM 1613 C C . SER A 1 215 ? 36.755 -14.368 -41.249 1.00 86.75 215 SER A C 1
ATOM 1615 O O . SER A 1 215 ? 37.967 -14.456 -41.060 1.00 86.75 215 SER A O 1
ATOM 1617 N N . GLN A 1 216 ? 35.971 -13.530 -40.571 1.00 88.00 216 GLN A N 1
ATOM 1618 C CA . GLN A 1 216 ? 36.417 -12.664 -39.480 1.00 88.00 216 GLN A CA 1
ATOM 1619 C C . GLN A 1 216 ? 35.456 -12.767 -38.302 1.00 88.00 216 GLN A C 1
ATOM 1621 O O . GLN A 1 216 ? 34.239 -12.758 -38.491 1.00 88.00 216 GLN A O 1
ATOM 1626 N N . ASN A 1 217 ? 36.006 -12.838 -37.091 1.00 88.44 217 ASN A N 1
ATOM 1627 C CA . ASN A 1 217 ? 35.233 -12.795 -35.857 1.00 88.44 217 ASN A CA 1
ATOM 1628 C C . ASN A 1 217 ? 35.417 -11.441 -35.174 1.00 88.44 217 ASN A C 1
ATOM 1630 O O . ASN A 1 217 ? 36.548 -10.996 -34.979 1.00 88.44 217 ASN A O 1
ATOM 1634 N N . ILE A 1 218 ? 34.307 -10.827 -34.770 1.00 88.81 218 ILE A N 1
ATOM 1635 C CA . ILE A 1 218 ? 34.278 -9.618 -33.947 1.00 88.81 218 ILE A CA 1
ATOM 1636 C C . ILE A 1 218 ? 33.620 -9.952 -32.617 1.00 88.81 218 ILE A C 1
ATOM 1638 O O . ILE A 1 218 ? 32.593 -10.632 -32.575 1.00 88.81 218 ILE A O 1
ATOM 1642 N N . GLN A 1 219 ? 34.216 -9.455 -31.538 1.00 89.50 219 GLN A N 1
ATOM 1643 C CA . GLN A 1 219 ? 33.649 -9.506 -30.198 1.00 89.50 219 GLN A CA 1
ATOM 1644 C C . GLN A 1 219 ? 33.219 -8.101 -29.767 1.00 89.50 219 GLN A C 1
ATOM 1646 O O . GLN A 1 219 ? 33.922 -7.124 -30.024 1.00 89.50 219 GLN A O 1
ATOM 1651 N N . ALA A 1 220 ? 32.065 -8.000 -29.115 1.00 88.88 220 ALA A N 1
ATOM 1652 C CA . ALA A 1 220 ? 31.574 -6.774 -28.499 1.00 88.88 220 ALA A CA 1
ATOM 1653 C C . ALA A 1 220 ? 31.145 -7.079 -27.060 1.00 88.88 220 ALA A C 1
ATOM 1655 O O . ALA A 1 220 ? 30.436 -8.054 -26.819 1.00 88.88 220 ALA A O 1
ATOM 1656 N N . ARG A 1 221 ? 31.584 -6.261 -26.102 1.00 89.75 221 ARG A N 1
ATOM 1657 C CA . ARG A 1 221 ? 31.347 -6.491 -24.671 1.00 89.75 221 ARG A CA 1
ATOM 1658 C C . ARG A 1 221 ? 30.124 -5.743 -24.178 1.00 89.75 221 ARG A C 1
ATOM 1660 O O . ARG A 1 221 ? 29.878 -4.629 -24.631 1.00 89.75 221 ARG A O 1
ATOM 1667 N N . ALA A 1 222 ? 29.393 -6.284 -23.214 1.00 86.50 222 ALA A N 1
ATOM 1668 C CA . ALA A 1 222 ? 28.299 -5.543 -22.591 1.00 86.50 222 ALA A CA 1
ATOM 1669 C C . ALA A 1 222 ? 28.827 -4.343 -21.780 1.00 86.50 222 ALA A C 1
ATOM 1671 O O . ALA A 1 222 ? 29.716 -4.479 -20.941 1.00 86.50 222 ALA A O 1
ATOM 1672 N N . ALA A 1 223 ? 28.281 -3.147 -22.018 1.00 83.88 223 ALA A N 1
ATOM 1673 C CA . ALA A 1 223 ? 28.612 -1.946 -21.246 1.00 83.88 223 ALA A CA 1
ATOM 1674 C C . ALA A 1 223 ? 27.988 -1.977 -19.844 1.00 83.88 223 ALA A C 1
ATOM 1676 O O . ALA A 1 223 ? 28.577 -1.471 -18.891 1.00 83.88 223 ALA A O 1
ATOM 1677 N N . GLN A 1 224 ? 26.800 -2.573 -19.743 1.00 83.56 224 GLN A N 1
ATOM 1678 C CA . GLN A 1 224 ? 26.095 -2.871 -18.504 1.00 83.56 224 GLN A CA 1
ATOM 1679 C C . GLN A 1 224 ? 25.824 -4.376 -18.500 1.00 83.56 224 GLN A C 1
ATOM 1681 O O . GLN A 1 224 ? 24.905 -4.822 -19.190 1.00 83.56 224 GLN A O 1
ATOM 1686 N N . PRO A 1 225 ? 26.655 -5.179 -17.812 1.00 83.06 225 PRO A N 1
ATOM 1687 C CA . PRO A 1 225 ? 26.527 -6.628 -17.869 1.00 83.06 225 PRO A CA 1
ATOM 1688 C C . PRO A 1 225 ? 25.241 -7.106 -17.195 1.00 83.06 225 PRO A C 1
ATOM 1690 O O . PRO A 1 225 ? 24.700 -8.122 -17.607 1.00 83.06 225 PRO A O 1
ATOM 1693 N N . GLU A 1 226 ? 24.723 -6.379 -16.206 1.00 91.31 226 GLU A N 1
ATOM 1694 C CA . GLU A 1 226 ? 23.525 -6.754 -15.461 1.00 91.31 226 GLU A CA 1
ATOM 1695 C C . GLU A 1 226 ? 22.584 -5.560 -15.310 1.00 91.31 226 GLU A C 1
ATOM 1697 O O . GLU A 1 226 ? 23.015 -4.412 -15.198 1.00 91.31 226 GLU A O 1
ATOM 1702 N N . GLY A 1 227 ? 21.289 -5.853 -15.324 1.00 92.31 227 GLY A N 1
ATOM 1703 C CA . GLY A 1 227 ? 20.221 -4.899 -15.077 1.00 92.31 227 GLY A CA 1
ATOM 1704 C C . GLY A 1 227 ? 18.985 -5.622 -14.561 1.00 92.31 227 GLY A C 1
ATOM 1705 O O . GLY A 1 227 ? 18.922 -6.855 -14.535 1.00 92.31 227 GLY A O 1
ATOM 1706 N N . PHE A 1 228 ? 17.991 -4.858 -14.135 1.00 93.81 228 PHE A N 1
ATOM 1707 C CA . PHE A 1 228 ? 16.707 -5.401 -13.731 1.00 93.81 228 PHE A CA 1
ATOM 1708 C C . PHE A 1 228 ? 15.560 -4.494 -14.152 1.00 93.81 228 PHE A C 1
ATOM 1710 O O . PHE A 1 228 ? 15.703 -3.273 -14.221 1.00 93.81 228 PHE A O 1
ATOM 1717 N N . LEU A 1 229 ? 14.405 -5.101 -14.414 1.00 93.38 229 LEU A N 1
ATOM 1718 C CA . LEU A 1 229 ? 13.150 -4.369 -14.514 1.00 93.38 229 LEU A CA 1
ATOM 1719 C C . LEU A 1 229 ? 12.547 -4.256 -13.113 1.00 93.38 229 LEU A C 1
ATOM 1721 O O . LEU A 1 229 ? 12.324 -5.277 -12.459 1.00 93.38 229 LEU A O 1
ATOM 1725 N N . LEU A 1 230 ? 12.320 -3.028 -12.649 1.00 93.44 230 LEU A N 1
ATOM 1726 C CA . LEU A 1 230 ? 11.534 -2.737 -11.455 1.00 93.44 230 LEU A CA 1
ATOM 1727 C C . LEU A 1 230 ? 10.058 -2.703 -11.843 1.00 93.44 230 LEU A C 1
ATOM 1729 O O . LEU A 1 230 ? 9.707 -2.017 -12.797 1.00 93.44 230 LEU A O 1
ATOM 1733 N N . ILE A 1 231 ? 9.218 -3.398 -11.081 1.00 93.38 231 ILE A N 1
ATOM 1734 C CA . ILE A 1 231 ? 7.760 -3.303 -11.148 1.00 93.38 231 ILE A CA 1
ATOM 1735 C C . ILE A 1 231 ? 7.284 -3.070 -9.723 1.00 93.38 231 ILE A C 1
ATOM 1737 O O . ILE A 1 231 ? 7.518 -3.910 -8.858 1.00 93.38 231 ILE A O 1
ATOM 1741 N N . SER A 1 232 ? 6.676 -1.924 -9.453 1.00 91.44 232 SER A N 1
ATOM 1742 C CA . SER A 1 232 ? 6.313 -1.535 -8.094 1.00 91.44 232 SER A CA 1
ATOM 1743 C C . SER A 1 232 ? 4.977 -0.822 -8.064 1.00 91.44 232 SER A C 1
ATOM 1745 O O . SER A 1 232 ? 4.771 0.119 -8.822 1.00 91.44 232 SER A O 1
ATOM 1747 N N . ARG A 1 233 ? 4.145 -1.178 -7.094 1.00 89.94 233 ARG A N 1
ATOM 1748 C CA . ARG A 1 233 ? 3.004 -0.387 -6.640 1.00 89.94 233 ARG A CA 1
ATOM 1749 C C . ARG A 1 233 ? 3.109 -0.276 -5.126 1.00 89.94 233 ARG A C 1
ATOM 1751 O O . ARG A 1 233 ? 3.227 -1.289 -4.444 1.00 89.94 233 ARG A O 1
ATOM 1758 N N . GLN A 1 234 ? 3.222 0.937 -4.601 1.00 88.44 234 GLN A N 1
ATOM 1759 C CA . GLN A 1 234 ? 3.521 1.122 -3.180 1.00 88.44 234 GLN A CA 1
ATOM 1760 C C . GLN A 1 234 ? 2.227 1.041 -2.353 1.00 88.44 234 GLN A C 1
ATOM 1762 O O . GLN A 1 234 ? 1.209 1.589 -2.777 1.00 88.44 234 GLN A O 1
ATOM 1767 N N . PRO A 1 235 ? 2.227 0.347 -1.200 1.00 91.94 235 PRO A N 1
ATOM 1768 C CA . PRO A 1 235 ? 1.066 0.301 -0.322 1.00 91.94 235 PRO A CA 1
ATOM 1769 C C . PRO A 1 235 ? 0.887 1.627 0.417 1.00 91.94 235 PRO A C 1
ATOM 1771 O O . PRO A 1 235 ? 1.865 2.250 0.840 1.00 91.94 235 PRO A O 1
ATOM 1774 N N . PHE A 1 236 ? -0.366 2.021 0.651 1.00 95.00 236 PHE A N 1
ATOM 1775 C CA . PHE A 1 236 ? -0.682 3.204 1.460 1.00 95.00 236 PHE A CA 1
ATOM 1776 C C . PHE A 1 236 ? -0.250 3.054 2.921 1.00 95.00 236 PHE A C 1
ATOM 1778 O O . PHE A 1 236 ? -0.030 4.051 3.604 1.00 95.00 236 PHE A O 1
ATOM 1785 N N . SER A 1 237 ? -0.034 1.821 3.391 1.00 95.19 237 SER A N 1
ATOM 1786 C CA . SER A 1 237 ? 0.436 1.560 4.751 1.00 95.19 237 SER A CA 1
ATOM 1787 C C . SER A 1 237 ? 1.797 2.163 5.079 1.00 95.19 237 SER A C 1
ATOM 1789 O O . SER A 1 237 ? 2.127 2.292 6.250 1.00 95.19 237 SER A O 1
ATOM 1791 N N . ARG A 1 238 ? 2.577 2.587 4.079 1.00 94.62 238 ARG A N 1
ATOM 1792 C CA . ARG A 1 238 ? 3.842 3.301 4.300 1.00 94.62 238 ARG A CA 1
ATOM 1793 C C . ARG A 1 238 ? 3.682 4.652 5.010 1.00 94.62 238 ARG A C 1
ATOM 1795 O O . ARG A 1 238 ? 4.668 5.207 5.485 1.00 94.62 238 ARG A O 1
ATOM 1802 N N . TYR A 1 239 ? 2.479 5.221 5.030 1.00 96.94 239 TYR A N 1
ATOM 1803 C CA . TYR A 1 239 ? 2.224 6.513 5.654 1.00 96.94 239 TYR A CA 1
ATOM 1804 C C . TYR A 1 239 ? 1.814 6.345 7.119 1.00 96.94 239 TYR A C 1
ATOM 1806 O O . TYR A 1 239 ? 0.908 5.583 7.446 1.00 96.94 239 TYR A O 1
ATOM 1814 N N . ALA A 1 240 ? 2.450 7.112 8.006 1.00 97.06 240 ALA A N 1
ATOM 1815 C CA . ALA A 1 240 ? 1.949 7.327 9.362 1.00 97.06 240 ALA A CA 1
ATOM 1816 C C . ALA A 1 240 ? 0.704 8.225 9.347 1.00 97.06 240 ALA A C 1
ATOM 1818 O O . ALA A 1 240 ? -0.231 8.004 10.115 1.00 97.06 240 ALA A O 1
ATOM 1819 N N . LEU A 1 241 ? 0.700 9.219 8.455 1.00 97.81 241 LEU A N 1
ATOM 1820 C CA . LEU A 1 241 ? -0.466 10.028 8.132 1.00 97.81 241 LEU A CA 1
ATOM 1821 C C . LEU A 1 241 ? -0.486 10.350 6.636 1.00 97.81 241 LEU A C 1
ATOM 1823 O O . LEU A 1 241 ? 0.510 10.826 6.090 1.00 97.81 241 LEU A O 1
ATOM 1827 N N . PHE A 1 242 ? -1.632 10.153 6.002 1.00 98.25 242 PHE A N 1
ATOM 1828 C CA . PHE A 1 242 ? -1.933 10.638 4.664 1.00 98.25 242 PHE A CA 1
ATOM 1829 C C . PHE A 1 242 ? -3.293 11.334 4.676 1.00 98.25 242 PHE A C 1
ATOM 1831 O O . PHE A 1 242 ? -4.268 10.731 5.117 1.00 98.25 242 PHE A O 1
ATOM 1838 N N . THR A 1 243 ? -3.371 12.557 4.151 1.00 98.06 243 THR A N 1
ATOM 1839 C CA . THR A 1 243 ? -4.647 13.258 3.932 1.00 98.06 243 THR A CA 1
ATOM 1840 C C . THR A 1 243 ? -4.768 13.709 2.483 1.00 98.06 243 THR A C 1
ATOM 1842 O O . THR A 1 243 ? -3.880 14.408 1.996 1.00 98.06 243 THR A O 1
ATOM 1845 N N . ASN A 1 244 ? -5.860 13.392 1.793 1.00 97.31 244 ASN A N 1
ATOM 1846 C CA . ASN A 1 244 ? -6.106 13.996 0.479 1.00 97.31 244 ASN A CA 1
ATOM 1847 C C . ASN A 1 244 ? -6.428 15.496 0.642 1.00 97.31 244 ASN A C 1
ATOM 1849 O O . ASN A 1 244 ? -5.739 16.347 0.089 1.00 97.31 244 ASN A O 1
ATOM 1853 N N . HIS A 1 245 ? -7.383 15.823 1.508 1.00 97.12 245 HIS A N 1
ATOM 1854 C CA . HIS A 1 245 ? -7.758 17.176 1.902 1.00 97.12 245 HIS A CA 1
ATOM 1855 C C . HIS A 1 245 ? -7.299 17.450 3.338 1.00 97.12 245 HIS A C 1
ATOM 1857 O O . HIS A 1 245 ? -7.584 16.683 4.257 1.00 97.12 245 HIS A O 1
ATOM 1863 N N . HIS A 1 246 ? -6.597 18.563 3.563 1.00 96.31 246 HIS A N 1
ATOM 1864 C CA . HIS A 1 246 ? -6.118 18.953 4.896 1.00 96.31 246 HIS A CA 1
ATOM 1865 C C . HIS A 1 246 ? -7.148 19.813 5.655 1.00 96.31 246 HIS A C 1
ATOM 1867 O O . HIS A 1 246 ? -6.851 20.898 6.163 1.00 96.31 246 HIS A O 1
ATOM 1873 N N . PHE A 1 247 ? -8.378 19.307 5.686 1.00 95.62 247 PHE A N 1
ATOM 1874 C CA . PHE A 1 247 ? -9.579 19.895 6.281 1.00 95.62 247 PHE A CA 1
ATOM 1875 C C . PHE A 1 247 ? -10.399 18.781 6.934 1.00 95.62 247 PHE A C 1
ATOM 1877 O O . PHE A 1 247 ? -10.228 17.618 6.561 1.00 95.62 247 PHE A O 1
ATOM 1884 N N . SER A 1 248 ? -11.274 19.108 7.887 1.00 92.81 248 SER A N 1
ATOM 1885 C CA . SER A 1 248 ? -12.081 18.081 8.564 1.00 92.81 248 SER A CA 1
ATOM 1886 C C . SER A 1 248 ? -13.185 17.516 7.672 1.00 92.81 248 SER A C 1
ATOM 1888 O O . SER A 1 248 ? -13.535 16.345 7.790 1.00 92.81 248 SER A O 1
ATOM 1890 N N . ASP A 1 249 ? -13.708 18.348 6.772 1.00 92.88 249 ASP A N 1
ATOM 1891 C CA . ASP A 1 249 ? -14.732 18.010 5.791 1.00 92.88 249 ASP A CA 1
ATOM 1892 C C . ASP A 1 249 ? -14.773 19.057 4.655 1.00 92.88 249 ASP A C 1
ATOM 1894 O O . ASP A 1 249 ? -13.979 20.004 4.606 1.00 92.88 249 ASP A O 1
ATOM 1898 N N . ALA A 1 250 ? -15.700 18.869 3.714 1.00 92.56 250 ALA A N 1
ATOM 1899 C CA . ALA A 1 250 ? -15.884 19.758 2.571 1.00 92.56 250 ALA A CA 1
ATOM 1900 C C . ALA A 1 250 ? -16.441 21.147 2.949 1.00 92.56 250 ALA A C 1
ATOM 1902 O O . ALA A 1 250 ? -16.185 22.120 2.235 1.00 92.56 250 ALA A O 1
ATOM 1903 N N . GLU A 1 251 ? -17.197 21.269 4.045 1.00 93.56 251 GLU A N 1
ATOM 1904 C CA . GLU A 1 251 ? -17.741 22.551 4.510 1.00 93.56 251 GLU A CA 1
ATOM 1905 C C . GLU A 1 251 ? -16.640 23.409 5.147 1.00 93.56 251 GLU A C 1
ATOM 1907 O O . GLU A 1 251 ? -16.542 24.607 4.865 1.00 93.56 251 GLU A O 1
ATOM 1912 N N . ASP A 1 252 ? -15.769 22.796 5.950 1.00 93.81 252 ASP A N 1
ATOM 1913 C CA . ASP A 1 252 ? -14.537 23.391 6.475 1.00 93.81 252 ASP A CA 1
ATOM 1914 C C . ASP A 1 252 ? -13.620 23.842 5.338 1.00 93.81 252 ASP A C 1
ATOM 1916 O O . ASP A 1 252 ? -13.114 24.968 5.342 1.00 93.81 252 ASP A O 1
ATOM 1920 N N . GLU A 1 253 ? -13.450 23.002 4.316 1.00 95.06 253 GLU A N 1
ATOM 1921 C CA . GLU A 1 253 ? -12.675 23.356 3.132 1.00 95.06 253 GLU A CA 1
ATOM 1922 C C . GLU A 1 253 ? -13.275 24.546 2.383 1.00 95.06 253 GLU A C 1
ATOM 1924 O O . GLU A 1 253 ? -12.536 25.440 1.974 1.00 95.06 253 GLU A O 1
ATOM 1929 N N . ALA A 1 254 ? -14.597 24.617 2.231 1.00 93.81 254 ALA A N 1
ATOM 1930 C CA . ALA A 1 254 ? -15.252 25.761 1.601 1.00 93.81 254 ALA A CA 1
ATOM 1931 C C . ALA A 1 254 ? -15.063 27.058 2.411 1.00 93.81 254 ALA A C 1
ATOM 1933 O O . ALA A 1 254 ? -14.927 28.137 1.828 1.00 93.81 254 ALA A O 1
ATOM 1934 N N . ARG A 1 255 ? -15.013 26.960 3.746 1.00 93.69 255 ARG A N 1
ATOM 1935 C CA . ARG A 1 255 ? -14.783 28.092 4.661 1.00 93.69 255 ARG A CA 1
ATOM 1936 C C . ARG A 1 255 ? -13.306 28.458 4.839 1.00 93.69 255 ARG A C 1
ATOM 1938 O O . ARG A 1 255 ? -13.012 29.558 5.299 1.00 93.69 255 ARG A O 1
ATOM 1945 N N . GLY A 1 256 ? -12.381 27.582 4.446 1.00 91.19 256 GLY A N 1
ATOM 1946 C CA . GLY A 1 256 ? -10.943 27.759 4.668 1.00 91.19 256 GLY A CA 1
ATOM 1947 C C . GLY A 1 256 ? -10.495 27.425 6.096 1.00 91.19 256 GLY A C 1
ATOM 1948 O O . GLY A 1 256 ? -9.439 27.882 6.532 1.00 91.19 256 GLY A O 1
ATOM 1949 N N . GLU A 1 257 ? -11.272 26.623 6.824 1.00 92.00 257 GLU A N 1
ATOM 1950 C CA . GLU A 1 257 ? -11.000 26.216 8.206 1.00 92.00 257 GLU A CA 1
ATOM 1951 C C . GLU A 1 257 ? -10.066 25.003 8.243 1.00 92.00 257 GLU A C 1
ATOM 1953 O O . GLU A 1 257 ? -10.476 23.851 8.337 1.00 92.00 257 GLU A O 1
ATOM 1958 N N . ARG A 1 258 ? -8.767 25.274 8.108 1.00 91.75 258 ARG A N 1
ATOM 1959 C CA . ARG A 1 258 ? -7.727 24.241 8.038 1.00 91.75 258 ARG A CA 1
ATOM 1960 C C . ARG A 1 258 ? -7.515 23.528 9.365 1.00 91.75 258 ARG A C 1
ATOM 1962 O O . ARG A 1 258 ? -7.581 24.120 10.442 1.00 91.75 258 ARG A O 1
ATOM 1969 N N . VAL A 1 259 ? -7.105 22.271 9.256 1.00 92.50 259 VAL A N 1
ATOM 1970 C CA . VAL A 1 259 ? -6.584 21.508 10.389 1.00 92.50 259 VAL A CA 1
ATOM 1971 C C . VAL A 1 259 ? -5.216 22.043 10.791 1.00 92.50 259 VAL A C 1
ATOM 1973 O O . VAL A 1 259 ? -4.318 22.163 9.964 1.00 92.50 259 VAL A O 1
ATOM 1976 N N . THR A 1 260 ? -5.039 22.314 12.084 1.00 92.81 260 THR A N 1
ATOM 1977 C CA . THR A 1 260 ? -3.781 22.837 12.629 1.00 92.81 260 THR A CA 1
ATOM 1978 C C . THR A 1 260 ? -2.995 21.758 13.361 1.00 92.81 260 THR A C 1
ATOM 1980 O O . THR A 1 260 ? -3.449 21.199 14.365 1.00 92.81 260 THR A O 1
ATOM 1983 N N . PHE A 1 261 ? -1.751 21.536 12.945 1.00 93.69 261 PHE A N 1
ATOM 1984 C CA . PHE A 1 261 ? -0.784 20.776 13.728 1.00 93.69 261 PHE A CA 1
ATOM 1985 C C . PHE A 1 261 ? -0.143 21.649 14.802 1.00 93.69 261 PHE A C 1
ATOM 1987 O O . PHE A 1 261 ? 0.558 22.613 14.511 1.00 93.69 261 PHE A O 1
ATOM 1994 N N . THR A 1 262 ? -0.368 21.280 16.061 1.00 91.75 262 THR A N 1
ATOM 1995 C CA . THR A 1 262 ? 0.092 22.018 17.250 1.00 91.75 262 THR A CA 1
ATOM 1996 C C . THR A 1 262 ? 1.282 21.341 17.938 1.00 91.75 262 THR A C 1
ATOM 1998 O O . THR A 1 262 ? 1.661 20.231 17.567 1.00 91.75 262 THR A O 1
ATOM 2001 N N . ASP A 1 263 ? 1.803 21.921 19.026 1.00 89.62 263 ASP A N 1
ATOM 2002 C CA . ASP A 1 263 ? 2.843 21.326 19.894 1.00 89.62 263 ASP A CA 1
ATOM 2003 C C . ASP A 1 263 ? 2.551 19.885 20.363 1.00 89.62 263 ASP A C 1
ATOM 2005 O O . ASP A 1 263 ? 3.471 19.127 20.694 1.00 89.62 263 ASP A O 1
ATOM 2009 N N . ARG A 1 264 ? 1.270 19.492 20.388 1.00 87.00 264 ARG A N 1
ATOM 2010 C CA . ARG A 1 264 ? 0.812 18.144 20.762 1.00 87.00 264 ARG A CA 1
ATOM 2011 C C . ARG A 1 264 ? 0.958 17.119 19.632 1.00 87.00 264 ARG A C 1
ATOM 2013 O O . ARG A 1 264 ? 0.793 15.928 19.871 1.00 87.00 264 ARG A O 1
ATOM 2020 N N . THR A 1 265 ? 1.253 17.565 18.415 1.00 91.44 265 THR A N 1
ATOM 2021 C CA . THR A 1 265 ? 1.350 16.712 17.227 1.00 91.44 265 THR A CA 1
ATOM 2022 C C . THR A 1 265 ? 2.726 16.067 17.164 1.00 91.44 265 THR A C 1
ATOM 2024 O O . THR A 1 265 ? 3.743 16.764 17.144 1.00 91.44 265 THR A O 1
ATOM 2027 N N . MET A 1 266 ? 2.751 14.736 17.148 1.00 93.38 266 MET A N 1
ATOM 2028 C CA . MET A 1 266 ? 3.967 13.931 17.080 1.00 93.38 266 MET A CA 1
ATOM 2029 C C . MET A 1 266 ? 3.720 12.725 16.170 1.00 93.38 266 MET A C 1
ATOM 2031 O O . MET A 1 266 ? 2.896 11.878 16.505 1.00 93.38 266 MET A O 1
ATOM 2035 N N . PHE A 1 267 ? 4.445 12.643 15.054 1.00 94.44 267 PHE A N 1
ATOM 2036 C CA . PHE A 1 267 ? 4.401 11.514 14.121 1.00 94.44 267 PHE A CA 1
ATOM 2037 C C . PHE A 1 267 ? 5.808 10.972 13.891 1.00 94.44 267 PHE A C 1
ATOM 2039 O O . PHE A 1 267 ? 6.677 11.722 13.462 1.00 94.44 267 PHE A O 1
ATOM 2046 N N . SER A 1 268 ? 6.065 9.683 14.121 1.00 94.12 268 SER A N 1
ATOM 2047 C CA . SER A 1 268 ? 7.406 9.112 13.893 1.00 94.12 268 SER A CA 1
ATOM 2048 C C . SER A 1 268 ? 7.663 8.558 12.493 1.00 94.12 268 SER A C 1
ATOM 2050 O O . SER A 1 268 ? 8.789 8.150 12.221 1.00 94.12 268 SER A O 1
ATOM 2052 N N . GLY A 1 269 ? 6.656 8.513 11.619 1.00 95.31 269 GLY A N 1
ATOM 2053 C CA . GLY A 1 269 ? 6.773 7.974 10.260 1.00 95.31 269 GLY A CA 1
ATOM 2054 C C . GLY A 1 269 ? 6.464 8.993 9.165 1.00 95.31 269 GLY A C 1
ATOM 2055 O O . GLY A 1 269 ? 6.313 10.179 9.466 1.00 95.31 269 GLY A O 1
ATOM 2056 N N . PRO A 1 270 ? 6.397 8.549 7.897 1.00 97.31 270 PRO A N 1
ATOM 2057 C CA . PRO A 1 270 ? 6.109 9.415 6.759 1.00 97.31 270 PRO A CA 1
ATOM 2058 C C . PRO A 1 270 ? 4.739 10.094 6.869 1.00 97.31 270 PRO A C 1
ATOM 2060 O O . PRO A 1 270 ? 3.737 9.429 7.130 1.00 97.31 270 PRO A O 1
ATOM 2063 N N . VAL A 1 271 ? 4.693 11.405 6.636 1.00 97.88 271 VAL A N 1
ATOM 2064 C CA . VAL A 1 271 ? 3.465 12.206 6.621 1.00 97.88 271 VAL A CA 1
ATOM 2065 C C . VAL A 1 271 ? 3.303 12.875 5.261 1.00 97.88 271 VAL A C 1
ATOM 2067 O O . VAL A 1 271 ? 4.248 13.471 4.737 1.00 97.88 271 VAL A O 1
ATOM 2070 N N . HIS A 1 272 ? 2.111 12.772 4.682 1.00 98.12 272 HIS A N 1
ATOM 2071 C CA . HIS A 1 272 ? 1.792 13.356 3.386 1.00 98.12 272 HIS A CA 1
ATOM 2072 C C . HIS A 1 272 ? 0.429 14.048 3.387 1.00 98.12 272 HIS A C 1
ATOM 2074 O O . HIS A 1 272 ? -0.510 13.584 4.032 1.00 98.12 272 HIS A O 1
ATOM 2080 N N . THR A 1 273 ? 0.310 15.132 2.623 1.00 98.19 273 THR A N 1
ATOM 2081 C CA . THR A 1 273 ? -0.990 15.655 2.197 1.00 98.19 273 THR A CA 1
ATOM 2082 C C . THR A 1 273 ? -0.978 16.024 0.716 1.00 98.19 273 THR A C 1
ATOM 2084 O O . THR A 1 273 ? 0.041 16.498 0.216 1.00 98.19 273 THR A O 1
ATOM 2087 N N . ASN A 1 274 ? -2.097 15.878 0.007 1.00 98.12 274 ASN A N 1
ATOM 2088 C CA . ASN A 1 274 ? -2.188 16.448 -1.341 1.00 98.12 274 ASN A CA 1
ATOM 2089 C C . ASN A 1 274 ? -2.362 17.983 -1.309 1.00 98.12 274 ASN A C 1
ATOM 2091 O O . ASN A 1 274 ? -2.080 18.649 -2.302 1.00 98.12 274 ASN A O 1
ATOM 2095 N N . GLN A 1 275 ? -2.759 18.569 -0.173 1.00 97.00 275 GLN A N 1
ATOM 2096 C CA . GLN A 1 275 ? -2.907 20.024 0.005 1.00 97.00 275 GLN A CA 1
ATOM 2097 C C . GLN A 1 275 ? -1.762 20.633 0.825 1.00 97.00 275 GLN A C 1
ATOM 2099 O O . GLN A 1 275 ? -0.648 20.126 0.822 1.00 97.00 275 GLN A O 1
ATOM 2104 N N . HIS A 1 276 ? -2.004 21.740 1.526 1.00 96.75 276 HIS A N 1
ATOM 2105 C CA . HIS A 1 276 ? -1.033 22.407 2.391 1.00 96.75 276 HIS A CA 1
ATOM 2106 C C . HIS A 1 276 ? -1.243 22.056 3.859 1.00 96.75 276 HIS A C 1
ATOM 2108 O O . HIS A 1 276 ? -2.375 22.028 4.343 1.00 96.75 276 HIS A O 1
ATOM 2114 N N . PHE A 1 277 ? -0.141 21.888 4.586 1.00 96.88 277 PHE A N 1
ATOM 2115 C CA . PHE A 1 277 ? -0.165 21.808 6.044 1.00 96.88 277 PHE A CA 1
ATOM 2116 C C . PHE A 1 277 ? -0.349 23.191 6.679 1.00 96.88 277 PHE A C 1
ATOM 2118 O O . PHE A 1 277 ? 0.075 24.206 6.119 1.00 96.88 277 PHE A O 1
ATOM 2125 N N . LEU A 1 278 ? -0.910 23.208 7.889 1.00 96.06 278 LEU A N 1
ATOM 2126 C CA . LEU A 1 278 ? -0.915 24.365 8.779 1.00 96.06 278 LEU A CA 1
ATOM 2127 C C . LEU A 1 278 ? -0.221 24.004 10.100 1.00 96.06 278 LEU A C 1
ATOM 2129 O O . LEU A 1 278 ? -0.642 23.088 10.809 1.00 96.06 278 LEU A O 1
ATOM 2133 N N . PHE A 1 279 ? 0.845 24.731 10.441 1.00 95.81 279 PHE A N 1
ATOM 2134 C CA . PHE A 1 279 ? 1.639 24.492 11.648 1.00 95.81 279 PHE A CA 1
ATOM 2135 C C . PHE A 1 279 ? 1.483 25.607 12.679 1.00 95.81 279 PHE A C 1
ATOM 2137 O O . PHE A 1 279 ? 1.572 26.791 12.365 1.00 95.81 279 PHE A O 1
ATOM 2144 N N . GLN A 1 280 ? 1.362 25.228 13.948 1.00 93.81 280 GLN A N 1
ATOM 2145 C CA . GLN A 1 280 ? 1.375 26.139 15.084 1.00 93.81 280 GLN A CA 1
ATOM 2146 C C . GLN A 1 280 ? 2.291 25.602 16.190 1.00 93.81 280 GLN A C 1
ATOM 2148 O O . GLN A 1 280 ? 2.145 24.480 16.668 1.00 93.81 280 GLN A O 1
ATOM 2153 N N . GLY A 1 281 ? 3.235 26.430 16.629 1.00 93.19 281 GLY A N 1
ATOM 2154 C CA . GLY A 1 281 ? 4.220 26.054 17.646 1.00 93.19 281 GLY A CA 1
ATOM 2155 C C . GLY A 1 281 ? 5.309 25.146 17.072 1.00 93.19 281 GLY A C 1
ATOM 2156 O O . GLY A 1 281 ? 5.909 25.475 16.052 1.00 93.19 281 GLY A O 1
ATOM 2157 N N . THR A 1 282 ? 5.578 24.027 17.738 1.00 94.25 282 THR A N 1
ATOM 2158 C CA . THR A 1 282 ? 6.698 23.102 17.496 1.00 94.25 282 THR A CA 1
ATOM 2159 C C . THR A 1 282 ? 6.250 21.636 17.336 1.00 94.25 282 THR A C 1
ATOM 2161 O O . THR A 1 282 ? 6.752 20.744 18.036 1.00 94.25 282 THR A O 1
ATOM 2164 N N . PRO A 1 283 ? 5.292 21.331 16.434 1.00 94.56 283 PRO A N 1
ATOM 2165 C CA . PRO A 1 283 ? 4.926 19.946 16.129 1.00 94.56 283 PRO A CA 1
ATOM 2166 C C . PRO A 1 283 ? 6.155 19.150 15.664 1.00 94.56 283 PRO A C 1
ATOM 2168 O O . PRO A 1 283 ? 7.090 19.719 15.098 1.00 94.56 283 PRO A O 1
ATOM 2171 N N . TRP A 1 284 ? 6.167 17.839 15.908 1.00 95.38 284 TRP A N 1
ATOM 2172 C CA . TRP A 1 284 ? 7.305 16.971 15.594 1.00 95.38 284 TRP A CA 1
ATOM 2173 C C . TRP A 1 284 ? 6.952 15.883 14.579 1.00 95.38 284 TRP A C 1
ATOM 2175 O O . TRP A 1 284 ? 5.955 15.174 14.729 1.00 95.38 284 TRP A O 1
ATOM 2185 N N . PHE A 1 285 ? 7.828 15.711 13.592 1.00 95.88 285 PHE A N 1
ATOM 2186 C CA . PHE A 1 285 ? 7.736 14.702 12.545 1.00 95.88 285 PHE A CA 1
ATOM 2187 C C . PHE A 1 285 ? 9.079 13.980 12.4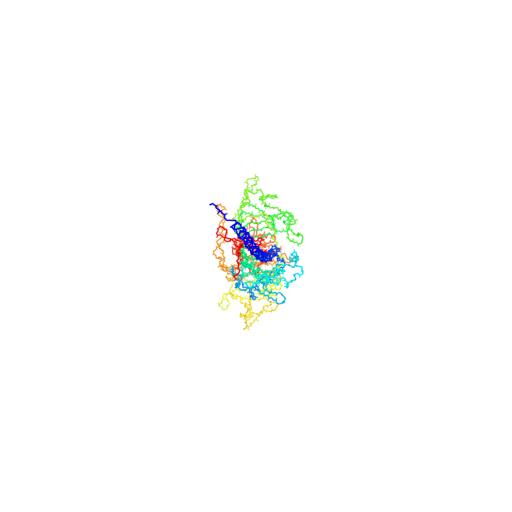25 1.00 95.88 285 PHE A C 1
ATOM 2189 O O . PHE A 1 285 ? 10.054 14.537 11.928 1.00 95.88 285 PHE A O 1
ATOM 2196 N N . GLY A 1 286 ? 9.152 12.741 12.901 1.00 93.56 286 GLY A N 1
ATOM 2197 C CA . GLY A 1 286 ? 10.354 11.910 12.843 1.00 93.56 286 GLY A CA 1
ATOM 2198 C C . GLY A 1 286 ? 10.649 11.327 11.458 1.00 93.56 286 GLY A C 1
ATOM 2199 O O . GLY A 1 286 ? 11.808 11.042 11.170 1.00 93.56 286 GLY A O 1
ATOM 2200 N N . GLY A 1 287 ? 9.627 11.161 10.612 1.00 94.06 287 GLY A N 1
ATOM 2201 C CA . GLY A 1 287 ? 9.761 10.649 9.246 1.00 94.06 287 GLY A CA 1
ATOM 2202 C C . GLY A 1 287 ? 9.828 11.743 8.178 1.00 94.06 287 GLY A C 1
ATOM 2203 O O . GLY A 1 287 ? 9.979 12.928 8.477 1.00 94.06 287 GLY A O 1
ATOM 2204 N N . SER A 1 288 ? 9.725 11.335 6.911 1.00 95.69 288 SER A N 1
ATOM 2205 C CA . SER A 1 288 ? 9.643 12.270 5.785 1.00 95.69 288 SER A CA 1
ATOM 2206 C C . SER A 1 288 ? 8.315 13.023 5.784 1.00 95.69 288 SER A C 1
ATOM 2208 O O . SER A 1 288 ? 7.269 12.415 6.005 1.00 95.69 288 SER A O 1
ATOM 2210 N N . VAL A 1 289 ? 8.340 14.309 5.456 1.00 97.31 289 VAL A N 1
ATOM 2211 C CA . VAL A 1 289 ? 7.141 15.136 5.294 1.00 97.31 289 VAL A CA 1
ATOM 2212 C C . VAL A 1 289 ? 7.020 15.541 3.838 1.00 97.31 289 VAL A C 1
ATOM 2214 O O . VAL A 1 289 ? 7.987 16.001 3.236 1.00 97.31 289 VAL A O 1
ATOM 2217 N N . SER A 1 290 ? 5.844 15.362 3.249 1.00 97.56 290 SER A N 1
ATOM 2218 C CA . SER A 1 290 ? 5.626 15.810 1.880 1.00 97.56 290 SER A CA 1
ATOM 2219 C C . SER A 1 290 ? 4.246 16.393 1.642 1.00 97.56 290 SER A C 1
ATOM 2221 O O . SER A 1 290 ? 3.287 16.058 2.331 1.00 97.56 290 SER A O 1
ATOM 2223 N N . SER A 1 291 ? 4.161 17.275 0.658 1.00 97.56 291 SER A N 1
ATOM 2224 C CA . SER A 1 291 ? 2.923 17.888 0.203 1.00 97.56 291 SER A CA 1
ATOM 2225 C C . SER A 1 291 ? 2.903 17.909 -1.323 1.00 97.56 291 SER A C 1
ATOM 2227 O O . SER A 1 291 ? 3.956 18.105 -1.929 1.00 97.56 291 SER A O 1
ATOM 2229 N N . ALA A 1 292 ? 1.736 17.691 -1.936 1.00 97.12 292 ALA A N 1
ATOM 2230 C CA . ALA A 1 292 ? 1.551 17.944 -3.368 1.00 97.12 292 ALA A CA 1
ATOM 2231 C C . ALA A 1 292 ? 1.218 19.414 -3.682 1.00 97.12 292 ALA A C 1
ATOM 2233 O O . ALA A 1 292 ? 1.169 19.807 -4.844 1.00 97.12 292 ALA A O 1
ATOM 2234 N N . GLY A 1 293 ? 0.975 20.239 -2.661 1.00 96.62 293 GLY A N 1
ATOM 2235 C CA . GLY A 1 293 ? 0.756 21.674 -2.814 1.00 96.62 293 GLY A CA 1
ATOM 2236 C C . GLY A 1 293 ? -0.523 22.051 -3.564 1.00 96.62 293 GLY A C 1
ATOM 2237 O O . GLY A 1 293 ? -0.592 23.168 -4.081 1.00 96.62 293 GLY A O 1
ATOM 2238 N N . CYS A 1 294 ? -1.532 21.172 -3.655 1.00 97.19 294 CYS A N 1
ATOM 2239 C CA . CYS A 1 294 ? -2.810 21.546 -4.256 1.00 97.19 294 CYS A CA 1
ATOM 2240 C C . CYS A 1 294 ? -3.476 22.657 -3.412 1.00 97.19 294 CYS A C 1
ATOM 2242 O O . CYS A 1 294 ? -3.655 22.487 -2.201 1.00 97.19 294 CYS A O 1
ATOM 2244 N N . PRO A 1 295 ? -3.910 23.775 -4.023 1.00 95.50 295 PRO A N 1
ATOM 2245 C CA . PRO A 1 295 ? -4.663 24.811 -3.318 1.00 95.50 295 PRO A CA 1
ATOM 2246 C C . PRO A 1 295 ? -5.990 24.306 -2.718 1.00 95.50 295 PRO A C 1
ATOM 2248 O O . PRO A 1 295 ? -6.526 23.275 -3.124 1.00 95.50 295 PRO A O 1
ATOM 2251 N N . GLN A 1 296 ? -6.570 25.074 -1.788 1.00 94.19 296 GLN A N 1
ATOM 2252 C CA . GLN A 1 296 ? -7.910 24.829 -1.213 1.00 94.19 296 GLN A CA 1
ATOM 2253 C C . GLN A 1 296 ? -8.970 24.657 -2.311 1.00 94.19 296 GLN A C 1
ATOM 2255 O O . GLN A 1 296 ? -8.976 25.439 -3.254 1.00 94.19 296 GLN A O 1
ATOM 2260 N N . SER A 1 297 ? -9.858 23.665 -2.246 1.00 92.69 297 SER A N 1
ATOM 2261 C CA . SER A 1 297 ? -10.807 23.356 -3.339 1.00 92.69 297 SER A CA 1
ATOM 2262 C C . SER A 1 297 ? -10.129 23.128 -4.703 1.00 92.69 297 SER A C 1
ATOM 2264 O O . SER A 1 297 ? -10.732 23.301 -5.760 1.00 92.69 297 SER A O 1
ATOM 2266 N N . GLY A 1 298 ? -8.833 22.812 -4.687 1.00 93.69 298 GLY A N 1
ATOM 2267 C CA . GLY A 1 298 ? -7.985 22.611 -5.854 1.00 93.69 298 GLY A CA 1
ATOM 2268 C C . GLY A 1 298 ? -7.742 21.143 -6.167 1.00 93.69 298 GLY A C 1
ATOM 2269 O O . GLY A 1 298 ? -6.832 20.866 -6.930 1.00 93.69 298 GLY A O 1
ATOM 2270 N N . ILE A 1 299 ? -8.503 20.219 -5.580 1.00 95.25 299 ILE A N 1
ATOM 2271 C CA . ILE A 1 299 ? -8.447 18.780 -5.863 1.00 95.25 299 ILE A CA 1
ATOM 2272 C C . ILE A 1 299 ? -9.692 18.400 -6.662 1.00 95.25 299 ILE A C 1
ATOM 2274 O O . ILE A 1 299 ? -10.797 18.843 -6.349 1.00 95.25 299 ILE A O 1
ATOM 2278 N N . GLY A 1 300 ? -9.516 17.610 -7.717 1.00 92.81 300 GLY A N 1
ATOM 2279 C CA . GLY A 1 300 ? -10.603 17.186 -8.595 1.00 92.81 300 GLY A CA 1
ATOM 2280 C C . GLY A 1 300 ? -10.078 16.476 -9.837 1.00 92.81 300 GLY A C 1
ATOM 2281 O O . GLY A 1 300 ? -8.947 16.011 -9.855 1.00 92.81 300 GLY A O 1
ATOM 2282 N N . LEU A 1 301 ? -10.890 16.383 -10.891 1.00 91.44 301 LEU A N 1
ATOM 2283 C CA . LEU A 1 301 ? -10.501 15.683 -12.118 1.00 91.44 301 LEU A CA 1
ATOM 2284 C C . LEU A 1 301 ? -9.817 16.624 -13.121 1.00 91.44 301 LEU A C 1
ATOM 2286 O O . LEU A 1 301 ? -10.418 17.598 -13.578 1.00 91.44 301 LEU A O 1
ATOM 2290 N N . VAL A 1 302 ? -8.605 16.274 -13.550 1.00 88.88 302 VAL A N 1
ATOM 2291 C CA . VAL A 1 302 ? -7.882 16.889 -14.670 1.00 88.88 302 VAL A CA 1
ATOM 2292 C C . VAL A 1 302 ? -7.777 15.860 -15.789 1.00 88.88 302 VAL A C 1
ATOM 2294 O O . VAL A 1 302 ? -7.178 14.802 -15.635 1.00 88.88 302 VAL A O 1
ATOM 2297 N N . SER A 1 303 ? -8.406 16.135 -16.935 1.00 87.38 303 SER A N 1
ATOM 2298 C CA . SER A 1 303 ? -8.504 15.170 -18.050 1.00 87.38 303 SER A CA 1
ATOM 2299 C C . SER A 1 303 ? -9.080 13.801 -17.641 1.00 87.38 303 SER A C 1
ATOM 2301 O O . SER A 1 303 ? -8.709 12.774 -18.201 1.00 87.38 303 SER A O 1
ATOM 2303 N N . GLY A 1 304 ? -9.994 13.788 -16.663 1.00 84.25 304 GLY A N 1
ATOM 2304 C CA . GLY A 1 304 ? -10.635 12.570 -16.156 1.00 84.25 304 GLY A CA 1
ATOM 2305 C C . GLY A 1 304 ? -9.834 11.798 -15.101 1.00 84.25 304 GLY A C 1
ATOM 2306 O O . GLY A 1 304 ? -10.281 10.729 -14.698 1.00 84.25 304 GLY A O 1
ATOM 2307 N N . VAL A 1 305 ? -8.694 12.323 -14.640 1.00 85.31 305 VAL A N 1
ATOM 2308 C CA . VAL A 1 305 ? -7.851 11.711 -13.597 1.00 85.31 305 VAL A CA 1
ATOM 2309 C C . VAL A 1 305 ? -7.814 12.622 -12.364 1.00 85.31 305 VAL A C 1
ATOM 2311 O O . VAL A 1 305 ? -7.677 13.833 -12.548 1.00 85.31 305 VAL A O 1
ATOM 2314 N N . PRO A 1 306 ? -7.953 12.099 -11.131 1.00 90.00 306 PRO A N 1
ATOM 2315 C CA . PRO A 1 306 ? -7.764 12.892 -9.918 1.00 90.00 306 PRO A CA 1
ATOM 2316 C C . PRO A 1 306 ? -6.376 13.543 -9.858 1.00 90.00 306 PRO A C 1
ATOM 2318 O O . PRO A 1 306 ? -5.364 12.860 -9.991 1.00 90.00 306 PRO A O 1
ATOM 2321 N N . ASP A 1 307 ? -6.342 14.864 -9.689 1.00 94.38 307 ASP A N 1
ATOM 2322 C CA . ASP A 1 307 ? -5.124 15.677 -9.615 1.00 94.38 307 ASP A CA 1
ATOM 2323 C C . ASP A 1 307 ? -5.428 17.060 -8.994 1.00 94.38 307 ASP A C 1
ATOM 2325 O O . ASP A 1 307 ? -6.577 17.385 -8.657 1.00 94.38 307 ASP A O 1
ATOM 2329 N N . CYS A 1 308 ? -4.411 17.918 -8.886 1.00 95.50 308 CYS A N 1
ATOM 2330 C CA . CYS A 1 308 ? -4.609 19.330 -8.604 1.00 95.50 308 CYS A CA 1
ATOM 2331 C C . CYS A 1 308 ? -5.274 20.031 -9.811 1.00 95.50 308 CYS A C 1
ATOM 2333 O O . CYS A 1 308 ? -4.680 20.178 -10.879 1.00 95.50 308 CYS A O 1
ATOM 2335 N N . THR A 1 309 ? -6.493 20.548 -9.643 1.00 95.81 309 THR A N 1
ATOM 2336 C CA . THR A 1 309 ? -7.230 21.309 -10.677 1.00 95.81 309 THR A CA 1
ATOM 2337 C C . THR A 1 309 ? -6.653 22.699 -10.935 1.00 95.81 309 THR A C 1
ATOM 2339 O O . THR A 1 309 ? -6.995 23.353 -11.923 1.00 95.81 309 THR A O 1
ATOM 2342 N N . ARG A 1 310 ? -5.775 23.163 -10.044 1.00 94.31 310 ARG A N 1
ATOM 2343 C CA . ARG A 1 310 ? -5.029 24.420 -10.140 1.00 94.31 310 ARG A CA 1
ATOM 2344 C C . ARG A 1 310 ? -3.529 24.137 -10.028 1.00 94.31 310 ARG A C 1
ATOM 2346 O O . ARG A 1 310 ? -3.172 23.114 -9.447 1.00 94.31 310 ARG A O 1
ATOM 2353 N N . PRO A 1 311 ? -2.657 25.019 -10.558 1.00 94.00 311 PRO A N 1
ATOM 2354 C CA . PRO A 1 311 ? -1.213 24.863 -10.411 1.00 94.00 311 PRO A CA 1
ATOM 2355 C C . PRO A 1 311 ? -0.818 24.635 -8.949 1.00 94.00 311 PRO A C 1
ATOM 2357 O O . PRO A 1 311 ? -1.355 25.290 -8.057 1.00 94.00 311 PRO A O 1
ATOM 2360 N N . GLN A 1 312 ? 0.104 23.702 -8.727 1.00 95.31 312 GLN A N 1
ATOM 2361 C CA . GLN A 1 312 ? 0.641 23.407 -7.402 1.00 95.31 312 GLN A CA 1
ATOM 2362 C C . GLN A 1 312 ? 1.389 24.627 -6.846 1.00 95.31 312 GLN A C 1
ATOM 2364 O O . GLN A 1 312 ? 2.142 25.284 -7.568 1.00 95.31 312 GLN A O 1
ATOM 2369 N N . GLU A 1 313 ? 1.201 24.906 -5.557 1.00 95.94 313 GLU A N 1
ATOM 2370 C CA . GLU A 1 313 ? 1.853 25.998 -4.831 1.00 95.94 313 GLU A CA 1
ATOM 2371 C C . GLU A 1 313 ? 2.706 25.411 -3.692 1.00 95.94 313 GLU A C 1
ATOM 2373 O O . GLU A 1 313 ? 2.183 25.183 -2.601 1.00 95.94 313 GLU A O 1
ATOM 2378 N N . PRO A 1 314 ? 4.006 25.134 -3.904 1.00 96.44 314 PRO A N 1
ATOM 2379 C CA . PRO A 1 314 ? 4.861 24.579 -2.856 1.00 96.44 314 PRO A CA 1
ATOM 2380 C C . PRO A 1 314 ? 4.970 25.528 -1.655 1.00 96.44 314 PRO A C 1
ATOM 2382 O O . PRO A 1 314 ? 5.386 26.682 -1.798 1.00 96.44 314 PRO A O 1
ATOM 2385 N N . GLY A 1 315 ? 4.599 25.058 -0.461 1.00 95.44 315 GLY A N 1
ATOM 2386 C CA . GLY A 1 315 ? 4.610 25.864 0.761 1.00 95.44 315 GLY A CA 1
ATOM 2387 C C . GLY A 1 315 ? 3.752 25.294 1.892 1.00 95.44 315 GLY A C 1
ATOM 2388 O O . GLY A 1 315 ? 3.262 24.166 1.825 1.00 95.44 315 GLY A O 1
ATOM 2389 N N . ALA A 1 316 ? 3.564 26.093 2.944 1.00 96.56 316 ALA A N 1
ATOM 2390 C CA . ALA A 1 316 ? 2.742 25.754 4.107 1.00 96.56 316 ALA A CA 1
ATOM 2391 C C . ALA A 1 316 ? 2.191 27.010 4.799 1.00 96.56 316 ALA A C 1
ATOM 2393 O O . ALA A 1 316 ? 2.691 28.119 4.602 1.00 96.56 316 ALA A O 1
ATOM 2394 N N . PHE A 1 317 ? 1.169 26.829 5.633 1.00 96.12 317 PHE A N 1
ATOM 2395 C CA . PHE A 1 317 ? 0.615 27.878 6.487 1.00 96.12 317 PHE A CA 1
ATOM 2396 C C . PHE A 1 317 ? 1.207 27.802 7.899 1.00 96.12 317 PHE A C 1
ATOM 2398 O O . PHE A 1 317 ? 1.554 26.724 8.392 1.00 96.12 317 PHE A O 1
ATOM 2405 N N . PHE A 1 318 ? 1.284 28.951 8.573 1.00 94.81 318 PHE A N 1
ATOM 2406 C CA . PHE A 1 318 ? 1.837 29.062 9.922 1.00 94.81 318 PHE A CA 1
ATOM 2407 C C . PHE A 1 318 ? 0.958 29.947 10.808 1.00 94.81 318 PHE A C 1
ATOM 2409 O O . PHE A 1 318 ? 0.601 31.062 10.428 1.00 94.81 318 PHE A O 1
ATOM 2416 N N . GLY A 1 319 ? 0.657 29.464 12.012 1.00 90.06 319 GLY A N 1
ATOM 2417 C CA . GLY A 1 319 ? -0.047 30.234 13.034 1.00 90.06 319 GLY A CA 1
ATOM 2418 C C . GLY A 1 319 ? -1.475 30.588 12.650 1.00 90.06 319 GLY A C 1
ATOM 2419 O O . GLY A 1 319 ? -2.229 29.742 12.181 1.00 90.06 319 GLY A O 1
ATOM 2420 N N . ASN A 1 320 ? -1.844 31.847 12.860 1.00 84.75 320 ASN A N 1
ATOM 2421 C CA . ASN A 1 320 ? -3.138 32.388 12.444 1.00 84.75 320 ASN A CA 1
ATOM 2422 C C . ASN A 1 320 ? -3.083 33.033 11.046 1.00 84.75 320 ASN A C 1
ATOM 2424 O O . ASN A 1 320 ? -4.022 33.729 10.651 1.00 84.75 320 ASN A O 1
ATOM 2428 N N . ASN A 1 321 ? -1.975 32.871 10.313 1.00 79.31 321 ASN A N 1
ATOM 2429 C CA . ASN A 1 321 ? -1.822 33.485 9.003 1.00 79.31 321 ASN A CA 1
ATOM 2430 C C . ASN A 1 321 ? -2.739 32.812 7.973 1.00 79.31 321 ASN A C 1
ATOM 2432 O O . ASN A 1 321 ? -2.732 31.594 7.806 1.00 79.31 321 ASN A O 1
ATOM 2436 N N . THR A 1 322 ? -3.497 33.629 7.249 1.00 82.38 322 THR A N 1
ATOM 2437 C CA . THR A 1 322 ? -4.367 33.197 6.146 1.00 82.38 322 THR A CA 1
ATOM 2438 C C . THR A 1 322 ? -3.639 33.157 4.803 1.00 82.38 322 THR A C 1
ATOM 2440 O O . THR A 1 322 ? -4.174 32.618 3.837 1.00 82.38 322 THR A O 1
ATOM 2443 N N . LEU A 1 323 ? -2.425 33.711 4.728 1.00 89.81 323 LEU A N 1
ATOM 2444 C CA . LEU A 1 323 ? -1.571 33.676 3.546 1.00 89.81 323 LEU A CA 1
ATOM 2445 C C . LEU A 1 323 ? -0.614 32.483 3.606 1.00 89.81 323 LEU A C 1
ATOM 2447 O O . LEU A 1 323 ? 0.014 32.225 4.634 1.00 89.81 323 LEU A O 1
ATOM 2451 N N . LEU A 1 324 ? -0.486 31.786 2.476 1.00 94.19 324 LEU A N 1
ATOM 2452 C CA . LEU A 1 324 ? 0.489 30.716 2.293 1.00 94.19 324 LEU A CA 1
ATOM 2453 C C . LEU A 1 324 ? 1.903 31.302 2.365 1.00 94.19 324 LEU A C 1
ATOM 2455 O O . LEU A 1 324 ? 2.195 32.286 1.684 1.00 94.19 324 LEU A O 1
ATOM 2459 N N . THR A 1 325 ? 2.789 30.680 3.140 1.00 95.00 325 THR A N 1
ATOM 2460 C CA . THR A 1 325 ? 4.226 30.956 3.057 1.00 95.00 325 THR A CA 1
ATOM 2461 C C . THR A 1 325 ? 4.829 30.016 2.008 1.00 95.00 325 THR A C 1
ATOM 2463 O O . THR A 1 325 ? 4.821 28.797 2.222 1.00 95.00 325 THR A O 1
ATOM 2466 N N . PRO A 1 326 ? 5.310 30.534 0.864 1.00 94.69 326 PRO A N 1
ATOM 2467 C CA . PRO A 1 326 ? 5.856 29.704 -0.204 1.00 94.69 326 PRO A CA 1
ATOM 2468 C C . PRO A 1 326 ? 7.201 29.092 0.203 1.00 94.69 326 PRO A C 1
ATOM 2470 O O . PRO A 1 326 ? 7.956 29.683 0.974 1.00 94.69 326 PRO A O 1
ATOM 2473 N N . GLU A 1 327 ? 7.546 27.935 -0.369 1.00 92.88 327 GLU A N 1
ATOM 2474 C CA . GLU A 1 327 ? 8.781 27.207 -0.034 1.00 92.88 327 GLU A CA 1
ATOM 2475 C C . GLU A 1 327 ? 10.047 28.060 -0.195 1.00 92.88 327 GLU A C 1
ATOM 2477 O O . GLU A 1 327 ? 10.983 27.943 0.593 1.00 92.88 327 GLU A O 1
ATOM 2482 N N . ILE A 1 328 ? 10.077 28.955 -1.185 1.00 90.81 328 ILE A N 1
ATOM 2483 C CA . ILE A 1 328 ? 11.218 29.847 -1.433 1.00 90.81 328 ILE A CA 1
ATOM 2484 C C . ILE A 1 328 ? 11.524 30.785 -0.253 1.00 90.81 328 ILE A C 1
ATOM 2486 O O . ILE A 1 328 ? 12.645 31.276 -0.131 1.00 90.81 328 ILE A O 1
ATOM 2490 N N . GLU A 1 329 ? 10.546 31.030 0.621 1.00 90.06 329 GLU A N 1
ATOM 2491 C CA . GLU A 1 329 ? 10.701 31.839 1.832 1.00 90.06 329 GLU A CA 1
ATOM 2492 C C . GLU A 1 329 ? 11.152 31.009 3.046 1.00 90.06 329 GLU A C 1
ATOM 2494 O O . GLU A 1 329 ? 11.458 31.565 4.102 1.00 90.06 329 GLU A O 1
ATOM 2499 N N . PHE A 1 330 ? 11.256 29.683 2.916 1.00 89.69 330 PHE A N 1
ATOM 2500 C CA . PHE A 1 330 ? 11.778 28.829 3.976 1.00 89.69 330 PHE A CA 1
ATOM 2501 C C . PHE A 1 330 ? 13.308 28.885 4.020 1.00 89.69 330 PHE A C 1
ATOM 2503 O O . PHE A 1 330 ? 14.007 28.411 3.124 1.00 89.69 330 PHE A O 1
ATOM 2510 N N . ALA A 1 331 ? 13.851 29.410 5.114 1.00 80.19 331 ALA A N 1
ATOM 2511 C CA . ALA A 1 331 ? 15.289 29.468 5.350 1.00 80.19 331 ALA A CA 1
ATOM 2512 C C . ALA A 1 331 ? 15.669 28.658 6.606 1.00 80.19 331 ALA A C 1
ATOM 2514 O O . ALA A 1 331 ? 15.744 29.247 7.687 1.00 80.19 331 ALA A O 1
ATOM 2515 N N . PRO A 1 332 ? 15.956 27.338 6.506 1.00 84.06 332 PRO A N 1
ATOM 2516 C CA . PRO A 1 332 ? 15.961 26.456 5.321 1.00 84.06 332 PRO A CA 1
ATOM 2517 C C . PRO A 1 332 ? 14.618 25.729 5.059 1.00 84.06 332 PRO A C 1
ATOM 2519 O O . PRO A 1 332 ? 13.785 25.613 5.956 1.00 84.06 332 PRO A O 1
ATOM 2522 N N . SER A 1 333 ? 14.434 25.159 3.856 1.00 79.31 333 SER A N 1
ATOM 2523 C CA . SER A 1 333 ? 13.195 24.463 3.427 1.00 79.31 333 SER A CA 1
ATOM 2524 C C . SER A 1 333 ? 12.789 23.253 4.270 1.00 79.31 333 SER A C 1
ATOM 2526 O O . SER A 1 333 ? 11.612 22.894 4.318 1.00 79.31 333 SER A O 1
ATOM 2528 N N . ASN A 1 334 ? 13.746 22.654 4.978 1.00 85.38 334 ASN A N 1
ATOM 2529 C CA . ASN A 1 334 ? 13.552 21.521 5.878 1.00 85.38 334 ASN A CA 1
ATOM 2530 C C . ASN A 1 334 ? 13.553 21.902 7.371 1.00 85.38 334 ASN A C 1
ATOM 2532 O O . ASN A 1 334 ? 13.570 21.010 8.216 1.00 85.38 334 ASN A O 1
ATOM 2536 N N . ALA A 1 335 ? 13.567 23.193 7.712 1.00 87.19 335 ALA A N 1
ATOM 2537 C CA . ALA A 1 335 ? 13.395 23.684 9.081 1.00 87.19 335 ALA A CA 1
ATOM 2538 C C . ALA A 1 335 ? 12.848 25.127 9.071 1.00 87.19 335 ALA A C 1
ATOM 2540 O O . ALA A 1 335 ? 13.536 26.048 9.521 1.00 87.19 335 ALA A O 1
ATOM 2541 N N . PRO A 1 336 ? 11.639 25.351 8.522 1.00 91.25 336 PRO A N 1
ATOM 2542 C CA . PRO A 1 336 ? 11.060 26.681 8.445 1.00 91.25 336 PRO A CA 1
ATOM 2543 C C . PRO A 1 336 ? 10.795 27.234 9.848 1.00 91.25 336 PRO A C 1
ATOM 2545 O O . PRO A 1 336 ? 10.306 26.530 10.734 1.00 91.25 336 PRO A O 1
ATOM 2548 N N . VAL A 1 337 ? 11.093 28.519 10.029 1.00 92.25 337 VAL A N 1
ATOM 2549 C CA . VAL A 1 337 ? 10.753 29.284 11.230 1.00 92.25 337 VAL A CA 1
ATOM 2550 C C . VAL A 1 337 ? 10.025 30.540 10.782 1.00 92.25 337 VAL A C 1
ATOM 2552 O O . VAL A 1 337 ? 10.624 31.418 10.167 1.00 92.25 337 VAL A O 1
ATOM 2555 N N . VAL A 1 338 ? 8.734 30.623 11.093 1.00 90.31 338 VAL A N 1
ATOM 2556 C CA . VAL A 1 338 ? 7.887 31.768 10.738 1.00 90.31 338 VAL A CA 1
ATOM 2557 C C . VAL A 1 338 ? 7.385 32.413 12.019 1.00 90.31 338 VAL A C 1
ATOM 2559 O O . VAL A 1 338 ? 6.795 31.738 12.860 1.00 90.31 338 VAL A O 1
ATOM 2562 N N . CYS A 1 339 ? 7.643 33.707 12.189 1.00 89.88 339 CYS A N 1
ATOM 2563 C CA . CYS A 1 339 ? 7.243 34.452 13.378 1.00 89.88 339 CYS A CA 1
ATOM 2564 C C . CYS A 1 339 ? 6.125 35.441 13.056 1.00 89.88 339 CYS A C 1
ATOM 2566 O O . CYS A 1 339 ? 6.188 36.166 12.063 1.00 89.88 339 CYS A O 1
ATOM 2568 N N . GLU A 1 340 ? 5.115 35.470 13.919 1.00 85.62 340 GLU A N 1
ATOM 2569 C CA . GLU A 1 340 ? 4.039 36.453 13.894 1.00 85.62 340 GLU A CA 1
ATOM 2570 C C . GLU A 1 340 ? 4.540 37.819 14.410 1.00 85.62 340 GLU A C 1
ATOM 2572 O O . GLU A 1 340 ? 5.626 37.948 14.986 1.00 85.62 340 GLU A O 1
ATOM 2577 N N . ALA A 1 341 ? 3.745 38.874 14.200 1.00 83.50 341 ALA A N 1
ATOM 2578 C CA . ALA A 1 341 ? 4.103 40.244 14.586 1.00 83.50 341 ALA A CA 1
ATOM 2579 C C . ALA A 1 341 ? 4.295 40.431 16.107 1.00 83.50 341 ALA A C 1
ATOM 2581 O O . ALA A 1 341 ? 4.958 41.374 16.533 1.00 83.50 341 ALA A O 1
ATOM 2582 N N . ASP A 1 342 ? 3.735 39.533 16.920 1.00 82.62 342 ASP A N 1
ATOM 2583 C CA . ASP A 1 342 ? 3.875 39.491 18.380 1.00 82.62 342 ASP A CA 1
ATOM 2584 C C . ASP A 1 342 ? 5.136 38.732 18.852 1.00 82.62 342 ASP A C 1
ATOM 2586 O O . ASP A 1 342 ? 5.301 38.484 20.046 1.00 82.62 342 ASP A O 1
ATOM 2590 N N . ALA A 1 343 ? 6.031 38.379 17.922 1.00 83.56 343 ALA A N 1
ATOM 2591 C CA . ALA A 1 343 ? 7.235 37.577 18.133 1.00 83.56 343 ALA A CA 1
ATOM 2592 C C . ALA A 1 343 ? 6.984 36.116 18.554 1.00 83.56 343 ALA A C 1
ATOM 2594 O O . ALA A 1 343 ? 7.926 35.418 18.945 1.00 83.56 343 ALA A O 1
ATOM 2595 N N . LYS A 1 344 ? 5.751 35.607 18.434 1.00 88.12 344 LYS A N 1
ATOM 2596 C CA . LYS A 1 344 ? 5.483 34.175 18.551 1.00 88.12 344 LYS A CA 1
ATOM 2597 C C . LYS A 1 344 ? 5.938 33.469 17.277 1.00 88.12 344 LYS A C 1
ATOM 2599 O O . LYS A 1 344 ? 5.455 33.756 16.187 1.00 88.12 344 LYS A O 1
ATOM 2604 N N . CYS A 1 345 ? 6.865 32.526 17.413 1.00 91.75 345 CYS A N 1
ATOM 2605 C CA . CYS A 1 345 ? 7.393 31.769 16.281 1.00 91.75 345 CYS A CA 1
ATOM 2606 C C . CYS A 1 345 ? 6.784 30.367 16.180 1.00 91.75 345 CYS A C 1
ATOM 2608 O O . CYS A 1 345 ? 6.469 29.713 17.179 1.00 91.75 345 CYS A O 1
ATOM 2610 N N . HIS A 1 346 ? 6.644 29.900 14.946 1.00 93.88 346 HIS A N 1
ATOM 2611 C CA . HIS A 1 346 ? 6.200 28.567 14.573 1.00 93.88 346 HIS A CA 1
ATOM 2612 C C . HIS A 1 346 ? 7.346 27.872 13.844 1.00 93.88 346 HIS A C 1
ATOM 2614 O O . HIS A 1 346 ? 7.838 28.366 12.832 1.00 93.88 346 HIS A O 1
ATOM 2620 N N . ALA A 1 347 ? 7.799 26.761 14.413 1.00 94.06 347 ALA A N 1
ATOM 2621 C CA . ALA A 1 347 ? 9.008 26.051 14.026 1.00 94.06 347 ALA A CA 1
ATOM 2622 C C . ALA A 1 347 ? 8.755 24.533 14.110 1.00 94.06 347 ALA A C 1
ATOM 2624 O O . ALA A 1 347 ? 9.119 23.905 15.113 1.00 94.06 347 ALA A O 1
ATOM 2625 N N . PRO A 1 348 ? 8.075 23.934 13.112 1.00 94.94 348 PRO A N 1
ATOM 2626 C CA . PRO A 1 348 ? 7.914 22.486 13.047 1.00 94.94 348 PRO A CA 1
ATOM 2627 C C . PRO A 1 348 ? 9.281 21.787 13.011 1.00 94.94 348 PRO A C 1
ATOM 2629 O O . PRO A 1 348 ? 10.238 22.270 12.407 1.00 94.94 348 PRO A O 1
ATOM 2632 N N . GLN A 1 349 ? 9.374 20.637 13.673 1.00 94.38 349 GLN A N 1
ATOM 2633 C CA . GLN A 1 349 ? 10.597 19.845 13.764 1.00 94.38 349 GLN A CA 1
ATOM 2634 C C . GLN A 1 349 ? 10.525 18.663 12.799 1.00 94.38 349 GLN A C 1
ATOM 2636 O O . GLN A 1 349 ? 9.689 17.776 12.977 1.00 94.38 349 GLN A O 1
ATOM 2641 N N . PHE A 1 350 ? 11.428 18.628 11.819 1.00 94.25 350 PHE A N 1
ATOM 2642 C CA . PHE A 1 350 ? 11.513 17.565 10.818 1.00 94.25 350 PHE A CA 1
ATOM 2643 C C . PHE A 1 350 ? 12.772 16.714 11.033 1.00 94.25 350 PHE A C 1
ATOM 2645 O O . PHE A 1 350 ? 13.891 17.224 11.038 1.00 94.25 350 PHE A O 1
ATOM 2652 N N . GLY A 1 351 ? 12.585 15.410 11.246 1.00 90.56 351 GLY A N 1
ATOM 2653 C CA . GLY A 1 351 ? 13.654 14.416 11.388 1.00 90.56 351 GLY A CA 1
ATOM 2654 C C . GLY A 1 351 ? 14.036 13.723 10.076 1.00 90.56 351 GLY A C 1
ATOM 2655 O O . GLY A 1 351 ? 15.136 13.181 9.979 1.00 90.56 351 GLY A O 1
ATOM 2656 N N . GLY A 1 352 ? 13.149 13.751 9.074 1.00 89.88 352 GLY A N 1
ATOM 2657 C CA . GLY A 1 352 ? 13.355 13.170 7.746 1.00 89.88 352 GLY A CA 1
ATOM 2658 C C . GLY A 1 352 ? 13.455 14.205 6.620 1.00 89.88 352 GLY A C 1
ATOM 2659 O O . GLY A 1 352 ? 13.610 15.403 6.850 1.00 89.88 352 GLY A O 1
ATOM 2660 N N . SER A 1 353 ? 13.374 13.731 5.373 1.00 92.19 353 SER A N 1
ATOM 2661 C CA . SER A 1 353 ? 13.338 14.597 4.188 1.00 92.19 353 SER A CA 1
ATOM 2662 C C . SER A 1 353 ? 12.025 15.373 4.099 1.00 92.19 353 SER A C 1
ATOM 2664 O O . SER A 1 353 ? 10.974 14.851 4.470 1.00 92.19 353 SER A O 1
ATOM 2666 N N . VAL A 1 354 ? 12.081 16.586 3.550 1.00 94.81 354 VAL A N 1
ATOM 2667 C CA . VAL A 1 354 ? 10.906 17.434 3.328 1.00 94.81 354 VAL A CA 1
ATOM 2668 C C . VAL A 1 354 ? 10.779 17.751 1.839 1.00 94.81 354 VAL A C 1
ATOM 2670 O O . VAL A 1 354 ? 11.782 18.070 1.201 1.00 94.81 354 VAL A O 1
ATOM 2673 N N . THR A 1 355 ? 9.573 17.634 1.282 1.00 95.56 355 THR A N 1
ATOM 2674 C CA . THR A 1 355 ? 9.288 17.912 -0.138 1.00 95.56 355 THR A CA 1
ATOM 2675 C C . THR A 1 355 ? 7.933 18.597 -0.276 1.00 95.56 355 THR A C 1
ATOM 2677 O O . THR A 1 355 ? 6.911 17.996 0.047 1.00 95.56 355 THR A O 1
ATOM 2680 N N . TRP A 1 356 ? 7.911 19.843 -0.742 1.00 95.50 356 TRP A N 1
ATOM 2681 C CA . TRP A 1 356 ? 6.691 20.659 -0.821 1.00 95.50 356 TRP A CA 1
ATOM 2682 C C . TRP A 1 356 ? 6.025 20.646 -2.207 1.00 95.50 356 TRP A C 1
ATOM 2684 O O . TRP A 1 356 ? 4.920 21.158 -2.354 1.00 95.50 356 TRP A O 1
ATOM 2694 N N . ASP A 1 357 ? 6.686 20.049 -3.199 1.00 94.06 357 ASP A N 1
ATOM 2695 C CA . ASP A 1 357 ? 6.289 19.940 -4.607 1.00 94.06 357 ASP A CA 1
ATOM 2696 C C . ASP A 1 357 ? 6.148 18.470 -5.054 1.00 94.06 357 ASP A C 1
ATOM 2698 O O . ASP A 1 357 ? 6.469 18.092 -6.184 1.00 94.06 357 ASP A O 1
ATOM 2702 N N . ASN A 1 358 ? 5.707 17.597 -4.145 1.00 95.00 358 ASN A N 1
ATOM 2703 C CA . ASN A 1 358 ? 5.557 16.180 -4.452 1.00 95.00 358 ASN A CA 1
ATOM 2704 C C . ASN A 1 358 ? 4.417 15.951 -5.467 1.00 95.00 358 ASN A C 1
ATOM 2706 O O . ASN A 1 358 ? 3.548 16.795 -5.693 1.00 95.00 358 ASN A O 1
ATOM 2710 N N . LYS A 1 359 ? 4.397 14.778 -6.096 1.00 92.62 359 LYS A N 1
ATOM 2711 C CA . LYS A 1 359 ? 3.298 14.407 -6.994 1.00 92.62 359 LYS A CA 1
ATOM 2712 C C . LYS A 1 359 ? 2.012 14.197 -6.198 1.00 92.62 359 LYS A C 1
ATOM 2714 O O . LYS A 1 359 ? 2.067 13.674 -5.086 1.00 92.62 359 LYS A O 1
ATOM 2719 N N . TYR A 1 360 ? 0.879 14.551 -6.805 1.00 95.06 360 TYR A N 1
ATOM 2720 C CA . TYR A 1 360 ? -0.436 14.164 -6.305 1.00 95.06 360 TYR A CA 1
ATOM 2721 C C . TYR A 1 360 ? -0.522 12.638 -6.188 1.00 95.06 360 TYR A C 1
ATOM 2723 O O . TYR A 1 360 ? -0.093 11.905 -7.086 1.00 95.06 360 TYR A O 1
ATOM 2731 N N . VAL A 1 361 ? -1.065 12.164 -5.070 1.00 94.56 361 VAL A N 1
ATOM 2732 C CA . VAL A 1 361 ? -1.263 10.742 -4.797 1.00 94.56 361 VAL A CA 1
ATOM 2733 C C . VAL A 1 361 ? -2.760 10.466 -4.710 1.00 94.56 361 VAL A C 1
ATOM 2735 O O . VAL A 1 361 ? -3.431 10.887 -3.773 1.00 94.56 361 VAL A O 1
ATOM 2738 N N . GLU A 1 362 ? -3.288 9.740 -5.687 1.00 93.50 362 GLU A N 1
ATOM 2739 C CA . GLU A 1 362 ? -4.709 9.397 -5.754 1.00 93.50 362 GLU A CA 1
ATOM 2740 C C . GLU A 1 362 ? -5.082 8.283 -4.765 1.00 93.50 362 GLU A C 1
ATOM 2742 O O . GLU A 1 362 ? -4.469 7.209 -4.772 1.00 93.50 362 GLU A O 1
ATOM 2747 N N . LEU A 1 363 ? -6.130 8.516 -3.966 1.00 93.12 363 LEU A N 1
ATOM 2748 C CA . LEU A 1 363 ? -6.753 7.487 -3.132 1.00 93.12 363 LEU A CA 1
ATOM 2749 C C . LEU A 1 363 ? -7.585 6.505 -3.988 1.00 93.12 363 LEU A C 1
ATOM 2751 O O . LEU A 1 363 ? -8.274 6.932 -4.912 1.00 93.12 363 LEU A O 1
ATOM 2755 N N . PRO A 1 364 ? -7.565 5.195 -3.682 1.00 90.69 364 PRO A N 1
ATOM 2756 C CA . PRO A 1 364 ? -8.410 4.197 -4.333 1.00 90.69 364 PRO A CA 1
ATOM 2757 C C . PRO A 1 364 ? -9.884 4.477 -4.045 1.00 90.69 364 PRO A C 1
ATOM 2759 O O . PRO A 1 364 ? -10.228 4.862 -2.940 1.00 90.69 364 PRO A O 1
ATOM 2762 N N . THR A 1 365 ? -10.767 4.249 -5.008 1.00 86.25 365 THR A N 1
ATOM 2763 C CA . THR A 1 365 ? -12.192 4.600 -4.895 1.00 86.25 365 THR A CA 1
ATOM 2764 C C . THR A 1 365 ? -13.104 3.422 -4.558 1.00 86.25 365 THR A C 1
ATOM 2766 O O . THR A 1 365 ? -14.284 3.622 -4.295 1.00 86.25 365 THR A O 1
ATOM 2769 N N . ASP A 1 366 ? -12.576 2.201 -4.569 1.00 86.88 366 ASP A N 1
ATOM 2770 C CA . ASP A 1 366 ? -13.318 0.963 -4.342 1.00 86.88 366 ASP A CA 1
ATOM 2771 C C . ASP A 1 366 ? -12.432 -0.096 -3.670 1.00 86.88 366 ASP A C 1
ATOM 2773 O O . ASP A 1 366 ? -11.216 0.061 -3.540 1.00 86.88 366 ASP A O 1
ATOM 2777 N N . ASN A 1 367 ? -13.062 -1.190 -3.246 1.00 88.06 367 ASN A N 1
ATOM 2778 C CA . ASN A 1 367 ? -12.412 -2.348 -2.645 1.00 88.06 367 ASN A CA 1
ATOM 2779 C C . ASN A 1 367 ? -12.392 -3.580 -3.570 1.00 88.06 367 ASN A C 1
ATOM 2781 O O . ASN A 1 367 ? -12.299 -4.704 -3.065 1.00 88.06 367 ASN A O 1
ATOM 2785 N N . GLN A 1 368 ? -12.469 -3.399 -4.898 1.00 89.00 368 GLN A N 1
ATOM 2786 C CA . GLN A 1 368 ? -12.569 -4.514 -5.849 1.00 89.00 368 GLN A CA 1
ATOM 2787 C C . GLN A 1 368 ? -11.409 -5.503 -5.673 1.00 89.00 368 GLN A C 1
ATOM 2789 O O . GLN A 1 368 ? -11.608 -6.717 -5.662 1.00 89.00 368 GLN A O 1
ATOM 2794 N N . GLU A 1 369 ? -10.190 -4.995 -5.478 1.00 88.94 369 GLU A N 1
ATOM 2795 C CA . GLU A 1 369 ? -9.015 -5.843 -5.281 1.00 88.94 369 GLU A CA 1
ATOM 2796 C C . GLU A 1 369 ? -9.130 -6.700 -4.009 1.00 88.94 369 GLU A C 1
ATOM 2798 O O . GLU A 1 369 ? -8.815 -7.891 -4.027 1.00 88.94 369 GLU A O 1
ATOM 2803 N N . GLN A 1 370 ? -9.627 -6.126 -2.909 1.00 94.06 370 GLN A N 1
ATOM 2804 C CA . GLN A 1 370 ? -9.819 -6.858 -1.658 1.00 94.06 370 GLN A CA 1
ATOM 2805 C C . GLN A 1 370 ? -10.956 -7.876 -1.771 1.00 94.06 370 GLN A C 1
ATOM 2807 O O . GLN A 1 370 ? -10.835 -8.969 -1.219 1.00 94.06 370 GLN A O 1
ATOM 2812 N N . GLU A 1 371 ? -12.031 -7.561 -2.496 1.00 93.06 371 GLU A N 1
ATOM 2813 C CA . GLU A 1 371 ? -13.123 -8.499 -2.762 1.00 93.06 371 GLU A CA 1
ATOM 2814 C C . GLU A 1 371 ? -12.658 -9.694 -3.603 1.00 93.06 371 GLU A C 1
ATOM 2816 O O . GLU A 1 371 ? -12.869 -10.838 -3.198 1.00 93.06 371 GLU A O 1
ATOM 2821 N N . GLU A 1 372 ? -11.949 -9.467 -4.712 1.00 90.69 372 GLU A N 1
ATOM 2822 C CA . GLU A 1 372 ? -11.429 -10.547 -5.561 1.00 90.69 372 GLU A CA 1
ATOM 2823 C C . GLU A 1 372 ? -10.474 -11.470 -4.791 1.00 90.69 372 GLU A C 1
ATOM 2825 O O . GLU A 1 372 ? -10.603 -12.700 -4.824 1.00 90.69 372 GLU A O 1
ATOM 2830 N N . VAL A 1 373 ? -9.551 -10.882 -4.024 1.00 90.81 373 VAL A N 1
ATOM 2831 C CA . VAL A 1 373 ? -8.615 -11.630 -3.174 1.00 90.81 373 VAL A CA 1
ATOM 2832 C C . VAL A 1 373 ? -9.362 -12.379 -2.058 1.00 90.81 373 VAL A C 1
ATOM 2834 O O . VAL A 1 373 ? -8.992 -13.507 -1.700 1.00 90.81 373 VAL A O 1
ATOM 2837 N N . ALA A 1 374 ? -10.441 -11.806 -1.516 1.00 94.12 374 ALA A N 1
ATOM 2838 C CA . ALA A 1 374 ? -11.275 -12.453 -0.508 1.00 94.12 374 ALA A CA 1
ATOM 2839 C C . ALA A 1 374 ? -12.083 -13.636 -1.068 1.00 94.12 374 ALA A C 1
ATOM 2841 O O . ALA A 1 374 ? -12.163 -14.680 -0.413 1.00 94.12 374 ALA A O 1
ATOM 2842 N N . ILE A 1 375 ? -12.624 -13.518 -2.281 1.00 92.50 375 ILE A N 1
ATOM 2843 C CA . ILE A 1 375 ? -13.326 -14.607 -2.972 1.00 92.50 375 ILE A CA 1
ATOM 2844 C C . ILE A 1 375 ? -12.367 -15.770 -3.238 1.00 92.50 375 ILE A C 1
ATOM 2846 O O . ILE A 1 375 ? -12.720 -16.921 -2.970 1.00 92.50 375 ILE A O 1
ATOM 2850 N N . GLU A 1 376 ? -11.142 -15.494 -3.701 1.00 89.88 376 GLU A N 1
ATOM 2851 C CA . GLU A 1 376 ? -10.183 -16.550 -4.037 1.00 89.88 376 GLU A CA 1
ATOM 2852 C C . GLU A 1 376 ? -9.732 -17.330 -2.790 1.00 89.88 376 GLU A C 1
ATOM 2854 O O . GLU A 1 376 ? -9.772 -18.566 -2.759 1.00 89.88 376 GLU A O 1
ATOM 2859 N N . ARG A 1 377 ? -9.259 -16.622 -1.753 1.00 91.50 377 ARG A N 1
ATOM 2860 C CA . ARG A 1 377 ? -8.611 -17.248 -0.582 1.00 91.50 377 ARG A CA 1
ATOM 2861 C C . ARG A 1 377 ? -8.901 -16.561 0.756 1.00 91.50 377 ARG A C 1
ATOM 2863 O O . ARG A 1 377 ? -8.323 -16.979 1.754 1.00 91.50 377 ARG A O 1
ATOM 2870 N N . GLY A 1 378 ? -9.793 -15.578 0.828 1.00 94.94 378 GLY A N 1
ATOM 2871 C CA . GLY A 1 378 ? -10.140 -14.850 2.060 1.00 94.94 378 GLY A CA 1
ATOM 2872 C C . GLY A 1 378 ? -11.566 -15.104 2.558 1.00 94.94 378 GLY A C 1
ATOM 2873 O O . GLY A 1 378 ? -12.050 -16.236 2.519 1.00 94.94 378 GLY A O 1
ATOM 2874 N N . LEU A 1 379 ? -12.234 -14.078 3.078 1.00 96.75 379 LEU A N 1
ATOM 2875 C CA . LEU A 1 379 ? -13.639 -14.115 3.493 1.00 96.75 379 LEU A CA 1
ATOM 2876 C C . LEU A 1 379 ? -14.394 -12.980 2.803 1.00 96.75 379 LEU A C 1
ATOM 2878 O O . LEU A 1 379 ? -14.206 -11.830 3.176 1.00 96.75 379 LEU A O 1
ATOM 2882 N N . ALA A 1 380 ? -15.225 -13.302 1.814 1.00 96.06 380 ALA A N 1
ATOM 2883 C CA . ALA A 1 380 ? -16.126 -12.344 1.177 1.00 96.06 380 ALA A CA 1
ATOM 2884 C C . ALA A 1 380 ? -17.503 -12.423 1.853 1.00 96.06 380 ALA A C 1
ATOM 2886 O O . ALA A 1 380 ? -18.150 -13.474 1.833 1.00 96.06 380 ALA A O 1
ATOM 2887 N N . LEU A 1 381 ? -17.915 -11.338 2.505 1.00 96.12 381 LEU A N 1
ATOM 2888 C CA . LEU A 1 381 ? -19.159 -11.221 3.258 1.00 96.12 381 LEU A CA 1
ATOM 2889 C C . LEU A 1 381 ? -20.076 -10.221 2.552 1.00 96.12 381 LEU A C 1
ATOM 2891 O O . LEU A 1 381 ? -19.761 -9.040 2.454 1.00 96.12 381 LEU A O 1
ATOM 2895 N N . ASN A 1 382 ? -21.229 -10.690 2.083 1.00 94.38 382 ASN A N 1
ATOM 2896 C CA . ASN A 1 382 ? -22.203 -9.836 1.406 1.00 94.38 382 ASN A CA 1
ATOM 2897 C C . ASN A 1 382 ? -23.191 -9.246 2.415 1.00 94.38 382 ASN A C 1
ATOM 2899 O O . ASN A 1 382 ? -23.804 -9.996 3.180 1.00 94.38 382 ASN A O 1
ATOM 2903 N N . GLY A 1 383 ? -23.381 -7.927 2.377 1.00 93.88 383 GLY A N 1
ATOM 2904 C CA . GLY A 1 383 ? -24.270 -7.189 3.270 1.00 93.88 383 GLY A CA 1
ATOM 2905 C C . GLY A 1 383 ? -23.637 -6.811 4.610 1.00 93.88 383 GLY A C 1
ATOM 2906 O O . GLY A 1 383 ? -22.512 -7.193 4.933 1.00 93.88 383 GLY A O 1
ATOM 2907 N N . ASP A 1 384 ? -24.398 -6.064 5.409 1.00 96.12 384 ASP A N 1
ATOM 2908 C CA . ASP A 1 384 ? -23.934 -5.529 6.688 1.00 96.12 384 ASP A CA 1
ATOM 2909 C C . ASP A 1 384 ? -23.548 -6.626 7.691 1.00 96.12 384 ASP A C 1
ATOM 2911 O O . ASP A 1 384 ? -24.227 -7.647 7.853 1.00 96.12 384 ASP A O 1
ATOM 2915 N N . VAL A 1 385 ? -22.467 -6.367 8.422 1.00 98.06 385 VAL A N 1
ATOM 2916 C CA . VAL A 1 385 ? -21.981 -7.169 9.541 1.00 98.06 385 VAL A CA 1
ATOM 2917 C C . VAL A 1 385 ? -22.268 -6.406 10.830 1.00 98.06 385 VAL A C 1
ATOM 2919 O O . VAL A 1 385 ? -21.658 -5.373 11.117 1.00 98.06 385 VAL A O 1
ATOM 2922 N N . SER A 1 386 ? -23.196 -6.923 11.635 1.00 98.06 386 SER A N 1
ATOM 2923 C CA . SER A 1 386 ? -23.590 -6.270 12.889 1.00 98.06 386 SER A CA 1
ATOM 2924 C C . SER A 1 386 ? -22.506 -6.372 13.962 1.00 98.06 386 SER A C 1
ATOM 2926 O O . SER A 1 386 ? -22.435 -5.541 14.860 1.00 98.06 386 SER A O 1
ATOM 2928 N N . GLU A 1 387 ? -21.668 -7.405 13.891 1.00 98.06 387 GLU A N 1
ATOM 2929 C CA . GLU A 1 387 ? -20.530 -7.600 14.785 1.00 98.06 387 GLU A CA 1
ATOM 2930 C C . GLU A 1 387 ? -19.434 -8.396 14.084 1.00 98.06 387 GLU A C 1
ATOM 2932 O O . GLU A 1 387 ? -19.727 -9.427 13.481 1.00 98.06 387 GLU A O 1
ATOM 2937 N N . LEU A 1 388 ? -18.186 -7.940 14.203 1.00 98.56 388 LEU A N 1
ATOM 2938 C CA . LEU A 1 388 ? -16.988 -8.646 13.765 1.00 98.56 388 LEU A CA 1
ATOM 2939 C C . LEU A 1 388 ? -15.963 -8.641 14.905 1.00 98.56 388 LEU A C 1
ATOM 2941 O O . LEU A 1 388 ? -15.439 -7.598 15.286 1.00 98.56 388 LEU A O 1
ATOM 2945 N N . GLN A 1 389 ? -15.669 -9.818 15.450 1.00 98.25 389 GLN A N 1
ATOM 2946 C CA . GLN A 1 389 ? -14.707 -9.998 16.530 1.00 98.25 389 GLN A CA 1
ATOM 2947 C C . GLN A 1 389 ? -13.426 -10.653 16.016 1.00 98.25 389 GLN A C 1
ATOM 2949 O O . GLN A 1 389 ? -13.469 -11.728 15.405 1.00 98.25 389 GLN A O 1
ATOM 2954 N N . LEU A 1 390 ? -12.286 -10.045 16.334 1.00 98.25 390 LEU A N 1
ATOM 2955 C CA . LEU A 1 390 ? -10.951 -10.575 16.069 1.00 98.25 390 LEU A CA 1
ATOM 2956 C C . LEU A 1 390 ? -10.248 -10.851 17.396 1.00 98.25 390 LEU A C 1
ATOM 2958 O O . LEU A 1 390 ? -10.074 -9.950 18.206 1.00 98.25 390 LEU A O 1
ATOM 2962 N N . ARG A 1 391 ? -9.826 -12.088 17.640 1.00 96.31 391 ARG A N 1
ATOM 2963 C CA . ARG A 1 391 ? -9.050 -12.424 18.843 1.00 96.31 391 ARG A CA 1
ATOM 2964 C C . ARG A 1 391 ? -8.185 -13.638 18.613 1.00 96.31 391 ARG A C 1
ATOM 2966 O O . ARG A 1 391 ? -8.461 -14.429 17.719 1.00 96.31 391 ARG A O 1
ATOM 2973 N N . GLN A 1 392 ? -7.183 -13.855 19.445 1.00 94.81 392 GLN A N 1
ATOM 2974 C CA . GLN A 1 392 ? -6.522 -15.156 19.479 1.00 94.81 392 GLN A CA 1
ATOM 2975 C C . GLN A 1 392 ? -7.246 -16.132 20.417 1.00 94.81 392 GLN A C 1
ATOM 2977 O O . GLN A 1 392 ? -8.111 -15.762 21.208 1.00 94.81 392 GLN A O 1
ATOM 2982 N N . GLY A 1 393 ? -6.924 -17.416 20.314 1.00 93.62 393 GLY A N 1
ATOM 2983 C CA . GLY A 1 393 ? -7.400 -18.408 21.267 1.00 93.62 393 GLY A CA 1
ATOM 2984 C C . GLY A 1 393 ? -6.892 -19.807 20.967 1.00 93.62 393 GLY A C 1
ATOM 2985 O O . GLY A 1 393 ? -6.294 -20.069 19.925 1.00 93.62 393 GLY A O 1
ATOM 2986 N N . GLN A 1 394 ? -7.119 -20.718 21.908 1.00 94.81 394 GLN A N 1
ATOM 2987 C CA . GLN A 1 394 ? -6.754 -22.122 21.754 1.00 94.81 394 GLN A CA 1
ATOM 2988 C C . GLN A 1 394 ? -7.887 -22.881 21.063 1.00 94.81 394 GLN A C 1
ATOM 2990 O O . GLN A 1 394 ? -8.999 -22.959 21.583 1.00 94.81 394 GLN A O 1
ATOM 2995 N N . VAL A 1 395 ? -7.589 -23.482 19.912 1.00 95.19 395 VAL A N 1
ATOM 2996 C CA . VAL A 1 395 ? -8.476 -24.431 19.231 1.00 95.19 395 VAL A CA 1
ATOM 2997 C C . VAL A 1 395 ? -7.723 -25.741 19.084 1.00 95.19 395 VAL A C 1
ATOM 2999 O O . VAL A 1 395 ? -6.650 -25.784 18.484 1.00 95.19 395 VAL A O 1
ATOM 3002 N N . SER A 1 396 ? -8.265 -26.809 19.672 1.00 88.88 396 SER A N 1
ATOM 3003 C CA . SER A 1 396 ? -7.643 -28.142 19.663 1.00 88.88 396 SER A CA 1
ATOM 3004 C C . SER A 1 396 ? -6.197 -28.142 20.193 1.00 88.88 396 SER A C 1
ATOM 3006 O O . SER A 1 396 ? -5.332 -28.835 19.664 1.00 88.88 396 SER A O 1
ATOM 3008 N N . GLY A 1 397 ? -5.923 -27.329 21.223 1.00 90.88 397 GLY A N 1
ATOM 3009 C CA . GLY A 1 397 ? -4.600 -27.199 21.850 1.00 90.88 397 GLY A CA 1
ATOM 3010 C C . GLY A 1 397 ? -3.564 -26.410 21.040 1.00 90.88 397 GLY A C 1
ATOM 3011 O O . GLY A 1 397 ? -2.388 -26.419 21.397 1.00 90.88 397 GLY A O 1
ATOM 3012 N N . GLN A 1 398 ? -3.972 -25.754 19.950 1.00 94.88 398 GLN A N 1
ATOM 3013 C CA . GLN A 1 398 ? -3.109 -24.889 19.151 1.00 94.88 398 GLN A CA 1
ATOM 3014 C C . GLN A 1 398 ? -3.583 -23.439 19.213 1.00 94.88 398 GLN A C 1
ATOM 3016 O O . GLN A 1 398 ? -4.777 -23.159 19.066 1.00 94.88 398 GLN A O 1
ATOM 3021 N N . LEU A 1 399 ? -2.630 -22.516 19.368 1.00 95.81 399 LEU A N 1
ATOM 3022 C CA . LEU A 1 399 ? -2.900 -21.087 19.270 1.00 95.81 399 LEU A CA 1
ATOM 3023 C C . LEU A 1 399 ? -3.326 -20.752 17.841 1.00 95.81 399 LEU A C 1
ATOM 3025 O O . LEU A 1 399 ? -2.604 -21.038 16.882 1.00 95.81 399 LEU A O 1
ATOM 3029 N N . ARG A 1 400 ? -4.502 -20.147 17.711 1.00 97.38 400 ARG A N 1
ATOM 3030 C CA . ARG A 1 400 ? -5.140 -19.814 16.440 1.00 97.38 400 ARG A CA 1
ATOM 3031 C C . ARG A 1 400 ? -5.662 -18.379 16.490 1.00 97.38 400 ARG A C 1
ATOM 3033 O O . ARG A 1 400 ? -6.007 -17.875 17.559 1.00 97.38 400 ARG A O 1
ATOM 3040 N N . GLN A 1 401 ? -5.731 -17.738 15.330 1.00 98.12 401 GLN A N 1
ATOM 3041 C CA . GLN A 1 401 ? -6.483 -16.506 15.143 1.00 98.12 401 GLN A CA 1
ATOM 3042 C C . GLN A 1 401 ? -7.951 -16.888 14.968 1.00 98.12 401 GLN A C 1
ATOM 3044 O O . GLN A 1 401 ? -8.273 -17.701 14.102 1.00 98.12 401 GLN A O 1
ATOM 3049 N N . LEU A 1 402 ? -8.822 -16.320 15.792 1.00 98.06 402 LEU A N 1
ATOM 3050 C CA . LEU A 1 402 ? -10.268 -16.478 15.755 1.00 98.06 402 LEU A CA 1
ATOM 3051 C C . LEU A 1 402 ? -10.893 -15.264 15.069 1.00 98.06 402 LEU A C 1
ATOM 3053 O O . LEU A 1 402 ? -10.512 -14.119 15.327 1.00 98.06 402 LEU A O 1
ATOM 3057 N N . ILE A 1 403 ? -11.865 -15.545 14.209 1.00 98.44 403 ILE A N 1
ATOM 3058 C CA . ILE A 1 403 ? -12.690 -14.558 13.516 1.00 98.44 403 ILE A CA 1
ATOM 3059 C C . ILE A 1 403 ? -14.138 -14.955 13.787 1.00 98.44 403 ILE A C 1
ATOM 3061 O O . ILE A 1 403 ? -14.546 -16.067 13.452 1.00 98.44 403 ILE A O 1
ATOM 3065 N N . SER A 1 404 ? -14.916 -14.078 14.409 1.00 98.06 404 SER A N 1
ATOM 3066 C CA . SER A 1 404 ? -16.355 -14.273 14.594 1.00 98.06 404 SER A CA 1
ATOM 3067 C C . SER A 1 404 ? -17.085 -13.136 13.911 1.00 98.06 404 SER A C 1
ATOM 3069 O O . SER A 1 404 ? -16.708 -11.990 14.109 1.00 98.06 404 SER A O 1
ATOM 3071 N N . TYR A 1 405 ? -18.129 -13.422 13.144 1.00 98.25 405 TYR A N 1
ATOM 3072 C CA . TYR A 1 405 ? -18.959 -12.373 12.561 1.00 98.25 405 TYR A CA 1
ATOM 3073 C C . TYR A 1 405 ? -20.438 -12.731 12.635 1.00 98.25 405 TYR A C 1
ATOM 3075 O O . TYR A 1 405 ? -20.794 -13.909 12.578 1.00 98.25 405 TYR A O 1
ATOM 3083 N N . THR A 1 406 ? -21.288 -11.714 12.763 1.00 98.38 406 THR A N 1
ATOM 3084 C CA . THR A 1 406 ? -22.744 -11.860 12.820 1.00 98.38 406 THR A CA 1
ATOM 3085 C C . THR A 1 406 ? -23.391 -11.119 11.655 1.00 98.38 406 THR A C 1
ATOM 3087 O O . THR A 1 406 ? -23.218 -9.909 11.512 1.00 98.38 406 THR A O 1
ATOM 3090 N N . GLN A 1 407 ? -24.152 -11.847 10.837 1.00 96.38 407 GLN A N 1
ATOM 3091 C CA . GLN A 1 407 ? -24.962 -11.305 9.742 1.00 96.38 407 GLN A CA 1
ATOM 3092 C C . GLN A 1 407 ? -26.371 -11.886 9.831 1.00 96.38 407 GLN A C 1
ATOM 3094 O O . GLN A 1 407 ? -26.534 -13.085 10.054 1.00 96.38 407 GLN A O 1
ATOM 3099 N N . ASN A 1 408 ? -27.400 -11.048 9.677 1.00 94.69 408 ASN A N 1
ATOM 3100 C CA . ASN A 1 408 ? -28.808 -11.469 9.747 1.00 94.69 408 ASN A CA 1
ATOM 3101 C C . ASN A 1 408 ? -29.147 -12.291 11.013 1.00 94.69 408 ASN A C 1
ATOM 3103 O O . ASN A 1 408 ? -29.927 -13.240 10.965 1.00 94.69 408 ASN A O 1
ATOM 3107 N N . GLY A 1 409 ? -28.517 -11.959 12.147 1.00 95.38 409 GLY A N 1
ATOM 3108 C CA . GLY A 1 409 ? -28.688 -12.663 13.424 1.00 95.38 409 GLY A CA 1
ATOM 3109 C C . GLY A 1 409 ? -27.964 -14.012 13.540 1.00 95.38 409 GLY A C 1
ATOM 3110 O O . GLY A 1 409 ? -28.072 -14.663 14.577 1.00 95.38 409 GLY A O 1
ATOM 3111 N N . VAL A 1 410 ? -27.215 -14.439 12.518 1.00 95.75 410 VAL A N 1
ATOM 3112 C CA . VAL A 1 410 ? -26.438 -15.685 12.525 1.00 95.75 410 VAL A CA 1
ATOM 3113 C C . VAL A 1 410 ? -24.968 -15.377 12.777 1.00 95.75 410 VAL A C 1
ATOM 3115 O O . VAL A 1 410 ? -24.343 -14.653 12.005 1.00 95.75 410 VAL A O 1
ATOM 3118 N N . THR A 1 411 ? -24.406 -15.960 13.837 1.00 97.25 411 THR A N 1
ATOM 3119 C CA . THR A 1 411 ? -22.978 -15.846 14.157 1.00 97.25 411 THR A CA 1
ATOM 3120 C C . THR A 1 411 ? -22.192 -17.017 13.577 1.00 97.25 411 THR A C 1
ATOM 3122 O O . THR A 1 411 ? -22.404 -18.169 13.958 1.00 97.25 411 THR A O 1
ATOM 3125 N N . THR A 1 412 ? -21.221 -16.713 12.722 1.00 97.69 412 THR A N 1
ATOM 3126 C CA . THR A 1 412 ? -20.244 -17.675 12.205 1.00 97.69 412 THR A CA 1
ATOM 3127 C C . THR A 1 412 ? -18.914 -17.487 12.919 1.00 97.69 412 THR A C 1
ATOM 3129 O O . THR A 1 412 ? -18.451 -16.363 13.099 1.00 97.69 412 THR A O 1
ATOM 3132 N N . ARG A 1 413 ? -18.277 -18.594 13.314 1.00 98.00 413 ARG A N 1
ATOM 3133 C CA . ARG A 1 413 ? -16.978 -18.593 13.997 1.00 98.00 413 ARG A CA 1
ATOM 3134 C C . ARG A 1 413 ? -15.963 -19.409 13.221 1.00 98.00 413 ARG A C 1
ATOM 3136 O O . ARG A 1 413 ? -16.187 -20.581 12.919 1.00 98.00 413 ARG A O 1
ATOM 3143 N N . LEU A 1 414 ? -14.835 -18.780 12.942 1.00 98.19 414 LEU A N 1
ATOM 3144 C CA . LEU A 1 414 ? -13.734 -19.313 12.163 1.00 98.19 414 LEU A CA 1
ATOM 3145 C C . LEU A 1 414 ? -12.436 -19.242 12.966 1.00 98.19 414 LEU A C 1
ATOM 3147 O O . LEU A 1 414 ? -12.278 -18.395 13.847 1.00 98.19 414 LEU A O 1
ATOM 3151 N N . ALA A 1 415 ? -11.504 -20.136 12.652 1.00 98.06 415 ALA A N 1
ATOM 3152 C CA . ALA A 1 415 ? -10.170 -20.142 13.230 1.00 98.06 415 ALA A CA 1
ATOM 3153 C C . ALA A 1 415 ? -9.131 -20.520 12.177 1.00 98.06 415 ALA A C 1
ATOM 3155 O O . ALA A 1 415 ? -9.366 -21.439 11.398 1.00 98.06 415 ALA A O 1
ATOM 3156 N N . TYR A 1 416 ? -7.958 -19.897 12.187 1.00 97.56 416 TYR A N 1
ATOM 3157 C CA . TYR A 1 416 ? -6.823 -20.355 11.383 1.00 97.56 416 TYR A CA 1
ATOM 3158 C C . TYR A 1 416 ? -5.510 -20.264 12.157 1.00 97.56 416 TYR A C 1
ATOM 3160 O O . TYR A 1 416 ? -5.407 -19.577 13.172 1.00 97.56 416 TYR A O 1
ATOM 3168 N N . GLY A 1 417 ? -4.530 -21.064 11.742 1.00 95.94 417 GLY A N 1
ATOM 3169 C CA . GLY A 1 417 ? -3.230 -21.174 12.410 1.00 95.94 417 GLY A CA 1
ATOM 3170 C C . GLY A 1 417 ? -2.104 -20.615 11.546 1.00 95.94 417 GLY A C 1
ATOM 3171 O O . GLY A 1 417 ? -2.369 -20.124 10.451 1.00 95.94 417 GLY A O 1
ATOM 3172 N N . PRO A 1 418 ? -0.839 -20.759 11.978 1.00 94.06 418 PRO A N 1
ATOM 3173 C CA . PRO A 1 418 ? 0.328 -20.392 11.167 1.00 94.06 418 PRO A CA 1
ATOM 3174 C C . PRO A 1 418 ? 0.417 -21.139 9.825 1.00 94.06 418 PRO A C 1
ATOM 3176 O O . PRO A 1 418 ? 1.149 -20.733 8.931 1.00 94.06 418 PRO A O 1
ATOM 3179 N N . ASP A 1 419 ? -0.313 -22.251 9.694 1.00 92.81 419 ASP A N 1
ATOM 3180 C CA . ASP A 1 419 ? -0.464 -23.037 8.468 1.00 92.81 419 ASP A CA 1
ATOM 3181 C C . ASP A 1 419 ? -1.522 -22.475 7.505 1.00 92.81 419 ASP A C 1
ATOM 3183 O O . ASP A 1 419 ? -1.761 -23.064 6.451 1.00 92.81 419 ASP A O 1
ATOM 3187 N N . ASN A 1 420 ? -2.174 -21.368 7.878 1.00 93.81 420 ASN A N 1
ATOM 3188 C CA . ASN A 1 420 ? -3.259 -20.708 7.155 1.00 93.81 420 ASN A CA 1
ATOM 3189 C C . ASN A 1 420 ? -4.479 -21.597 6.884 1.00 93.81 420 ASN A C 1
ATOM 3191 O O . ASN A 1 420 ? -5.346 -21.229 6.097 1.00 93.81 420 ASN A O 1
ATOM 3195 N N . LYS A 1 421 ? -4.581 -22.762 7.532 1.00 94.88 421 LYS A N 1
ATOM 3196 C CA . LYS A 1 421 ? -5.720 -23.666 7.362 1.00 94.88 421 LYS A CA 1
ATOM 3197 C C . LYS A 1 421 ? -6.901 -23.169 8.173 1.00 94.88 421 LYS A C 1
ATOM 3199 O O . LYS A 1 421 ? -6.793 -23.015 9.392 1.00 94.88 421 LYS A O 1
ATOM 3204 N N . LEU A 1 422 ? -8.016 -22.956 7.488 1.00 96.88 422 LEU A N 1
ATOM 3205 C CA . LEU A 1 422 ? -9.240 -22.430 8.064 1.00 96.88 422 LEU A CA 1
ATOM 3206 C C . LEU A 1 422 ? -10.109 -23.562 8.628 1.00 96.88 422 LEU A C 1
ATOM 3208 O O . LEU A 1 422 ? -10.358 -24.585 7.985 1.00 96.88 422 LEU A O 1
ATOM 3212 N N . LEU A 1 423 ? -10.583 -23.354 9.847 1.00 97.88 423 LEU A N 1
ATOM 3213 C CA . LEU A 1 423 ? -11.542 -24.186 10.554 1.00 97.88 423 LEU A CA 1
ATOM 3214 C C . LEU A 1 423 ? -12.815 -23.376 10.791 1.00 97.88 423 LEU A C 1
ATOM 3216 O O . LEU A 1 423 ? -12.752 -22.160 10.970 1.00 97.88 423 LEU A O 1
ATOM 3220 N N . ILE A 1 424 ? -13.954 -24.056 10.843 1.00 98.00 424 ILE A N 1
ATOM 3221 C CA . ILE A 1 424 ? -15.254 -23.486 11.198 1.00 98.00 424 ILE A CA 1
ATOM 3222 C C . ILE A 1 424 ? -15.813 -24.204 12.420 1.00 98.00 424 ILE A C 1
ATOM 3224 O O . ILE A 1 424 ? -15.710 -25.429 12.522 1.00 98.00 424 ILE A O 1
ATOM 3228 N N . GLN A 1 425 ? -16.388 -23.447 13.352 1.00 97.75 425 GLN A N 1
ATOM 3229 C CA . GLN A 1 425 ? -17.142 -24.022 14.457 1.00 97.75 425 GLN A CA 1
ATOM 3230 C C . GLN A 1 425 ? -18.556 -24.344 13.971 1.00 97.75 425 GLN A C 1
ATOM 3232 O O . GLN A 1 425 ? -19.307 -23.448 13.589 1.00 97.75 425 GLN A O 1
ATOM 3237 N N . VAL A 1 426 ? -18.913 -25.624 13.972 1.00 95.62 426 VAL A N 1
ATOM 3238 C CA . VAL A 1 426 ? -20.269 -26.082 13.635 1.00 95.62 426 VAL A CA 1
ATOM 3239 C C . VAL A 1 426 ? -21.199 -25.985 14.862 1.00 95.62 426 VAL A C 1
ATOM 3241 O O . VAL A 1 426 ? -20.710 -25.793 15.979 1.00 95.62 426 VAL A O 1
ATOM 3244 N N . PRO A 1 427 ? -22.535 -26.111 14.706 1.00 94.38 427 PRO A N 1
ATOM 3245 C CA . PRO A 1 427 ? -23.490 -25.882 15.799 1.00 94.38 427 PRO A CA 1
ATOM 3246 C C . PRO A 1 427 ? -23.308 -26.751 17.053 1.00 94.38 427 PRO A C 1
ATOM 3248 O O . PRO A 1 427 ? -23.729 -26.344 18.131 1.00 94.38 427 PRO A O 1
ATOM 3251 N N . ASP A 1 428 ? -22.672 -27.923 16.942 1.00 93.31 428 ASP A N 1
ATOM 3252 C CA . ASP A 1 428 ? -22.354 -28.788 18.090 1.00 93.31 428 ASP A CA 1
ATOM 3253 C C . ASP A 1 428 ? -21.149 -28.292 18.924 1.00 93.31 428 ASP A C 1
ATOM 3255 O O . ASP A 1 428 ? -20.798 -28.891 19.940 1.00 93.31 428 ASP A O 1
ATOM 3259 N N . GLY A 1 429 ? -20.518 -27.190 18.505 1.00 93.25 429 GLY A N 1
ATOM 3260 C CA . GLY A 1 429 ? -19.357 -26.578 19.144 1.00 93.25 429 GLY A CA 1
ATOM 3261 C C . GLY A 1 429 ? -18.007 -27.133 18.680 1.00 93.25 429 GLY A C 1
ATOM 3262 O O . GLY A 1 429 ? -16.973 -26.561 19.044 1.00 93.25 429 GLY A O 1
ATOM 3263 N N . SER A 1 430 ? -17.984 -28.196 17.871 1.00 94.94 430 SER A N 1
ATOM 3264 C CA . SER A 1 430 ? -16.759 -28.780 17.324 1.00 94.94 430 SER A CA 1
ATOM 3265 C C . SER A 1 430 ? -16.171 -27.932 16.193 1.00 94.94 430 SER A C 1
ATOM 3267 O O . SER A 1 430 ? -16.876 -27.236 15.461 1.00 94.94 430 SER A O 1
ATOM 3269 N N . TRP A 1 431 ? -14.846 -27.986 16.055 1.00 97.06 431 TRP A N 1
ATOM 3270 C CA . TRP A 1 431 ? -14.114 -27.317 14.983 1.00 97.06 431 TRP A CA 1
ATOM 3271 C C . TRP A 1 431 ? -13.847 -28.290 13.842 1.00 97.06 431 TRP A C 1
ATOM 3273 O O . TRP A 1 431 ? -13.240 -29.341 14.049 1.00 97.06 431 TRP A O 1
ATOM 3283 N N . GLN A 1 432 ? -14.270 -27.926 12.634 1.00 97.44 432 GLN A N 1
ATOM 3284 C CA . GLN A 1 432 ? -14.126 -28.757 11.441 1.00 97.44 432 GLN A CA 1
ATOM 3285 C C . GLN A 1 432 ? -13.315 -28.033 10.359 1.00 97.44 432 GLN A C 1
ATOM 3287 O O . GLN A 1 432 ? -13.399 -26.807 10.263 1.00 97.44 432 GLN A O 1
ATOM 3292 N N . PRO A 1 433 ? -12.543 -28.759 9.526 1.00 97.56 433 PRO A N 1
ATOM 3293 C CA . PRO A 1 433 ? -11.934 -28.195 8.323 1.00 97.56 433 PRO A CA 1
ATOM 3294 C C . PRO A 1 433 ? -12.983 -27.521 7.443 1.00 97.56 433 PRO A C 1
ATOM 3296 O O . PRO A 1 433 ? -14.124 -27.977 7.391 1.00 97.56 433 PRO A O 1
ATOM 3299 N N . THR A 1 434 ? -12.608 -26.467 6.727 1.00 97.69 434 THR A N 1
ATOM 3300 C CA . THR A 1 434 ? -13.505 -25.813 5.769 1.00 97.69 434 THR A CA 1
ATOM 3301 C C . THR A 1 434 ? -13.266 -26.273 4.335 1.00 97.69 434 THR A C 1
ATOM 3303 O O . THR A 1 434 ? -12.195 -26.772 3.990 1.00 97.69 434 THR A O 1
ATOM 3306 N N . LYS A 1 435 ? -14.263 -26.066 3.475 1.00 96.12 435 LYS A N 1
ATOM 3307 C CA . LYS A 1 435 ? -14.124 -26.035 2.015 1.00 96.12 435 LYS A CA 1
ATOM 3308 C C . LYS A 1 435 ? -14.662 -24.710 1.489 1.00 96.12 435 LYS A C 1
ATOM 3310 O O . LYS A 1 435 ? -15.516 -24.094 2.128 1.00 96.12 435 LYS A O 1
ATOM 3315 N N . ARG A 1 436 ? -14.167 -24.318 0.319 1.00 94.19 436 ARG A N 1
ATOM 3316 C CA . ARG A 1 436 ? -14.579 -23.122 -0.414 1.00 94.19 436 ARG A CA 1
ATOM 3317 C C . ARG A 1 436 ? -15.233 -23.539 -1.726 1.00 94.19 436 ARG A C 1
ATOM 3319 O O . ARG A 1 436 ? -14.708 -24.426 -2.402 1.00 94.19 436 ARG A O 1
ATOM 3326 N N . ASP A 1 437 ? -16.373 -22.947 -2.055 1.00 90.50 437 ASP A N 1
ATOM 3327 C CA . ASP A 1 437 ? -16.998 -23.114 -3.368 1.00 90.50 437 ASP A CA 1
ATOM 3328 C C . ASP A 1 437 ? -16.472 -22.072 -4.384 1.00 90.50 437 ASP A C 1
ATOM 3330 O O . ASP A 1 437 ? -15.717 -21.175 -4.008 1.00 90.50 437 ASP A O 1
ATOM 3334 N N . PRO A 1 438 ? -16.820 -22.166 -5.681 1.00 86.56 438 PRO A N 1
ATOM 3335 C CA . PRO A 1 438 ? -16.366 -21.192 -6.677 1.00 86.56 438 PRO A CA 1
ATOM 3336 C C . PRO A 1 438 ? -16.822 -19.746 -6.430 1.00 86.56 438 PRO A C 1
ATOM 3338 O O . PRO A 1 438 ? -16.239 -18.837 -7.009 1.00 86.56 438 PRO A O 1
ATOM 3341 N N . ALA A 1 439 ? -17.846 -19.530 -5.599 1.00 84.75 439 ALA A N 1
ATOM 3342 C CA . ALA A 1 439 ? -18.328 -18.207 -5.209 1.00 84.75 439 ALA A CA 1
ATOM 3343 C C . ALA A 1 439 ? -17.630 -17.676 -3.940 1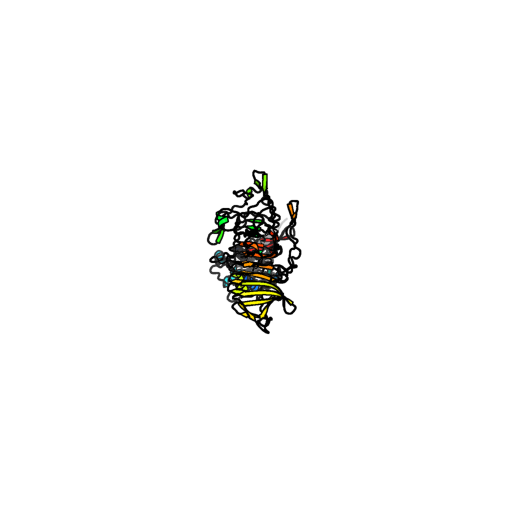.00 84.75 439 ALA A C 1
ATOM 3345 O O . ALA A 1 439 ? -17.982 -16.614 -3.438 1.00 84.75 439 ALA A O 1
ATOM 3346 N N . GLY A 1 440 ? -16.650 -18.410 -3.400 1.00 85.75 440 GLY A N 1
ATOM 3347 C CA . GLY A 1 440 ? -15.899 -18.016 -2.213 1.00 85.75 440 GLY A CA 1
ATOM 3348 C C . GLY A 1 440 ? -16.575 -18.371 -0.886 1.00 85.75 440 GLY A C 1
ATOM 3349 O O . GLY A 1 440 ? -16.003 -18.082 0.168 1.00 85.75 440 GLY A O 1
ATOM 3350 N N . VAL A 1 441 ? -17.736 -19.036 -0.899 1.00 90.75 441 VAL A N 1
ATOM 3351 C CA . VAL A 1 441 ? -18.499 -19.355 0.315 1.00 90.75 441 VAL A CA 1
ATOM 3352 C C . VAL A 1 441 ? -17.802 -20.456 1.109 1.00 90.75 441 VAL A C 1
ATOM 3354 O O . VAL A 1 441 ? -17.440 -21.515 0.585 1.00 90.75 441 VAL A O 1
ATOM 3357 N N . ILE A 1 442 ? -17.640 -20.215 2.411 1.00 94.62 442 ILE A N 1
ATOM 3358 C CA . ILE A 1 442 ? -17.002 -21.138 3.349 1.00 94.62 442 ILE A CA 1
ATOM 3359 C C . ILE A 1 442 ? -18.044 -22.032 4.019 1.00 94.62 442 ILE A C 1
ATOM 3361 O O . ILE A 1 442 ? -18.972 -21.558 4.668 1.00 94.62 442 ILE A O 1
ATOM 3365 N N . THR A 1 443 ? -17.853 -23.347 3.916 1.00 95.62 443 THR A N 1
ATOM 3366 C CA . THR A 1 443 ? -18.691 -24.354 4.589 1.00 95.62 443 THR A CA 1
ATOM 3367 C C . THR A 1 443 ? -17.838 -25.423 5.265 1.00 95.62 443 THR A C 1
ATOM 3369 O O . THR A 1 443 ? -16.649 -25.566 4.972 1.00 95.62 443 THR A O 1
ATOM 3372 N N . ALA A 1 444 ? -18.430 -26.187 6.186 1.00 96.75 444 ALA A N 1
ATOM 3373 C CA . ALA A 1 444 ? -17.749 -27.305 6.831 1.00 96.75 444 ALA A CA 1
ATOM 3374 C C . ALA A 1 444 ? -17.392 -28.420 5.824 1.00 96.75 444 ALA A C 1
ATOM 3376 O O . ALA A 1 444 ? -18.145 -28.730 4.897 1.00 96.75 444 ALA A O 1
ATOM 3377 N N . ASN A 1 445 ? -16.231 -29.035 6.030 1.00 96.38 445 ASN A N 1
ATOM 3378 C CA . ASN A 1 445 ? -15.655 -30.111 5.229 1.00 96.38 445 ASN A CA 1
ATOM 3379 C C . ASN A 1 445 ? -15.159 -31.244 6.148 1.00 96.38 445 ASN A C 1
ATOM 3381 O O . ASN A 1 445 ? -13.948 -31.450 6.289 1.00 96.38 445 ASN A O 1
ATOM 3385 N N . PRO A 1 446 ? -16.073 -31.953 6.836 1.00 94.19 446 PRO A N 1
ATOM 3386 C CA . PRO A 1 446 ? -15.702 -32.978 7.805 1.00 94.19 446 PRO A CA 1
ATOM 3387 C C . PRO A 1 446 ? -14.834 -34.061 7.150 1.00 94.19 446 PRO A C 1
ATOM 3389 O O . PRO A 1 446 ? -15.215 -34.662 6.150 1.00 94.19 446 PRO A O 1
ATOM 3392 N N . GLY A 1 447 ? -13.645 -34.293 7.713 1.00 89.75 447 GLY A N 1
ATOM 3393 C CA . GLY A 1 447 ? -12.672 -35.271 7.207 1.00 89.75 447 GLY A CA 1
ATOM 3394 C C . GLY A 1 447 ? -11.888 -34.847 5.956 1.00 89.75 447 GLY A C 1
ATOM 3395 O O . GLY A 1 447 ? -11.023 -35.600 5.513 1.00 89.75 447 GLY A O 1
ATOM 3396 N N . GLY A 1 448 ? -12.155 -33.666 5.393 1.00 93.56 448 GLY A N 1
ATOM 3397 C CA . GLY A 1 448 ? -11.450 -33.144 4.223 1.00 93.56 448 GLY A CA 1
ATOM 3398 C C . GLY A 1 448 ? -10.240 -32.265 4.558 1.00 93.56 448 GLY A C 1
ATOM 3399 O O . GLY A 1 448 ? -9.938 -31.974 5.716 1.00 93.56 448 GLY A O 1
ATOM 3400 N N . VAL A 1 449 ? -9.536 -31.816 3.514 1.00 93.19 449 VAL A N 1
ATOM 3401 C CA . VAL A 1 449 ? -8.458 -30.823 3.641 1.00 93.19 449 VAL A CA 1
ATOM 3402 C C . VAL A 1 449 ? -9.080 -29.441 3.836 1.00 93.19 449 VAL A C 1
ATOM 3404 O O . VAL A 1 449 ? -9.963 -29.048 3.076 1.00 93.19 449 VAL A O 1
ATOM 3407 N N . ALA A 1 450 ? -8.617 -28.721 4.857 1.00 95.12 450 ALA A N 1
ATOM 3408 C CA . ALA A 1 450 ? -9.049 -27.357 5.140 1.00 95.12 450 ALA A CA 1
ATOM 3409 C C . ALA A 1 450 ? -8.664 -26.396 4.007 1.00 95.12 450 ALA A C 1
ATOM 3411 O O . ALA A 1 450 ? -7.532 -26.442 3.515 1.00 95.12 450 ALA A O 1
ATOM 3412 N N . ALA A 1 451 ? -9.577 -25.492 3.651 1.00 94.88 451 ALA A N 1
ATOM 3413 C CA . ALA A 1 451 ? -9.264 -24.370 2.779 1.00 94.88 451 ALA A CA 1
ATOM 3414 C C . ALA A 1 451 ? -8.209 -23.455 3.425 1.00 94.88 451 ALA A C 1
ATOM 3416 O O . ALA A 1 451 ? -8.101 -23.362 4.651 1.00 94.88 451 ALA A O 1
ATOM 3417 N N . VAL A 1 452 ? -7.430 -22.777 2.585 1.00 93.81 452 VAL A N 1
ATOM 3418 C CA . VAL A 1 452 ? -6.436 -21.793 3.024 1.00 93.81 452 VAL A CA 1
ATOM 3419 C C . VAL A 1 452 ? -7.102 -20.423 3.166 1.00 93.81 452 VAL A C 1
ATOM 3421 O O . VAL A 1 452 ? -7.982 -20.076 2.374 1.00 93.81 452 VAL A O 1
ATOM 3424 N N . PHE A 1 453 ? -6.672 -19.665 4.173 1.00 95.00 453 PHE A N 1
ATOM 3425 C CA . PHE A 1 453 ? -7.052 -18.280 4.412 1.00 95.00 453 PHE A CA 1
ATOM 3426 C C . PHE A 1 453 ? -5.863 -17.340 4.165 1.00 95.00 453 PHE A C 1
ATOM 3428 O O . PHE A 1 453 ? -4.776 -17.565 4.691 1.00 95.00 453 PHE A O 1
ATOM 3435 N N . ASN A 1 454 ? -6.054 -16.299 3.357 1.00 92.50 454 ASN A N 1
ATOM 3436 C CA . ASN A 1 454 ? -5.004 -15.346 2.976 1.00 92.50 454 ASN A CA 1
ATOM 3437 C C . ASN A 1 454 ? -4.909 -14.106 3.881 1.00 92.50 454 ASN A C 1
ATOM 3439 O O . ASN A 1 454 ? -4.044 -13.269 3.650 1.00 92.50 454 ASN A O 1
ATOM 3443 N N . GLY A 1 455 ? -5.775 -13.984 4.890 1.00 95.31 455 GLY A N 1
ATOM 3444 C CA . GLY A 1 455 ? -5.798 -12.830 5.788 1.00 95.31 455 GLY A CA 1
ATOM 3445 C C . GLY A 1 455 ? -6.774 -11.721 5.388 1.00 95.31 455 GLY A C 1
ATOM 3446 O O . GLY A 1 455 ? -6.931 -10.773 6.147 1.00 95.31 455 GLY A O 1
ATOM 3447 N N . VAL A 1 456 ? -7.460 -11.821 4.247 1.00 97.38 456 VAL A N 1
ATOM 3448 C CA . VAL A 1 456 ? -8.352 -10.757 3.758 1.00 97.38 456 VAL A CA 1
ATOM 3449 C C . VAL A 1 456 ? -9.806 -11.063 4.098 1.00 97.38 456 VAL A C 1
ATOM 3451 O O . VAL A 1 456 ? -10.315 -12.141 3.789 1.00 97.38 456 VAL A O 1
ATOM 3454 N N . ILE A 1 457 ? -10.482 -10.104 4.721 1.00 98.38 457 ILE A N 1
ATOM 3455 C CA . ILE A 1 457 ? -11.920 -10.094 4.977 1.00 98.38 457 ILE A CA 1
ATOM 3456 C C . ILE A 1 457 ? -12.491 -8.914 4.194 1.00 98.38 457 ILE A C 1
ATOM 3458 O O . ILE A 1 457 ? -12.171 -7.775 4.513 1.00 98.38 457 ILE A O 1
ATOM 3462 N N . SER A 1 458 ? -13.313 -9.179 3.184 1.00 97.50 458 SER A N 1
ATOM 3463 C CA . SER A 1 458 ? -14.041 -8.154 2.437 1.00 97.50 458 SER A CA 1
ATOM 3464 C C . SER A 1 458 ? -15.514 -8.177 2.834 1.00 97.50 458 SER A C 1
ATOM 3466 O O . SER A 1 458 ? -16.115 -9.250 2.905 1.00 97.50 458 SER A O 1
ATOM 3468 N N . VAL A 1 459 ? -16.083 -7.009 3.117 1.00 97.06 459 VAL A N 1
ATOM 3469 C CA . VAL A 1 459 ? -17.481 -6.806 3.495 1.00 97.06 459 VAL A CA 1
ATOM 3470 C C . VAL A 1 459 ? -18.129 -5.853 2.497 1.00 97.06 459 VAL A C 1
ATOM 3472 O O . VAL A 1 459 ? -17.809 -4.666 2.462 1.00 97.06 459 VAL A O 1
ATOM 3475 N N . SER A 1 460 ? -19.081 -6.348 1.715 1.00 94.81 460 SER A N 1
ATOM 3476 C CA . SER A 1 460 ? -19.903 -5.521 0.824 1.00 94.81 460 SER A CA 1
ATOM 3477 C C . SER A 1 460 ? -21.073 -4.936 1.622 1.00 94.81 460 SER A C 1
ATOM 3479 O O . SER A 1 460 ? -22.214 -5.391 1.510 1.00 94.81 460 SER A O 1
ATOM 3481 N N . GLY A 1 461 ? -20.753 -4.000 2.517 1.00 94.44 461 GLY A N 1
ATOM 3482 C CA . GLY A 1 461 ? -21.655 -3.356 3.468 1.00 94.44 461 GLY A CA 1
ATOM 3483 C C . GLY A 1 461 ? -20.896 -2.685 4.617 1.00 94.44 461 GLY A C 1
ATOM 3484 O O . GLY A 1 461 ? -19.685 -2.475 4.548 1.00 94.44 461 GLY A O 1
ATOM 3485 N N . ASN A 1 462 ? -21.612 -2.362 5.692 1.00 96.00 462 ASN A N 1
ATOM 3486 C CA . ASN A 1 462 ? -21.056 -1.762 6.903 1.00 96.00 462 ASN A CA 1
ATOM 3487 C C . ASN A 1 462 ? -20.569 -2.824 7.898 1.00 96.00 462 ASN A C 1
ATOM 3489 O O . ASN A 1 462 ? -21.152 -3.904 8.018 1.00 96.00 462 ASN A O 1
ATOM 3493 N N . VAL A 1 463 ? -19.571 -2.471 8.707 1.00 97.75 463 VAL A N 1
ATOM 3494 C CA . VAL A 1 463 ? -19.174 -3.216 9.909 1.00 97.75 463 VAL A CA 1
ATOM 3495 C C . VAL A 1 463 ? -19.524 -2.376 11.134 1.00 97.75 463 VAL A C 1
ATOM 3497 O O . VAL A 1 463 ? -18.841 -1.409 11.460 1.00 97.75 463 VAL A O 1
ATOM 3500 N N . GLN A 1 464 ? -20.599 -2.741 11.830 1.00 96.50 464 GLN A N 1
ATOM 3501 C CA . GLN A 1 464 ? -21.186 -1.910 12.893 1.00 96.50 464 GLN A CA 1
ATOM 3502 C C . GLN A 1 464 ? -20.473 -2.026 14.248 1.00 96.50 464 GLN A C 1
ATOM 3504 O O . GLN A 1 464 ? -20.637 -1.163 15.108 1.00 96.50 464 GLN A O 1
ATOM 3509 N N . ASN A 1 465 ? -19.715 -3.101 14.464 1.00 97.25 465 ASN A N 1
ATOM 3510 C CA . ASN A 1 465 ? -19.032 -3.369 15.726 1.00 97.25 465 ASN A CA 1
ATOM 3511 C C . ASN A 1 465 ? -17.800 -4.255 15.487 1.00 97.25 465 ASN A C 1
ATOM 3513 O O . ASN A 1 465 ? -17.864 -5.477 15.635 1.00 97.25 465 ASN A O 1
ATOM 3517 N N . LEU A 1 466 ? -16.687 -3.632 15.098 1.00 98.56 466 LEU A N 1
ATOM 3518 C CA . LEU A 1 466 ? -15.365 -4.248 15.080 1.00 98.56 466 LEU A CA 1
ATOM 3519 C C . LEU A 1 466 ? -14.759 -4.203 16.487 1.00 98.56 466 LEU A C 1
ATOM 3521 O O . LEU A 1 466 ? -14.495 -3.119 17.014 1.00 98.56 466 LEU A O 1
ATOM 3525 N N . ASN A 1 467 ? -14.500 -5.372 17.075 1.00 97.56 467 ASN A N 1
ATOM 3526 C CA . ASN A 1 467 ? -13.924 -5.471 18.416 1.00 97.56 467 ASN A CA 1
ATOM 3527 C C . ASN A 1 467 ? -12.934 -6.634 18.587 1.00 97.56 467 ASN A C 1
ATOM 3529 O O . ASN A 1 467 ? -12.883 -7.579 17.800 1.00 97.56 467 ASN A O 1
ATOM 3533 N N . GLY A 1 468 ? -12.137 -6.559 19.650 1.00 95.56 468 GLY A N 1
ATOM 3534 C CA . GLY A 1 468 ? -11.142 -7.553 20.043 1.00 95.56 468 GLY A CA 1
ATOM 3535 C C . GLY A 1 468 ? -11.693 -8.707 20.893 1.00 95.56 468 GLY A C 1
ATOM 3536 O O . GLY A 1 468 ? -10.924 -9.493 21.444 1.00 95.56 468 GLY A O 1
ATOM 3537 N N . GLY A 1 469 ? -13.015 -8.788 21.063 1.00 90.94 469 GLY A N 1
ATOM 3538 C CA . GLY A 1 469 ? -13.684 -9.688 21.997 1.00 90.94 469 GLY A CA 1
ATOM 3539 C C . GLY A 1 469 ? -13.735 -9.177 23.450 1.00 90.94 469 GLY A C 1
ATOM 3540 O O . GLY A 1 469 ? -13.215 -8.109 23.768 1.00 90.94 469 GLY A O 1
ATOM 3541 N N . PRO A 1 470 ? -14.345 -9.949 24.373 1.00 86.00 470 PRO A N 1
ATOM 3542 C CA . PRO A 1 470 ? -14.668 -9.487 25.732 1.00 86.00 470 PRO A CA 1
ATOM 3543 C C . PRO A 1 470 ? -13.473 -9.096 26.614 1.00 86.00 470 PRO A C 1
ATOM 3545 O O . PRO A 1 470 ? -13.647 -8.370 27.588 1.00 86.00 470 PRO A O 1
ATOM 3548 N N . ALA A 1 471 ? -12.275 -9.599 26.310 1.00 89.62 471 ALA A N 1
ATOM 3549 C CA . ALA A 1 471 ? -11.056 -9.338 27.075 1.00 89.62 471 ALA A CA 1
ATOM 3550 C C . ALA A 1 471 ? -10.101 -8.349 26.378 1.00 89.62 471 ALA A C 1
ATOM 3552 O O . ALA A 1 471 ? -8.984 -8.147 26.855 1.00 89.62 471 ALA A O 1
ATOM 3553 N N . ALA A 1 472 ? -10.529 -7.713 25.280 1.00 91.38 472 ALA A N 1
ATOM 3554 C CA . ALA A 1 472 ? -9.714 -6.760 24.521 1.00 91.38 472 ALA A CA 1
ATOM 3555 C C . ALA A 1 472 ? -9.247 -5.564 25.362 1.00 91.38 472 ALA A C 1
ATOM 3557 O O . ALA A 1 472 ? -8.127 -5.088 25.198 1.00 91.38 472 ALA A O 1
ATOM 3558 N N . ASP A 1 473 ? -10.094 -5.124 26.293 1.00 89.94 473 ASP A N 1
ATOM 3559 C CA . ASP A 1 473 ? -9.840 -3.993 27.189 1.00 89.94 473 ASP A CA 1
ATOM 3560 C C . ASP A 1 473 ? -9.545 -4.443 28.634 1.00 89.94 473 ASP A C 1
ATOM 3562 O O . ASP A 1 473 ? -9.566 -3.641 29.570 1.00 89.94 473 ASP A O 1
ATOM 3566 N N . ALA A 1 474 ? -9.272 -5.738 28.845 1.00 88.50 474 ALA A N 1
ATOM 3567 C CA . ALA A 1 474 ? -8.849 -6.251 30.146 1.00 88.50 474 ALA A CA 1
ATOM 3568 C C . ALA A 1 474 ? -7.458 -5.711 30.536 1.00 88.50 474 ALA A C 1
ATOM 3570 O O . ALA A 1 474 ? -6.731 -5.129 29.734 1.00 88.50 474 ALA A O 1
ATOM 3571 N N . THR A 1 475 ? -7.056 -5.904 31.795 1.00 84.88 475 THR A N 1
ATOM 3572 C CA . THR A 1 475 ? -5.703 -5.565 32.266 1.00 84.88 475 THR A CA 1
ATOM 3573 C C . THR A 1 475 ? -5.011 -6.825 32.801 1.00 84.88 475 THR A C 1
ATOM 3575 O O . THR A 1 475 ? -5.357 -7.269 33.897 1.00 84.88 475 THR A O 1
ATOM 3578 N N . PRO A 1 476 ? -4.033 -7.407 32.075 1.00 83.88 476 PRO A N 1
ATOM 3579 C CA . PRO A 1 476 ? -3.566 -7.020 30.736 1.00 83.88 476 PRO A CA 1
ATOM 3580 C C . PRO A 1 476 ? -4.591 -7.351 29.627 1.00 83.88 476 PRO A C 1
ATOM 3582 O O . PRO A 1 476 ? -5.387 -8.273 29.812 1.00 83.88 476 PRO A O 1
ATOM 3585 N N . PRO A 1 477 ? -4.572 -6.633 28.486 1.00 86.62 477 PRO A N 1
ATOM 3586 C CA . PRO A 1 477 ? -5.515 -6.873 27.394 1.00 86.62 477 PRO A CA 1
ATOM 3587 C C . PRO A 1 477 ? -5.201 -8.187 26.673 1.00 86.62 477 PRO A C 1
ATOM 3589 O O . PRO A 1 477 ? -4.029 -8.530 26.487 1.00 86.62 477 PRO A O 1
ATOM 3592 N N . GLU A 1 478 ? -6.235 -8.914 26.245 1.00 91.81 478 GLU A N 1
ATOM 3593 C CA . GLU A 1 478 ? -6.070 -10.062 25.353 1.00 91.81 478 GLU A CA 1
ATOM 3594 C C . GLU A 1 478 ? -5.792 -9.570 23.921 1.00 91.81 478 GLU A C 1
ATOM 3596 O O . GLU A 1 478 ? -6.566 -8.773 23.386 1.00 91.81 478 GLU A O 1
ATOM 3601 N N . PRO A 1 479 ? -4.708 -10.034 23.273 1.00 94.44 479 PRO A N 1
ATOM 3602 C CA . PRO A 1 479 ? -4.406 -9.637 21.908 1.00 94.44 479 PRO A CA 1
ATOM 3603 C C . PRO A 1 479 ? -5.490 -10.008 20.893 1.00 94.44 479 PRO A C 1
ATOM 3605 O O . PRO A 1 479 ? -5.913 -11.161 20.773 1.00 94.44 479 PRO A O 1
ATOM 3608 N N . THR A 1 480 ? -5.854 -9.019 20.087 1.00 96.25 480 THR A N 1
ATOM 3609 C CA . THR A 1 480 ? -6.779 -9.116 18.952 1.00 96.25 480 THR A CA 1
ATOM 3610 C C . THR A 1 480 ? -6.167 -9.913 17.799 1.00 96.25 480 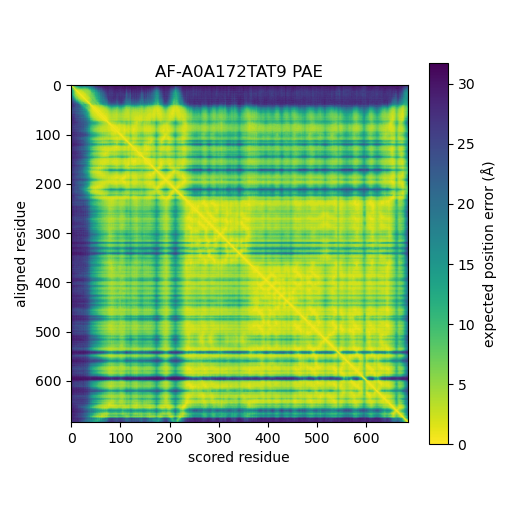THR A C 1
ATOM 3612 O O . THR A 1 480 ? -6.838 -10.736 17.172 1.00 96.25 480 THR A O 1
ATOM 3615 N N . ILE A 1 481 ? -4.875 -9.687 17.534 1.00 97.88 481 ILE A N 1
ATOM 3616 C CA . ILE A 1 481 ? -4.140 -10.273 16.408 1.00 97.88 481 ILE A CA 1
ATOM 3617 C C . ILE A 1 481 ? -3.031 -11.183 16.930 1.00 97.88 481 ILE A C 1
ATOM 3619 O O . ILE A 1 481 ? -2.099 -10.724 17.598 1.00 97.88 481 ILE A O 1
ATOM 3623 N N . ALA A 1 482 ? -3.116 -12.473 16.608 1.00 97.31 482 ALA A N 1
ATOM 3624 C CA . ALA A 1 482 ? -2.112 -13.473 16.957 1.00 97.31 482 ALA A CA 1
ATOM 3625 C C . ALA A 1 482 ? -0.750 -13.144 16.321 1.00 97.31 482 ALA A C 1
ATOM 3627 O O . ALA A 1 482 ? -0.686 -12.604 15.222 1.00 97.31 482 ALA A O 1
ATOM 3628 N N . ALA A 1 483 ? 0.356 -13.535 16.961 1.00 96.44 483 ALA A N 1
ATOM 3629 C CA . ALA A 1 483 ? 1.710 -13.117 16.558 1.00 96.44 483 ALA A CA 1
ATOM 3630 C C . ALA A 1 483 ? 2.111 -13.502 15.115 1.00 96.44 483 ALA A C 1
ATOM 3632 O O . ALA A 1 483 ? 2.992 -12.882 14.519 1.00 96.44 483 ALA A O 1
ATOM 3633 N N . PHE A 1 484 ? 1.467 -14.527 14.549 1.00 94.31 484 PHE A N 1
ATOM 3634 C CA . PHE A 1 484 ? 1.691 -15.000 13.181 1.00 94.31 484 PHE A CA 1
ATOM 3635 C C . PHE A 1 484 ? 0.732 -14.390 12.142 1.00 94.31 484 PHE A C 1
ATOM 3637 O O . PHE A 1 484 ? 0.920 -14.629 10.952 1.00 94.31 484 PHE A O 1
ATOM 3644 N N . ALA A 1 485 ? -0.318 -13.686 12.574 1.00 95.94 485 ALA A N 1
ATOM 3645 C CA . ALA A 1 485 ? -1.470 -13.337 11.748 1.00 95.94 485 ALA A CA 1
ATOM 3646 C C . ALA A 1 485 ? -1.334 -11.952 11.099 1.00 95.94 485 ALA A C 1
ATOM 3648 O O . ALA A 1 485 ? -1.276 -10.945 11.793 1.00 95.94 485 ALA A O 1
ATOM 3649 N N . GLY A 1 486 ? -1.360 -11.889 9.768 1.00 94.94 486 GLY A N 1
ATOM 3650 C CA . GLY A 1 486 ? -1.678 -10.661 9.035 1.00 94.94 486 GLY A CA 1
ATOM 3651 C C . GLY A 1 486 ? -3.158 -10.657 8.662 1.00 94.94 486 GLY A C 1
ATOM 3652 O O . GLY A 1 486 ? -3.644 -11.675 8.165 1.00 94.94 486 GLY A O 1
ATOM 3653 N N . LEU A 1 487 ? -3.863 -9.553 8.913 1.00 97.75 487 LEU A N 1
ATOM 3654 C CA . LEU A 1 487 ? -5.271 -9.382 8.559 1.00 97.75 487 LEU A CA 1
ATOM 3655 C C . LEU A 1 487 ? -5.524 -8.041 7.869 1.00 97.75 487 LEU A C 1
ATOM 3657 O O . LEU A 1 487 ? -5.012 -7.022 8.320 1.00 97.75 487 LEU A O 1
ATOM 3661 N N . THR A 1 488 ? -6.386 -8.044 6.857 1.00 98.25 488 THR A N 1
ATOM 3662 C CA . THR A 1 488 ? -7.005 -6.839 6.292 1.00 98.25 488 THR A CA 1
ATOM 3663 C C . THR A 1 488 ? -8.513 -6.999 6.348 1.00 98.25 488 THR A C 1
ATOM 3665 O O . THR A 1 488 ? -9.049 -7.954 5.790 1.00 98.25 488 THR A O 1
ATOM 3668 N N . LEU A 1 489 ? -9.193 -6.074 7.018 1.00 98.62 489 LEU A N 1
ATOM 3669 C CA . LEU A 1 489 ? -10.635 -5.893 6.919 1.00 98.62 489 LEU A CA 1
ATOM 3670 C C . LEU A 1 489 ? -10.907 -4.765 5.928 1.00 98.62 489 LEU A C 1
ATOM 3672 O O . LEU A 1 489 ? -10.529 -3.633 6.202 1.00 98.62 489 LEU A O 1
ATOM 3676 N N . ALA A 1 490 ? -11.562 -5.066 4.817 1.00 98.00 490 ALA A N 1
ATOM 3677 C CA . ALA A 1 490 ? -12.031 -4.097 3.839 1.00 98.00 490 ALA A CA 1
ATOM 3678 C C . ALA A 1 490 ? -13.560 -4.063 3.845 1.00 98.00 490 ALA A C 1
ATOM 3680 O O . ALA A 1 490 ? -14.188 -5.118 3.801 1.00 98.00 490 ALA A O 1
ATOM 3681 N N . ALA A 1 491 ? -14.158 -2.880 3.884 1.00 96.94 491 ALA A N 1
ATOM 3682 C CA . ALA A 1 491 ? -15.601 -2.695 3.821 1.00 96.94 491 ALA A CA 1
ATOM 3683 C C . ALA A 1 491 ? -15.962 -1.655 2.755 1.00 96.94 491 ALA A C 1
ATOM 3685 O O . ALA A 1 491 ? -15.230 -0.678 2.589 1.00 96.94 491 ALA A O 1
ATOM 3686 N N . THR A 1 492 ? -17.081 -1.846 2.051 1.00 95.69 492 THR A N 1
ATOM 3687 C CA . THR A 1 492 ? -17.620 -0.800 1.164 1.00 95.69 492 THR A CA 1
ATOM 3688 C C . THR A 1 492 ? -18.309 0.314 1.945 1.00 95.69 492 THR A C 1
ATOM 3690 O O . THR A 1 492 ? -18.303 1.458 1.513 1.00 95.69 492 THR A O 1
ATOM 3693 N N . GLY A 1 493 ? -18.887 -0.006 3.106 1.00 95.06 493 GLY A N 1
ATOM 3694 C CA . GLY A 1 493 ? -19.493 0.956 4.023 1.00 95.06 493 GLY A CA 1
ATOM 3695 C C . GLY A 1 493 ? -18.599 1.287 5.217 1.00 95.06 493 GLY A C 1
ATOM 3696 O O . GLY A 1 493 ? -17.425 0.933 5.263 1.00 95.06 493 GLY A O 1
ATOM 3697 N N . ASN A 1 494 ? -19.185 1.933 6.225 1.00 96.12 494 ASN A N 1
ATOM 3698 C CA . ASN A 1 494 ? -18.463 2.387 7.412 1.00 96.12 494 ASN A CA 1
ATOM 3699 C C . ASN A 1 494 ? -17.942 1.212 8.250 1.00 96.12 494 ASN A C 1
ATOM 3701 O O . ASN A 1 494 ? -18.623 0.193 8.411 1.00 96.12 494 ASN A O 1
ATOM 3705 N N . VAL A 1 495 ? -16.787 1.403 8.892 1.00 98.12 495 VAL A N 1
ATOM 3706 C CA . VAL A 1 495 ? -16.249 0.481 9.904 1.00 98.12 495 VAL A CA 1
ATOM 3707 C C . VAL A 1 495 ? -16.265 1.159 11.266 1.00 98.12 495 VAL A C 1
ATOM 3709 O O . VAL A 1 495 ? -15.577 2.146 11.493 1.00 98.12 495 VAL A O 1
ATOM 3712 N N . THR A 1 496 ? -17.032 0.613 12.202 1.00 98.00 496 THR A N 1
ATOM 3713 C CA . THR A 1 496 ? -17.169 1.147 13.561 1.00 98.00 496 THR A CA 1
ATOM 3714 C C . THR A 1 496 ? -16.344 0.315 14.542 1.00 98.00 496 THR A C 1
ATOM 3716 O O . THR A 1 496 ? -16.623 -0.867 14.738 1.00 98.00 496 THR A O 1
ATOM 3719 N N . VAL A 1 497 ? -15.342 0.923 15.177 1.00 98.31 497 VAL A N 1
ATOM 3720 C CA . VAL A 1 497 ? -14.440 0.293 16.153 1.00 98.31 497 VAL A CA 1
ATOM 3721 C C . VAL A 1 497 ? -14.887 0.616 17.575 1.00 98.31 497 VAL A C 1
ATOM 3723 O O . VAL A 1 497 ? -15.014 1.784 17.949 1.00 98.31 497 VAL A O 1
ATOM 3726 N N . THR A 1 498 ? -15.099 -0.420 18.384 1.00 96.88 498 THR A N 1
ATOM 3727 C CA . THR A 1 498 ? -15.750 -0.294 19.702 1.00 96.88 498 THR A CA 1
ATOM 3728 C C . THR A 1 498 ? -14.905 -0.793 20.874 1.00 96.88 498 THR A C 1
ATOM 3730 O O . THR A 1 498 ? -15.331 -0.656 22.014 1.00 96.88 498 THR A O 1
ATOM 3733 N N . SER A 1 499 ? -13.722 -1.359 20.631 1.00 96.44 499 SER A N 1
ATOM 3734 C CA . SER A 1 499 ? -12.785 -1.802 21.674 1.00 96.44 499 SER A CA 1
ATOM 3735 C C . SER A 1 499 ? -11.339 -1.568 21.243 1.00 96.44 499 SER A C 1
ATOM 3737 O O . SER A 1 499 ? -11.069 -1.301 20.068 1.00 96.44 499 SER A O 1
ATOM 3739 N N . SER A 1 500 ? -10.386 -1.739 22.160 1.00 96.50 500 SER A N 1
ATOM 3740 C CA . SER A 1 500 ? -8.976 -1.819 21.771 1.00 96.50 500 SER A CA 1
ATOM 3741 C C . SER A 1 500 ? -8.754 -2.961 20.774 1.00 96.50 500 SER A C 1
ATOM 3743 O O . SER A 1 500 ? -9.405 -4.007 20.844 1.00 96.50 500 SER A O 1
ATOM 3745 N N . LEU A 1 501 ? -7.811 -2.754 19.858 1.00 97.75 501 LEU A N 1
ATOM 3746 C CA . LEU A 1 501 ? -7.363 -3.725 18.867 1.00 97.75 501 LEU A CA 1
ATOM 3747 C C . LEU A 1 501 ? -5.850 -3.860 19.015 1.00 97.75 501 LEU A C 1
ATOM 3749 O O . LEU A 1 501 ? -5.119 -2.957 18.628 1.00 97.75 501 LEU A O 1
ATOM 3753 N N . THR A 1 502 ? -5.356 -4.939 19.620 1.00 97.19 502 THR A N 1
ATOM 3754 C CA . THR A 1 502 ? -3.929 -5.054 19.971 1.00 97.19 502 THR A CA 1
ATOM 3755 C C . THR A 1 502 ? -3.233 -6.239 19.315 1.00 97.19 502 THR A C 1
ATOM 3757 O O . THR A 1 502 ? -3.809 -7.292 19.042 1.00 97.19 502 THR A O 1
ATOM 3760 N N . TYR A 1 503 ? -1.943 -6.058 19.066 1.00 97.50 503 TYR A N 1
ATOM 3761 C CA . TYR A 1 503 ? -1.050 -7.094 18.565 1.00 97.50 503 TYR A CA 1
ATOM 3762 C C . TYR A 1 503 ? -0.516 -7.970 19.694 1.00 97.50 503 TYR A C 1
ATOM 3764 O O . TYR A 1 503 ? -0.150 -7.457 20.750 1.00 97.50 503 TYR A O 1
ATOM 3772 N N . ALA A 1 504 ? -0.373 -9.271 19.435 1.00 96.62 504 ALA A N 1
ATOM 3773 C CA . ALA A 1 504 ? 0.284 -10.183 20.368 1.00 96.62 504 ALA A CA 1
ATOM 3774 C C . ALA A 1 504 ? 1.801 -9.936 20.477 1.00 96.62 504 ALA A C 1
ATOM 3776 O O . ALA A 1 504 ? 2.350 -10.100 21.563 1.00 96.62 504 ALA A O 1
ATOM 3777 N N . SER A 1 505 ? 2.463 -9.522 19.386 1.00 96.12 505 SER A N 1
ATOM 3778 C CA . SER A 1 505 ? 3.884 -9.132 19.356 1.00 96.12 505 SER A CA 1
ATOM 3779 C C . SER A 1 505 ? 4.037 -7.750 18.704 1.00 96.12 505 SER A C 1
ATOM 3781 O O . SER A 1 505 ? 4.267 -7.645 17.497 1.00 96.12 505 SER A O 1
ATOM 3783 N N . PRO A 1 506 ? 3.794 -6.646 19.432 1.00 95.88 506 PRO A N 1
ATOM 3784 C CA . PRO A 1 506 ? 3.898 -5.315 18.847 1.00 95.88 506 PRO A CA 1
ATOM 3785 C C . PRO A 1 506 ? 5.368 -4.977 18.514 1.00 95.88 506 PRO A C 1
ATOM 3787 O O . PRO A 1 506 ? 6.232 -5.154 19.373 1.00 95.88 506 PRO A O 1
ATOM 3790 N N . PRO A 1 507 ? 5.675 -4.452 17.309 1.00 96.12 507 PRO A N 1
ATOM 3791 C CA . PRO A 1 507 ? 7.050 -4.105 16.919 1.00 96.12 507 PRO A CA 1
ATOM 3792 C C . PRO A 1 507 ? 7.643 -2.956 17.741 1.00 96.12 507 PRO A C 1
ATOM 3794 O O . PRO A 1 507 ? 8.863 -2.866 17.924 1.00 96.12 507 PRO A O 1
ATOM 3797 N N . CYS A 1 508 ? 6.771 -2.082 18.242 1.00 95.88 508 CYS A N 1
ATOM 3798 C CA . CYS A 1 508 ? 7.110 -0.918 19.041 1.00 95.88 508 CYS A CA 1
ATOM 3799 C C . CYS A 1 508 ? 6.398 -0.956 20.391 1.00 95.88 508 CYS A C 1
ATOM 3801 O O . CYS A 1 508 ? 5.328 -1.543 20.541 1.00 95.88 508 CYS A O 1
ATOM 3803 N N . SER A 1 509 ? 7.003 -0.304 21.379 1.00 92.56 509 SER A N 1
ATOM 3804 C CA . SER A 1 509 ? 6.496 -0.219 22.745 1.00 92.56 509 SER A CA 1
ATOM 3805 C C . SER A 1 509 ? 6.513 1.220 23.258 1.00 92.56 509 SER A C 1
ATOM 3807 O O . SER A 1 509 ? 7.365 2.028 22.879 1.00 92.56 509 SER A O 1
ATOM 3809 N N . GLY A 1 510 ? 5.563 1.528 24.144 1.00 89.94 510 GLY A N 1
ATOM 3810 C CA . GLY A 1 510 ? 5.366 2.876 24.668 1.00 89.94 510 GLY A CA 1
ATOM 3811 C C . GLY A 1 510 ? 4.768 3.828 23.631 1.00 89.94 510 GLY A C 1
ATOM 3812 O O . GLY A 1 510 ? 4.158 3.404 22.656 1.00 89.94 510 GLY A O 1
ATOM 3813 N N . GLY A 1 511 ? 4.937 5.125 23.869 1.00 91.88 511 GLY A N 1
ATOM 3814 C CA . GLY A 1 511 ? 4.507 6.183 22.962 1.00 91.88 511 GLY A CA 1
ATOM 3815 C C . GLY A 1 511 ? 5.530 7.309 22.919 1.00 91.88 511 GLY A C 1
ATOM 3816 O O . GLY A 1 511 ? 6.514 7.292 23.661 1.00 91.88 511 GLY A O 1
ATOM 3817 N N . HIS A 1 512 ? 5.297 8.295 22.060 1.00 92.88 512 HIS A N 1
ATOM 3818 C CA . HIS A 1 512 ? 6.159 9.472 21.987 1.00 92.88 512 HIS A CA 1
ATOM 3819 C C . HIS A 1 512 ? 6.053 10.302 23.265 1.00 92.88 512 HIS A C 1
ATOM 3821 O O . HIS A 1 512 ? 4.957 10.504 23.795 1.00 92.88 512 HIS A O 1
ATOM 3827 N N . VAL A 1 513 ? 7.194 10.790 23.751 1.00 92.75 513 VAL A N 1
ATOM 3828 C CA . VAL A 1 513 ? 7.261 11.647 24.937 1.00 92.75 513 VAL A CA 1
ATOM 3829 C C . VAL A 1 513 ? 7.962 12.943 24.570 1.00 92.75 513 VAL A C 1
ATOM 3831 O O . VAL A 1 513 ? 9.130 12.934 24.185 1.00 92.75 513 VAL A O 1
ATOM 3834 N N . ARG A 1 514 ? 7.264 14.071 24.725 1.00 91.44 514 ARG A N 1
ATOM 3835 C CA . ARG A 1 514 ? 7.898 15.389 24.680 1.00 91.44 514 ARG A CA 1
ATOM 3836 C C . ARG A 1 514 ? 8.516 15.688 26.044 1.00 91.44 514 ARG A C 1
ATOM 3838 O O . ARG A 1 514 ? 7.819 15.759 27.053 1.00 91.44 514 ARG A O 1
ATOM 3845 N N . ASN A 1 515 ? 9.833 15.838 26.066 1.00 92.69 515 ASN A N 1
ATOM 3846 C CA . ASN A 1 515 ? 10.609 16.151 27.258 1.00 92.69 515 ASN A CA 1
ATOM 3847 C C . ASN A 1 515 ? 10.405 17.622 27.663 1.00 92.69 515 ASN A C 1
ATOM 3849 O O . ASN A 1 515 ? 10.027 18.464 26.847 1.00 92.69 515 ASN A O 1
ATOM 3853 N N . SER A 1 516 ? 10.729 17.964 28.912 1.00 91.56 516 SER A N 1
ATOM 3854 C CA . SER A 1 516 ? 10.603 19.336 29.437 1.00 91.56 516 SER A CA 1
ATOM 3855 C C . SER A 1 516 ? 11.443 20.378 28.687 1.00 91.56 516 SER A C 1
ATOM 3857 O O . SER A 1 516 ? 11.128 21.562 28.726 1.00 91.56 516 SER A O 1
ATOM 3859 N N . ASN A 1 517 ? 12.492 19.948 27.982 1.00 88.94 517 ASN A N 1
ATOM 3860 C CA . ASN A 1 517 ? 13.333 20.796 27.135 1.00 88.94 517 ASN A CA 1
ATOM 3861 C C . ASN A 1 517 ? 12.794 20.961 25.695 1.00 88.94 517 ASN A C 1
ATOM 3863 O O . ASN A 1 517 ? 13.502 21.491 24.844 1.00 88.94 517 ASN A O 1
ATOM 3867 N N . GLY A 1 518 ? 11.592 20.456 25.396 1.00 85.50 518 GLY A N 1
ATOM 3868 C CA . GLY A 1 518 ? 10.952 20.539 24.080 1.00 85.50 518 GLY A CA 1
ATOM 3869 C C . GLY A 1 518 ? 11.369 19.457 23.077 1.00 85.50 518 GLY A C 1
ATOM 3870 O O . GLY A 1 518 ? 10.695 19.305 22.059 1.00 85.50 518 GLY A O 1
ATOM 3871 N N . THR A 1 519 ? 12.419 18.675 23.358 1.00 90.00 519 THR A N 1
ATOM 3872 C CA . THR A 1 519 ? 12.824 17.539 22.506 1.00 90.00 519 THR A CA 1
ATOM 3873 C C . THR A 1 519 ? 11.828 16.386 22.610 1.00 90.00 519 THR A C 1
ATOM 3875 O O . THR A 1 519 ? 11.180 16.216 23.643 1.00 90.00 519 THR A O 1
ATOM 3878 N N . VAL A 1 520 ? 11.716 15.571 21.560 1.00 92.38 520 VAL A N 1
ATOM 3879 C CA . VAL A 1 520 ? 10.860 14.377 21.556 1.00 92.38 520 VAL A CA 1
ATOM 3880 C C . VAL A 1 520 ? 11.718 13.123 21.671 1.00 92.38 520 VAL A C 1
ATOM 3882 O O . VAL A 1 520 ? 12.671 12.945 20.917 1.00 92.38 520 VAL A O 1
ATOM 3885 N N . THR A 1 521 ? 11.353 12.246 22.603 1.00 94.62 521 THR A N 1
ATOM 3886 C CA . THR A 1 521 ? 11.843 10.870 22.693 1.00 94.62 521 THR A CA 1
ATOM 3887 C C . THR A 1 521 ? 10.866 9.969 21.928 1.00 94.62 521 THR A C 1
ATOM 3889 O O . THR A 1 521 ? 9.716 9.823 22.366 1.00 94.62 521 THR A O 1
ATOM 3892 N N . PRO A 1 522 ? 11.264 9.382 20.782 1.00 93.69 522 PRO A N 1
ATOM 3893 C CA . PRO A 1 522 ? 10.403 8.477 20.028 1.00 93.69 522 PRO A CA 1
ATOM 3894 C C . PRO A 1 522 ? 10.093 7.190 20.805 1.00 93.69 522 PRO A C 1
ATOM 3896 O O . PRO A 1 522 ? 10.825 6.814 21.720 1.00 93.69 522 PRO A O 1
ATOM 3899 N N . ALA A 1 523 ? 9.022 6.493 20.417 1.00 94.88 523 ALA A N 1
ATOM 3900 C CA . ALA A 1 523 ? 8.727 5.169 20.958 1.00 94.88 523 ALA A CA 1
ATOM 3901 C C . ALA A 1 523 ? 9.830 4.176 20.551 1.00 94.88 523 ALA A C 1
ATOM 3903 O O . ALA A 1 523 ? 10.430 4.302 19.481 1.00 94.88 523 ALA A O 1
ATOM 3904 N N . ALA A 1 524 ? 10.096 3.182 21.397 1.00 95.44 524 ALA A N 1
ATOM 3905 C CA . ALA A 1 524 ? 11.143 2.202 21.140 1.00 95.44 524 ALA A CA 1
ATOM 3906 C C . ALA A 1 524 ? 10.604 1.064 20.266 1.00 95.44 524 ALA A C 1
ATOM 3908 O O . ALA A 1 524 ? 9.686 0.350 20.678 1.00 95.44 524 ALA A O 1
ATOM 3909 N N . CYS A 1 525 ? 11.205 0.869 19.091 1.00 94.88 525 CYS A N 1
ATOM 3910 C CA . CYS A 1 525 ? 10.882 -0.221 18.172 1.00 94.88 525 CYS A CA 1
ATOM 3911 C C . CYS A 1 525 ? 12.018 -1.246 18.155 1.00 94.88 525 CYS A C 1
ATOM 3913 O O . CYS A 1 525 ? 13.118 -0.948 17.693 1.00 94.88 525 CYS A O 1
ATOM 3915 N N . GLY A 1 526 ? 11.758 -2.431 18.713 1.00 93.31 526 GLY A N 1
ATOM 3916 C CA . GLY A 1 526 ? 12.766 -3.477 18.919 1.00 93.31 526 GLY A CA 1
ATOM 3917 C C . GLY A 1 526 ? 12.428 -4.816 18.264 1.00 93.31 526 GLY A C 1
ATOM 3918 O O . GLY A 1 526 ? 13.343 -5.555 17.911 1.00 93.31 526 GLY A O 1
ATOM 3919 N N . ASP A 1 527 ? 11.144 -5.121 18.054 1.00 93.50 527 ASP A N 1
ATOM 3920 C CA . ASP A 1 527 ? 10.699 -6.381 17.444 1.00 93.50 527 ASP A CA 1
ATOM 3921 C C . ASP A 1 527 ? 10.291 -6.177 15.980 1.00 93.50 527 ASP A C 1
ATOM 3923 O O . ASP A 1 527 ? 9.135 -6.316 15.584 1.00 93.50 527 ASP A O 1
ATOM 3927 N N . LEU A 1 528 ? 11.270 -5.838 15.140 1.00 92.25 528 LEU A N 1
ATOM 3928 C CA . LEU A 1 528 ? 11.046 -5.656 13.700 1.00 92.25 528 LEU A CA 1
ATOM 3929 C C . LEU A 1 528 ? 10.795 -6.982 12.959 1.00 92.25 528 LEU A C 1
ATOM 3931 O O . LEU A 1 528 ? 10.470 -6.977 11.775 1.00 92.25 528 LEU A O 1
ATOM 3935 N N . THR A 1 529 ? 10.935 -8.117 13.650 1.00 90.06 529 THR A N 1
ATOM 3936 C CA . THR A 1 529 ? 10.680 -9.458 13.108 1.00 90.06 529 THR A CA 1
ATOM 3937 C C . THR A 1 529 ? 9.251 -9.945 13.323 1.00 90.06 529 THR A C 1
ATOM 3939 O O . THR A 1 529 ? 8.871 -10.977 12.756 1.00 90.06 529 THR A O 1
ATOM 3942 N N . ALA A 1 530 ? 8.460 -9.221 14.125 1.00 92.38 530 ALA A N 1
ATOM 3943 C CA . ALA A 1 530 ? 7.048 -9.497 14.330 1.00 92.38 530 ALA A CA 1
ATOM 3944 C C . ALA A 1 530 ? 6.315 -9.633 12.989 1.00 92.38 530 ALA A C 1
ATOM 3946 O O . ALA A 1 530 ? 6.654 -8.973 12.003 1.00 92.38 530 ALA A O 1
ATOM 3947 N N . ARG A 1 531 ? 5.267 -10.463 12.958 1.00 91.12 531 ARG A N 1
ATOM 3948 C CA . ARG A 1 531 ? 4.457 -10.686 11.747 1.00 91.12 531 ARG A CA 1
ATOM 3949 C C . ARG A 1 531 ? 3.025 -10.202 11.857 1.00 91.12 531 ARG A C 1
ATOM 3951 O O . ARG A 1 531 ? 2.392 -9.983 10.832 1.00 91.12 531 ARG A O 1
ATOM 3958 N N . ASN A 1 532 ? 2.531 -10.004 13.076 1.00 95.25 532 ASN A N 1
ATOM 3959 C CA . ASN A 1 532 ? 1.186 -9.494 13.287 1.00 95.25 532 ASN A CA 1
ATOM 3960 C C . ASN A 1 532 ? 1.002 -8.100 12.686 1.00 95.25 532 ASN A C 1
ATOM 3962 O O . ASN A 1 532 ? 1.778 -7.180 12.979 1.00 95.25 532 ASN A O 1
ATOM 3966 N N . MET A 1 533 ? -0.035 -7.956 11.867 1.00 96.06 533 MET A N 1
ATOM 3967 C CA . MET A 1 533 ? -0.443 -6.692 11.262 1.00 96.06 533 MET A CA 1
ATOM 3968 C C . MET A 1 533 ? -1.952 -6.687 11.051 1.00 96.06 533 MET A C 1
ATOM 3970 O O . MET A 1 533 ? -2.529 -7.716 10.700 1.00 96.06 533 MET A O 1
ATOM 3974 N N . LEU A 1 534 ? -2.570 -5.526 11.249 1.00 98.44 534 LEU A N 1
ATOM 3975 C CA . LEU A 1 534 ? -3.974 -5.286 10.952 1.00 98.44 534 LEU A CA 1
ATOM 3976 C C . LEU A 1 534 ? -4.100 -4.080 10.021 1.00 98.44 534 LEU A C 1
ATOM 3978 O O . LEU A 1 534 ? -3.601 -2.997 10.327 1.00 98.44 534 LEU A O 1
ATOM 3982 N N . GLY A 1 535 ? -4.770 -4.285 8.897 1.00 98.38 535 GLY A N 1
ATOM 3983 C CA . GLY A 1 535 ? -5.284 -3.242 8.026 1.00 98.38 535 GLY A CA 1
ATOM 3984 C C . GLY A 1 535 ? -6.791 -3.119 8.201 1.00 98.38 535 GLY A C 1
ATOM 3985 O O . GLY A 1 535 ? -7.492 -4.130 8.243 1.00 98.38 535 GLY A O 1
ATOM 3986 N N . ILE A 1 536 ? -7.289 -1.893 8.291 1.00 98.75 536 ILE A N 1
ATOM 3987 C CA . ILE A 1 536 ? -8.717 -1.585 8.226 1.00 98.75 536 ILE A CA 1
ATOM 3988 C C . ILE A 1 536 ? -8.898 -0.627 7.060 1.00 98.75 536 ILE A C 1
ATOM 3990 O O . ILE A 1 536 ? -8.283 0.435 7.037 1.00 98.75 536 ILE A O 1
ATOM 3994 N N . TYR A 1 537 ? -9.709 -1.015 6.091 1.00 98.31 537 TYR A N 1
ATOM 3995 C CA . TYR A 1 537 ? -9.997 -0.245 4.900 1.00 98.31 537 TYR A CA 1
ATOM 3996 C C . TYR A 1 537 ? -11.505 -0.057 4.766 1.00 98.31 537 TYR A C 1
ATOM 3998 O O . TYR A 1 537 ? -12.269 -1.013 4.851 1.00 98.31 537 TYR A O 1
ATOM 4006 N N . SER A 1 538 ? -11.917 1.183 4.562 1.00 97.31 538 SER A N 1
ATOM 4007 C CA . SER A 1 538 ? -13.284 1.578 4.273 1.00 97.31 538 SER A CA 1
ATOM 4008 C C . SER A 1 538 ? -13.269 2.330 2.947 1.00 97.31 538 SER A C 1
ATOM 4010 O O . SER A 1 538 ? -12.657 3.402 2.852 1.00 97.31 538 SER A O 1
ATOM 4012 N N . SER A 1 539 ? -13.851 1.737 1.901 1.00 94.44 539 SER A N 1
ATOM 4013 C CA . SER A 1 539 ? -13.787 2.327 0.562 1.00 94.44 539 SER A CA 1
ATOM 4014 C C . SER A 1 539 ? -14.779 3.472 0.378 1.00 94.44 539 SER A C 1
ATOM 4016 O O . SER A 1 539 ? -14.519 4.396 -0.396 1.00 94.44 539 SER A O 1
ATOM 4018 N N . GLY A 1 540 ? -15.908 3.398 1.086 1.00 89.44 540 GLY A N 1
ATOM 4019 C CA . GLY A 1 540 ? -17.112 4.155 0.768 1.00 89.44 540 GLY A CA 1
ATOM 4020 C C . GLY A 1 540 ? -17.799 3.607 -0.482 1.00 89.44 540 GLY A C 1
ATOM 4021 O O . GLY A 1 540 ? -17.165 2.987 -1.344 1.00 89.44 540 GLY A O 1
ATOM 4022 N N . ASP A 1 541 ? -19.098 3.864 -0.591 1.00 75.94 541 ASP A N 1
ATOM 4023 C CA . ASP A 1 541 ? -19.793 3.881 -1.868 1.00 75.94 541 ASP A CA 1
ATOM 4024 C C . ASP A 1 541 ? -20.225 5.331 -2.112 1.00 75.94 541 ASP A C 1
ATOM 4026 O O . ASP A 1 541 ? -20.875 5.967 -1.289 1.00 75.94 541 ASP A O 1
ATOM 4030 N N . HIS A 1 542 ? -19.793 5.911 -3.231 1.00 56.91 542 HIS A N 1
ATOM 4031 C CA . HIS A 1 542 ? -19.941 7.345 -3.521 1.00 56.91 542 HIS A CA 1
ATOM 4032 C C . HIS A 1 542 ? -21.414 7.832 -3.476 1.00 56.91 542 HIS A C 1
ATOM 4034 O O . HIS A 1 542 ? -21.688 9.032 -3.505 1.00 56.91 542 HIS A O 1
ATOM 4040 N N . GLU A 1 543 ? -22.386 6.916 -3.430 1.00 57.97 543 GLU A N 1
ATOM 4041 C CA . GLU A 1 543 ? -23.816 7.214 -3.474 1.00 57.97 543 GLU A CA 1
ATOM 4042 C C . GLU A 1 543 ? -24.525 7.183 -2.111 1.00 57.97 543 GLU A C 1
ATOM 4044 O O . GLU A 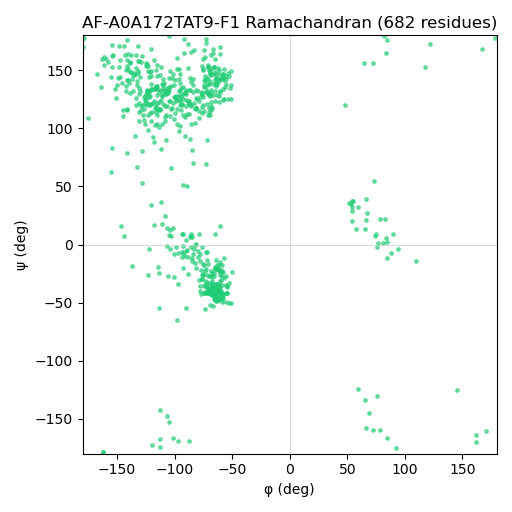1 543 ? -25.524 7.892 -1.965 1.00 57.97 543 GLU A O 1
ATOM 4049 N N . SER A 1 544 ? -24.068 6.407 -1.117 1.00 65.25 544 SER A N 1
ATOM 4050 C CA . SER A 1 544 ? -24.842 6.206 0.121 1.00 65.25 544 SER A CA 1
ATOM 4051 C C . SER A 1 544 ? -24.046 6.258 1.424 1.00 65.25 544 SER A C 1
ATOM 4053 O O . SER A 1 544 ? -24.641 6.507 2.477 1.00 65.25 544 SER A O 1
ATOM 4055 N N . SER A 1 545 ? -22.721 6.096 1.379 1.00 77.38 545 SER A N 1
ATOM 4056 C CA . SER A 1 545 ? -21.877 6.166 2.569 1.00 77.38 545 SER A CA 1
ATOM 4057 C C . SER A 1 545 ? -20.464 6.657 2.246 1.00 77.38 545 SER A C 1
ATOM 4059 O O . SER A 1 545 ? -19.779 6.034 1.432 1.00 77.38 545 SER A O 1
ATOM 4061 N N . PRO A 1 546 ? -19.961 7.709 2.924 1.00 81.88 546 PRO A N 1
ATOM 4062 C CA . PRO A 1 546 ? -18.606 8.212 2.692 1.00 81.88 546 PRO A CA 1
ATOM 4063 C C . PRO A 1 546 ? -17.522 7.184 3.053 1.00 81.88 546 PRO A C 1
ATOM 4065 O O . PRO A 1 546 ? -16.371 7.362 2.673 1.00 81.88 546 PRO A O 1
ATOM 4068 N N . GLY A 1 547 ? -17.858 6.103 3.766 1.00 92.56 547 GLY A N 1
ATOM 4069 C CA . GLY A 1 547 ? -16.886 5.088 4.150 1.00 92.56 547 GLY A CA 1
ATOM 4070 C C . GLY A 1 547 ? -15.952 5.582 5.247 1.00 92.56 547 GLY A C 1
ATOM 4071 O O . GLY A 1 547 ? -14.732 5.495 5.123 1.00 92.56 547 GLY A O 1
ATOM 4072 N N . ASP A 1 548 ? -16.511 6.047 6.356 1.00 96.00 548 ASP A N 1
ATOM 4073 C CA . ASP A 1 548 ? -15.746 6.437 7.537 1.00 96.00 548 ASP A CA 1
ATOM 4074 C C . ASP A 1 548 ? -15.230 5.218 8.317 1.00 96.00 548 ASP A C 1
ATOM 4076 O O . ASP A 1 548 ? -15.865 4.158 8.370 1.00 96.00 548 ASP A O 1
ATOM 4080 N N . ILE A 1 549 ? -14.098 5.400 9.001 1.00 98.25 549 ILE A N 1
ATOM 4081 C CA . ILE A 1 549 ? -13.687 4.526 10.102 1.00 98.25 549 ILE A CA 1
ATOM 4082 C C . ILE A 1 549 ? -13.955 5.281 11.400 1.00 98.25 549 ILE A C 1
ATOM 4084 O O . ILE A 1 549 ? -13.292 6.271 11.714 1.00 98.25 549 ILE A O 1
ATOM 4088 N N . GLU A 1 550 ? -14.937 4.815 12.163 1.00 97.19 550 GLU A N 1
ATOM 4089 C CA . GLU A 1 550 ? -15.418 5.506 13.351 1.00 97.19 550 GLU A CA 1
ATOM 4090 C C . GLU A 1 550 ? -14.965 4.818 14.632 1.00 97.19 550 GLU A C 1
ATOM 4092 O O . GLU A 1 550 ? -15.322 3.679 14.923 1.00 97.19 550 GLU A O 1
ATOM 4097 N N . LEU A 1 551 ? -14.210 5.551 15.438 1.00 97.31 551 LEU A N 1
ATOM 4098 C CA . LEU A 1 551 ? -13.796 5.170 16.778 1.00 97.31 551 LEU A CA 1
ATOM 4099 C C . LEU A 1 551 ? -14.884 5.610 17.767 1.00 97.31 551 LEU A C 1
ATOM 4101 O O . LEU A 1 551 ? -15.119 6.808 17.951 1.00 97.31 551 LEU A O 1
ATOM 4105 N N . VAL A 1 552 ? -15.584 4.663 18.392 1.00 95.00 552 VAL A N 1
ATOM 4106 C CA . VAL A 1 552 ? -16.741 4.990 19.241 1.00 95.00 552 VAL A CA 1
ATOM 4107 C C . VAL A 1 552 ? -16.280 5.479 20.609 1.00 95.00 552 VAL A C 1
ATOM 4109 O O . VAL A 1 552 ? -15.826 4.689 21.436 1.00 95.00 552 VAL A O 1
ATOM 4112 N N . SER A 1 553 ? -16.445 6.777 20.872 1.00 91.38 553 SER A N 1
ATOM 4113 C CA . SER A 1 553 ? -16.255 7.344 22.209 1.00 91.38 553 SER A CA 1
ATOM 4114 C C . SER A 1 553 ? -17.399 6.933 23.141 1.00 91.38 553 SER A C 1
ATOM 4116 O O . SER A 1 553 ? -18.561 6.984 22.720 1.00 91.38 553 SER A O 1
ATOM 4118 N N . PRO A 1 554 ? -17.130 6.646 24.426 1.00 88.25 554 PRO A N 1
ATOM 4119 C CA . PRO A 1 554 ? -18.176 6.484 25.436 1.00 88.25 554 PRO A CA 1
ATOM 4120 C C . PRO A 1 554 ? -19.117 7.694 25.551 1.00 88.25 554 PRO A C 1
ATOM 4122 O O . PRO A 1 554 ? -20.280 7.532 25.919 1.00 88.25 554 PRO A O 1
ATOM 4125 N N . ALA A 1 555 ? -18.633 8.896 25.207 1.00 84.31 555 ALA A N 1
ATOM 4126 C CA . ALA A 1 555 ? -19.432 10.123 25.195 1.00 84.31 555 ALA A CA 1
ATOM 4127 C C . ALA A 1 555 ? -20.524 10.113 24.110 1.00 84.31 555 ALA A C 1
ATOM 4129 O O . ALA A 1 555 ? -21.544 10.773 24.264 1.00 84.31 555 ALA A O 1
ATOM 4130 N N . SER A 1 556 ? -20.340 9.327 23.044 1.00 88.62 556 SER A N 1
ATOM 4131 C CA . SER A 1 556 ? -21.299 9.214 21.938 1.00 88.62 556 SER A CA 1
ATOM 4132 C C . SER A 1 556 ? -22.415 8.190 22.179 1.00 88.62 556 SER A C 1
ATOM 4134 O O . SER A 1 556 ? -23.291 8.019 21.329 1.00 88.62 556 SER A O 1
ATOM 4136 N N . CYS A 1 557 ? -22.403 7.480 23.314 1.00 87.06 557 CYS A N 1
ATOM 4137 C CA . CYS A 1 557 ? -23.430 6.486 23.609 1.00 87.06 557 CYS A CA 1
ATOM 4138 C C . CYS A 1 557 ? -24.795 7.160 23.885 1.00 87.06 557 CYS A C 1
ATOM 4140 O O . CYS A 1 557 ? -24.880 7.992 24.792 1.00 87.06 557 CYS A O 1
ATOM 4142 N N . PRO A 1 558 ? -25.892 6.754 23.207 1.00 84.88 558 PRO A N 1
ATOM 4143 C CA . PRO A 1 558 ? -27.188 7.446 23.271 1.00 84.88 558 PRO A CA 1
ATOM 4144 C C . PRO A 1 558 ? -27.803 7.594 24.669 1.00 84.88 558 PRO A C 1
ATOM 4146 O O . PRO A 1 558 ? -28.538 8.543 24.917 1.00 84.88 558 PRO A O 1
ATOM 4149 N N . ASN A 1 559 ? -27.516 6.662 25.583 1.00 82.81 559 ASN A N 1
ATOM 4150 C CA . ASN A 1 559 ? -28.044 6.669 26.952 1.00 82.81 559 ASN A CA 1
ATOM 4151 C C . ASN A 1 559 ? -26.952 6.961 28.000 1.00 82.81 559 ASN A C 1
ATOM 4153 O O . ASN A 1 559 ? -27.138 6.691 29.186 1.00 82.81 559 ASN A O 1
ATOM 4157 N N . GLY A 1 560 ? -25.808 7.505 27.572 1.00 74.12 560 GLY A N 1
ATOM 4158 C CA . GLY A 1 560 ? -24.666 7.828 28.425 1.00 74.12 560 GLY A CA 1
ATOM 4159 C C . GLY A 1 560 ? -23.617 6.716 28.534 1.00 74.12 560 GLY A C 1
ATOM 4160 O O . GLY A 1 560 ? -23.679 5.685 27.862 1.00 74.12 560 GLY A O 1
ATOM 4161 N N . PHE A 1 561 ? -22.622 6.941 29.391 1.00 78.50 561 PHE A N 1
ATOM 4162 C CA . PHE A 1 561 ? -21.437 6.089 29.531 1.00 78.50 561 PHE A CA 1
ATOM 4163 C C . PHE A 1 561 ? -21.790 4.635 29.875 1.00 78.50 561 PHE A C 1
ATOM 4165 O O . PHE A 1 561 ? -22.601 4.376 30.762 1.00 78.50 561 PHE A O 1
ATOM 4172 N N . GLY A 1 562 ? -21.157 3.684 29.180 1.00 76.31 562 GLY A N 1
ATOM 4173 C CA . GLY A 1 562 ? -21.341 2.246 29.409 1.00 76.31 562 GLY A CA 1
ATOM 4174 C C . GLY A 1 562 ? -22.667 1.673 28.897 1.00 76.31 562 GLY A C 1
ATOM 4175 O O . GLY A 1 562 ? -22.967 0.511 29.159 1.00 76.31 562 GLY A O 1
ATOM 4176 N N . THR A 1 563 ? -23.468 2.463 28.174 1.00 83.56 563 THR A N 1
ATOM 4177 C CA . THR A 1 563 ? -24.757 2.005 27.620 1.00 83.56 563 THR A CA 1
ATOM 4178 C C . THR A 1 563 ? -24.664 1.453 26.200 1.00 83.56 563 THR A C 1
ATOM 4180 O O . THR A 1 563 ? -25.642 0.910 25.689 1.00 83.56 563 THR A O 1
ATOM 4183 N N . CYS A 1 564 ? -23.499 1.571 25.566 1.00 88.25 564 CYS A N 1
ATOM 4184 C CA . CYS A 1 564 ? -23.199 1.011 24.257 1.00 88.25 564 CYS A CA 1
ATOM 4185 C C . CYS A 1 564 ? -21.763 0.462 24.230 1.00 88.25 564 CYS A C 1
ATOM 4187 O O . CYS A 1 564 ? -20.970 0.764 25.122 1.00 88.25 564 CYS A O 1
ATOM 4189 N N . ALA A 1 565 ? -21.433 -0.365 23.235 1.00 90.81 565 ALA A N 1
ATOM 4190 C CA . ALA A 1 565 ? -20.052 -0.790 23.018 1.00 90.81 565 ALA A CA 1
ATOM 4191 C C . ALA A 1 565 ? -19.223 0.420 22.558 1.00 90.81 565 ALA A C 1
ATOM 4193 O O . ALA A 1 565 ? -19.564 1.061 21.564 1.00 90.81 565 ALA A O 1
ATOM 4194 N N . SER A 1 566 ? -18.164 0.742 23.294 1.00 92.19 566 SER A N 1
ATOM 4195 C CA . SER A 1 566 ? -17.358 1.945 23.088 1.00 92.19 566 SER A CA 1
ATOM 4196 C C . SER A 1 566 ? -15.939 1.740 23.600 1.00 92.19 566 SER A C 1
ATOM 4198 O O . SER A 1 566 ? -15.730 1.004 24.566 1.00 92.19 566 SER A O 1
ATOM 4200 N N . LEU A 1 567 ? -14.991 2.465 23.013 1.00 93.06 567 LEU A N 1
ATOM 4201 C CA . LEU A 1 567 ? -13.583 2.415 23.381 1.00 93.06 567 LEU A CA 1
ATOM 4202 C C . LEU A 1 567 ? -13.356 2.809 24.849 1.00 93.06 567 LEU A C 1
ATOM 4204 O O . LEU A 1 567 ? -14.006 3.728 25.348 1.00 93.06 567 LEU A O 1
ATOM 4208 N N . PRO A 1 568 ? -12.405 2.178 25.558 1.00 90.06 568 PRO A N 1
ATOM 4209 C CA . PRO A 1 568 ? -12.051 2.602 26.907 1.00 90.06 568 PRO A CA 1
ATOM 4210 C C . PRO A 1 568 ? -11.256 3.917 26.894 1.00 90.06 568 PRO A C 1
ATOM 4212 O O . PRO A 1 568 ? -10.818 4.416 25.851 1.00 90.06 568 PRO A O 1
ATOM 4215 N N . ALA A 1 569 ? -11.000 4.468 28.080 1.00 87.56 569 ALA A N 1
ATOM 4216 C CA . ALA A 1 569 ? -9.965 5.484 28.232 1.00 87.56 569 ALA A CA 1
ATOM 4217 C C . ALA A 1 569 ? -8.589 4.900 27.863 1.00 87.56 569 ALA A C 1
ATOM 4219 O O . ALA A 1 569 ? -8.282 3.753 28.190 1.00 87.56 569 ALA A O 1
ATOM 4220 N N . ASN A 1 570 ? -7.740 5.699 27.216 1.00 88.75 570 ASN A N 1
ATOM 4221 C CA . ASN A 1 570 ? -6.426 5.281 26.715 1.00 88.75 570 ASN A CA 1
ATOM 4222 C C . ASN A 1 570 ? -6.465 4.047 25.792 1.00 88.75 570 ASN A C 1
ATOM 4224 O O . ASN A 1 570 ? -5.581 3.187 25.870 1.00 88.75 570 ASN A O 1
ATOM 4228 N N . ALA A 1 571 ? -7.495 3.948 24.945 1.00 92.62 571 ALA A N 1
ATOM 4229 C CA . ALA A 1 571 ? -7.664 2.821 24.037 1.00 92.62 571 ALA A CA 1
ATOM 4230 C C . ALA A 1 571 ? -6.440 2.611 23.137 1.00 92.62 571 ALA A C 1
ATOM 4232 O O . ALA A 1 571 ? -5.801 3.562 22.670 1.00 92.62 571 ALA A O 1
ATOM 4233 N N . ARG A 1 572 ? -6.126 1.338 22.892 1.00 95.62 572 ARG A N 1
ATOM 4234 C CA . ARG A 1 572 ? -4.972 0.918 22.095 1.00 95.62 572 ARG A CA 1
ATOM 4235 C C . ARG A 1 572 ? -5.436 0.359 20.771 1.00 95.62 572 ARG A C 1
ATOM 4237 O O . ARG A 1 572 ? -6.138 -0.646 20.745 1.00 95.62 572 ARG A O 1
ATOM 4244 N N . ILE A 1 573 ? -5.012 0.983 19.683 1.00 97.50 573 ILE A N 1
ATOM 4245 C CA . ILE A 1 573 ? -5.331 0.553 18.326 1.00 97.50 573 ILE A CA 1
ATOM 4246 C C . ILE A 1 573 ? -4.019 0.247 17.620 1.00 97.50 573 ILE A C 1
ATOM 4248 O O . ILE A 1 573 ? -3.186 1.118 17.416 1.00 97.50 573 ILE A O 1
ATOM 4252 N N . HIS A 1 574 ? -3.790 -1.010 17.286 1.00 97.94 574 HIS A N 1
ATOM 4253 C CA . HIS A 1 574 ? -2.644 -1.459 16.517 1.00 97.94 574 HIS A CA 1
ATOM 4254 C C . HIS A 1 574 ? -3.167 -1.832 15.134 1.00 97.94 574 HIS A C 1
ATOM 4256 O O . HIS A 1 574 ? -3.624 -2.955 14.919 1.00 97.94 574 HIS A O 1
ATOM 4262 N N . ALA A 1 575 ? -3.185 -0.856 14.233 1.00 98.25 575 ALA A N 1
ATOM 4263 C CA . ALA A 1 575 ? -3.677 -1.012 12.875 1.00 98.25 575 ALA A CA 1
ATOM 4264 C C . ALA A 1 575 ? -3.155 0.116 11.985 1.00 98.25 575 ALA A C 1
ATOM 4266 O O . ALA A 1 575 ? -2.904 1.229 12.452 1.00 98.25 575 ALA A O 1
ATOM 4267 N N . VAL A 1 576 ? -3.066 -0.153 10.688 1.00 98.38 576 VAL A N 1
ATOM 4268 C CA . VAL A 1 576 ? -3.167 0.904 9.683 1.00 98.38 576 VAL A CA 1
ATOM 4269 C C . VAL A 1 576 ? -4.623 1.014 9.243 1.00 98.38 576 VAL A C 1
ATOM 4271 O O . VAL A 1 576 ? -5.264 0.010 8.934 1.00 98.38 576 VAL A O 1
ATOM 4274 N N . MET A 1 577 ? -5.153 2.231 9.257 1.00 98.69 577 MET A N 1
ATOM 4275 C CA . MET A 1 577 ? -6.546 2.530 8.947 1.00 98.69 577 MET A CA 1
ATOM 4276 C C . MET A 1 577 ? -6.614 3.419 7.715 1.00 98.69 577 MET A C 1
ATOM 4278 O O . MET A 1 577 ? -5.869 4.391 7.621 1.00 98.69 577 MET A O 1
ATOM 4282 N N . MET A 1 578 ? -7.504 3.084 6.789 1.00 98.31 578 MET A N 1
ATOM 4283 C CA . MET A 1 578 ? -7.696 3.814 5.551 1.00 98.31 578 MET A CA 1
ATOM 4284 C C . MET A 1 578 ? -9.176 4.060 5.267 1.00 98.31 578 MET A C 1
ATOM 4286 O O . MET A 1 578 ? -9.927 3.106 5.100 1.00 98.31 578 MET A O 1
ATOM 4290 N N . ALA A 1 579 ? -9.577 5.323 5.172 1.00 97.44 579 ALA A N 1
ATOM 4291 C CA . ALA A 1 579 ? -10.898 5.752 4.720 1.00 97.44 579 ALA A CA 1
ATOM 4292 C C . ALA A 1 579 ? -10.728 6.505 3.395 1.00 97.44 579 ALA A C 1
ATOM 4294 O O . ALA A 1 579 ? -10.268 7.645 3.385 1.00 97.44 579 ALA A O 1
ATOM 4295 N N . SER A 1 580 ? -11.007 5.868 2.257 1.00 94.25 580 SER A N 1
ATOM 4296 C CA . SER A 1 580 ? -10.624 6.466 0.968 1.00 94.25 580 SER A CA 1
ATOM 4297 C C . SER A 1 580 ? -11.506 7.615 0.505 1.00 94.25 580 SER A C 1
ATOM 4299 O O . SER A 1 580 ? -11.040 8.453 -0.261 1.00 94.25 580 SER A O 1
ATOM 4301 N N . GLN A 1 581 ? -12.763 7.644 0.939 1.00 92.38 581 GLN A N 1
ATOM 4302 C CA . GLN A 1 581 ? -13.708 8.720 0.626 1.00 92.38 581 GLN A CA 1
ATOM 4303 C C . GLN A 1 581 ? -14.104 9.517 1.879 1.00 92.38 581 GLN A C 1
ATOM 4305 O O . GLN A 1 581 ? -14.430 10.700 1.769 1.00 92.38 581 GLN A O 1
ATOM 4310 N N . GLY A 1 582 ? -14.001 8.903 3.059 1.00 94.44 582 GLY A N 1
ATOM 4311 C CA . GLY A 1 582 ? -14.345 9.492 4.349 1.00 94.44 582 GLY A CA 1
ATOM 4312 C C . GLY A 1 582 ? -13.127 9.853 5.197 1.00 94.44 582 GLY A C 1
ATOM 4313 O O . GLY A 1 582 ? -12.060 10.210 4.688 1.00 94.44 582 GLY A O 1
ATOM 4314 N N . ALA A 1 583 ? -13.305 9.744 6.510 1.00 96.12 583 ALA A N 1
ATOM 4315 C CA . ALA A 1 583 ? -12.304 10.085 7.511 1.00 96.12 583 ALA A CA 1
ATOM 4316 C C . ALA A 1 583 ? -12.126 8.980 8.562 1.00 96.12 583 ALA A C 1
ATOM 4318 O O . ALA A 1 583 ? -13.034 8.181 8.823 1.00 96.12 583 ALA A O 1
ATOM 4319 N N . VAL A 1 584 ? -10.966 8.962 9.225 1.00 97.75 584 VAL A N 1
ATOM 4320 C CA . VAL A 1 584 ? -10.772 8.171 10.447 1.00 97.75 584 VAL A CA 1
ATOM 4321 C C . VAL A 1 584 ? -11.028 9.077 11.643 1.00 97.75 584 VAL A C 1
ATOM 4323 O O . VAL A 1 584 ? -10.182 9.885 12.012 1.00 97.75 584 VAL A O 1
ATOM 4326 N N . ARG A 1 585 ? -12.199 8.966 12.273 1.00 95.81 585 ARG A N 1
ATOM 4327 C CA . ARG A 1 585 ? -12.668 9.944 13.272 1.00 95.81 585 ARG A CA 1
ATOM 4328 C C . ARG A 1 585 ? -13.180 9.304 14.552 1.00 95.81 585 ARG A C 1
ATOM 4330 O O . ARG A 1 585 ? -13.615 8.156 14.568 1.00 95.81 585 ARG A O 1
ATOM 4337 N N . VAL A 1 586 ? -13.185 10.077 15.632 1.00 95.12 586 VAL A N 1
ATOM 4338 C CA . VAL A 1 586 ? -13.872 9.721 16.874 1.00 95.12 586 VAL A CA 1
ATOM 4339 C C . VAL A 1 586 ? -15.311 10.222 16.804 1.00 95.12 586 VAL A C 1
ATOM 4341 O O . VAL A 1 586 ? -15.569 11.415 16.633 1.00 95.12 586 VAL A O 1
ATOM 4344 N N . ARG A 1 587 ? -16.268 9.309 16.972 1.00 92.56 587 ARG A N 1
ATOM 4345 C CA . ARG A 1 587 ? -17.681 9.677 17.103 1.00 92.56 587 ARG A CA 1
ATOM 4346 C C . ARG A 1 587 ? -17.888 10.373 18.449 1.00 92.56 587 ARG A C 1
ATOM 4348 O O . ARG A 1 587 ? -17.478 9.836 19.475 1.00 92.56 587 ARG A O 1
ATOM 4355 N N . GLY A 1 588 ? -18.520 11.548 18.446 1.00 87.44 588 GLY A N 1
ATOM 4356 C CA . GLY A 1 588 ? -18.702 12.378 19.645 1.00 87.44 588 GLY A CA 1
ATOM 4357 C C . GLY A 1 588 ? -17.389 12.937 20.203 1.00 87.44 588 GLY A C 1
ATOM 4358 O O . GLY A 1 588 ? -17.179 12.940 21.414 1.00 87.44 588 GLY A O 1
ATOM 4359 N N . HIS A 1 589 ? -16.469 13.344 19.324 1.00 88.19 589 HIS A N 1
ATOM 4360 C CA . HIS A 1 589 ? -15.177 13.928 19.700 1.00 88.19 589 HIS A CA 1
ATOM 4361 C C . HIS A 1 589 ? -15.302 15.292 20.404 1.00 88.19 589 HIS A C 1
ATOM 4363 O O . HIS A 1 589 ? -14.408 15.692 21.146 1.00 88.19 589 HIS A O 1
ATOM 4369 N N . ASP A 1 590 ? -16.399 15.999 20.166 1.00 86.38 590 ASP A N 1
ATOM 4370 C CA . ASP A 1 590 ? -16.754 17.302 20.720 1.00 86.38 590 ASP A CA 1
ATOM 4371 C C . ASP A 1 590 ? -17.861 17.208 21.785 1.00 86.38 590 ASP A C 1
ATOM 4373 O O . ASP A 1 590 ? -18.225 18.213 22.396 1.00 86.38 590 ASP A O 1
ATOM 4377 N N . GLU A 1 591 ? -18.372 16.010 22.066 1.00 82.69 591 GLU A N 1
ATOM 4378 C CA . GLU A 1 591 ? -19.415 15.805 23.067 1.00 82.69 591 GLU A CA 1
ATOM 4379 C C . GLU A 1 591 ? -18.845 15.926 24.493 1.00 82.69 591 GLU A C 1
ATOM 4381 O O . GLU A 1 591 ? -17.753 15.419 24.791 1.00 82.69 591 GLU A O 1
ATOM 4386 N N . PRO A 1 592 ? -19.554 16.599 25.418 1.00 71.88 592 PRO A N 1
ATOM 4387 C CA . PRO A 1 592 ? -19.120 16.706 26.800 1.00 71.88 592 PRO A CA 1
ATOM 4388 C C . PRO A 1 592 ? -19.235 15.359 27.527 1.00 71.88 592 PRO A C 1
ATOM 4390 O O . PRO A 1 592 ? -20.230 14.641 27.444 1.00 71.88 592 PRO A O 1
ATOM 4393 N N . VAL A 1 593 ? -18.221 15.041 28.327 1.00 66.25 593 VAL A N 1
ATOM 4394 C CA . VAL A 1 593 ? -18.220 13.884 29.229 1.00 66.25 593 VAL A CA 1
ATOM 4395 C C . VAL A 1 593 ? -18.901 14.314 30.537 1.00 66.25 593 VAL A C 1
ATOM 4397 O O . VAL A 1 593 ? -18.417 15.220 31.213 1.00 66.25 593 VAL A O 1
ATOM 4400 N N . ASN A 1 594 ? -20.018 13.678 30.922 1.00 58.28 594 ASN A N 1
ATOM 4401 C CA . ASN A 1 594 ? -20.805 14.008 32.134 1.00 58.28 594 ASN A CA 1
ATOM 4402 C C . ASN A 1 594 ? -20.068 13.774 33.482 1.00 58.28 594 ASN A C 1
ATOM 4404 O O . ASN A 1 594 ? -20.671 13.891 34.549 1.00 58.28 594 ASN A O 1
ATOM 4408 N N . ALA A 1 595 ? -18.768 13.479 33.456 1.00 49.94 595 ALA A N 1
ATOM 4409 C CA . ALA A 1 595 ? -17.865 13.482 34.600 1.00 49.94 595 ALA A CA 1
ATOM 4410 C C . ALA A 1 595 ? -16.484 13.966 34.120 1.00 49.94 595 ALA A C 1
ATOM 4412 O O . ALA A 1 595 ? -15.888 13.301 33.293 1.00 49.94 595 ALA A O 1
ATOM 4413 N N . SER A 1 596 ? -16.018 15.121 34.618 1.00 48.06 596 SER A N 1
ATOM 4414 C CA . SER A 1 596 ? -14.715 15.774 34.349 1.00 48.06 596 SER A CA 1
ATOM 4415 C C . SER A 1 596 ? -14.273 15.904 32.861 1.00 48.06 596 SER A C 1
ATOM 4417 O O . SER A 1 596 ? -14.024 14.901 32.198 1.00 48.06 596 SER A O 1
ATOM 4419 N N . PRO A 1 597 ? -14.055 17.125 32.322 1.00 43.22 597 PRO A N 1
ATOM 4420 C CA . PRO A 1 597 ? -13.709 17.371 30.907 1.00 43.22 597 PRO A CA 1
ATOM 4421 C C . PRO A 1 597 ? -12.406 16.761 30.324 1.00 43.22 597 PRO A C 1
ATOM 4423 O O . PRO A 1 597 ? -11.976 17.231 29.280 1.00 43.22 597 PRO A O 1
ATOM 4426 N N . PHE A 1 598 ? -11.742 15.769 30.938 1.00 51.69 598 PHE A N 1
ATOM 4427 C CA . PHE A 1 598 ? -10.391 15.332 30.525 1.00 51.69 598 PHE A CA 1
ATOM 4428 C C . PHE A 1 598 ? -10.049 13.831 30.682 1.00 51.69 598 PHE A C 1
ATOM 4430 O O . PHE A 1 598 ? -8.873 13.471 30.638 1.00 51.69 598 PHE A O 1
ATOM 4437 N N . GLU A 1 599 ? -11.002 12.913 30.861 1.00 64.44 599 GLU A N 1
ATOM 4438 C CA . GLU A 1 599 ? -10.650 11.550 31.325 1.00 64.44 599 GLU A CA 1
ATOM 4439 C C . GLU A 1 599 ? -10.538 10.452 30.250 1.00 64.44 599 GLU A C 1
ATOM 4441 O O . GLU A 1 599 ? -10.141 9.333 30.573 1.00 64.44 599 GLU A O 1
ATOM 4446 N N . LEU A 1 600 ? -10.802 10.736 28.967 1.00 79.88 600 LEU A N 1
ATOM 4447 C CA . LEU A 1 600 ? -10.656 9.715 27.911 1.00 79.88 600 LEU A CA 1
ATOM 4448 C C . LEU A 1 600 ? -9.183 9.394 27.583 1.00 79.88 600 LEU A C 1
ATOM 4450 O O . LEU A 1 600 ? -8.875 8.310 27.084 1.00 79.88 600 LEU A O 1
ATOM 4454 N N . GLY A 1 601 ? -8.248 10.290 27.912 1.00 86.88 601 GLY A N 1
ATOM 4455 C CA . GLY A 1 601 ? -6.823 10.096 27.641 1.00 86.88 601 GLY A CA 1
ATOM 4456 C C . GLY A 1 601 ? -6.492 10.152 26.146 1.00 86.88 601 GLY A C 1
ATOM 4457 O O . GLY A 1 601 ? -7.076 10.937 25.403 1.00 86.88 601 GLY A O 1
ATOM 4458 N N . ASN A 1 602 ? -5.527 9.344 25.697 1.00 89.19 602 ASN A N 1
ATOM 4459 C CA . ASN A 1 602 ? -5.083 9.328 24.296 1.00 89.19 602 ASN A CA 1
ATOM 4460 C C . ASN A 1 602 ? -5.496 8.041 23.581 1.00 89.19 602 ASN A C 1
ATOM 4462 O O . ASN A 1 602 ? -5.326 6.963 24.145 1.00 89.19 602 ASN A O 1
ATOM 4466 N N . ILE A 1 603 ? -5.874 8.124 22.303 1.00 93.19 603 ILE A N 1
ATOM 4467 C CA . ILE A 1 603 ? -5.773 6.948 21.433 1.00 93.19 603 ILE A CA 1
ATOM 4468 C C . ILE A 1 603 ? -4.287 6.651 21.214 1.00 93.19 603 ILE A C 1
ATOM 4470 O O . ILE A 1 603 ? -3.538 7.486 20.695 1.00 93.19 603 ILE A O 1
ATOM 4474 N N . GLN A 1 604 ? -3.870 5.462 21.643 1.00 94.75 604 GLN A N 1
ATOM 4475 C CA . GLN A 1 604 ? -2.533 4.917 21.430 1.00 94.75 604 GLN A CA 1
ATOM 4476 C C . GLN A 1 604 ? -2.554 4.125 20.125 1.00 94.75 604 GLN A C 1
ATOM 4478 O O . GLN A 1 604 ? -2.938 2.954 20.116 1.00 94.75 604 GLN A O 1
ATOM 4483 N N . LEU A 1 605 ? -2.188 4.782 19.024 1.00 96.75 605 LEU A N 1
ATOM 4484 C CA . LEU A 1 605 ? -2.127 4.150 17.710 1.00 96.75 605 LEU A CA 1
ATOM 4485 C C . LEU A 1 605 ? -0.725 3.588 17.463 1.00 96.75 605 LEU A C 1
ATOM 4487 O O . LEU A 1 605 ? 0.254 4.315 17.605 1.00 96.75 605 LEU A O 1
ATOM 4491 N N . LEU A 1 606 ? -0.642 2.329 17.040 1.00 97.75 606 LEU A N 1
ATOM 4492 C CA . LEU A 1 606 ? 0.543 1.732 16.427 1.00 97.75 606 LEU A CA 1
ATOM 4493 C C . LEU A 1 606 ? 0.218 1.353 14.977 1.00 97.75 606 LEU A C 1
ATOM 4495 O O . LEU A 1 606 ? -0.471 0.359 14.744 1.00 97.75 606 LEU A O 1
ATOM 4499 N N . GLY A 1 607 ? 0.701 2.141 14.017 1.00 97.19 607 GLY A N 1
ATOM 4500 C CA . GLY A 1 607 ? 0.412 1.972 12.590 1.00 97.19 607 GLY A CA 1
ATOM 4501 C C . GLY A 1 607 ? 0.328 3.307 11.853 1.00 97.19 607 GLY A C 1
ATOM 4502 O O . GLY A 1 607 ? 1.277 4.089 11.908 1.00 97.19 607 GLY A O 1
ATOM 4503 N N . GLY A 1 608 ? -0.786 3.564 11.164 1.00 97.50 608 GLY A N 1
ATOM 4504 C CA . GLY A 1 608 ? -0.964 4.769 10.347 1.00 97.50 608 GLY A CA 1
ATOM 4505 C C . GLY A 1 608 ? -2.424 5.087 10.027 1.00 97.50 608 GLY A C 1
ATOM 4506 O O . GLY A 1 608 ? -3.293 4.224 10.158 1.00 97.50 608 GLY A O 1
ATOM 4507 N N . ILE A 1 609 ? -2.685 6.331 9.630 1.00 98.25 609 ILE A N 1
ATOM 4508 C CA . ILE A 1 609 ? -4.005 6.823 9.212 1.00 98.25 609 ILE A CA 1
ATOM 4509 C C . ILE A 1 609 ? -3.903 7.360 7.787 1.00 98.25 609 ILE A C 1
ATOM 4511 O O . ILE A 1 609 ? -3.047 8.191 7.496 1.00 98.25 609 ILE A O 1
ATOM 4515 N N . ILE A 1 610 ? -4.782 6.893 6.911 1.00 98.44 610 ILE A N 1
ATOM 4516 C CA . ILE A 1 610 ? -4.904 7.337 5.527 1.00 98.44 610 ILE A CA 1
ATOM 4517 C C . ILE A 1 610 ? -6.353 7.748 5.309 1.00 98.44 610 ILE A C 1
ATOM 4519 O O . ILE A 1 610 ? -7.263 6.954 5.525 1.00 98.44 610 ILE A O 1
ATOM 4523 N N . GLU A 1 611 ? -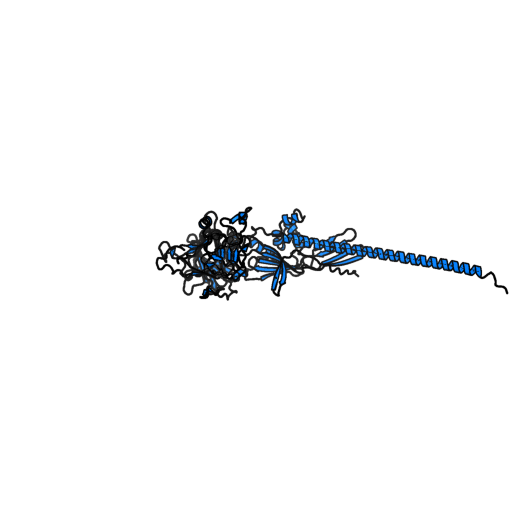6.592 8.985 4.914 1.00 97.31 611 GLU A N 1
ATOM 4524 C CA . GLU A 1 611 ? -7.951 9.516 4.881 1.00 97.31 611 GLU A CA 1
ATOM 4525 C C . GLU A 1 611 ? -8.155 10.540 3.767 1.00 97.31 611 GLU A C 1
ATOM 4527 O O . GLU A 1 611 ? -7.209 11.195 3.314 1.00 97.31 611 GLU A O 1
ATOM 4532 N N . ASN A 1 612 ? -9.398 10.659 3.300 1.00 96.19 612 ASN A N 1
ATOM 4533 C CA . ASN A 1 612 ? -9.762 11.679 2.328 1.00 96.19 612 ASN A CA 1
ATOM 4534 C C . ASN A 1 612 ? -9.814 13.051 2.998 1.00 96.19 612 ASN A C 1
ATOM 4536 O O . ASN A 1 612 ? -9.091 13.955 2.594 1.00 96.19 612 ASN A O 1
ATOM 4540 N N . TYR A 1 613 ? -10.605 13.165 4.062 1.00 96.12 613 TYR A N 1
ATOM 4541 C CA . TYR A 1 613 ? -10.645 14.324 4.949 1.00 96.12 613 TYR A CA 1
ATOM 4542 C C . TYR A 1 613 ? -10.094 13.946 6.319 1.00 96.12 613 TYR A C 1
ATOM 4544 O O . TYR A 1 613 ? -10.155 12.791 6.734 1.00 96.12 613 TYR A O 1
ATOM 4552 N N . TYR A 1 614 ? -9.544 14.921 7.027 1.00 95.88 614 TYR A N 1
ATOM 4553 C CA . TYR A 1 614 ? -8.881 14.695 8.299 1.00 95.88 614 TYR A CA 1
ATOM 4554 C C . TYR A 1 614 ? -9.872 14.465 9.442 1.00 95.88 614 TYR A C 1
ATOM 4556 O O . TYR A 1 614 ? -10.563 15.386 9.878 1.00 95.88 614 TYR A O 1
ATOM 4564 N N . GLY A 1 615 ? -9.911 13.261 10.005 1.00 94.50 615 GLY A N 1
ATOM 4565 C CA . GLY A 1 615 ? -10.868 12.948 11.057 1.00 94.50 615 GLY A CA 1
ATOM 4566 C C . GLY A 1 615 ? -10.504 13.535 12.423 1.00 94.50 615 GLY A C 1
ATOM 4567 O O . GLY A 1 615 ? -9.393 13.381 12.945 1.00 94.50 615 GLY A O 1
ATOM 4568 N N . ALA A 1 616 ? -11.473 14.190 13.064 1.00 92.00 616 ALA A N 1
ATOM 4569 C CA . ALA A 1 616 ? -11.312 14.730 14.409 1.00 92.00 616 ALA A CA 1
ATOM 4570 C C . ALA A 1 616 ? -11.301 13.615 15.474 1.00 92.00 616 ALA A C 1
ATOM 4572 O O . ALA A 1 616 ? -12.118 12.697 15.449 1.00 92.00 616 ALA A O 1
ATOM 4573 N N . PHE A 1 617 ? -10.368 13.697 16.431 1.00 91.56 617 PHE A N 1
ATOM 4574 C CA . PHE A 1 617 ? -10.294 12.778 17.587 1.00 91.56 617 PHE A CA 1
ATOM 4575 C C . PHE A 1 617 ? -10.760 13.430 18.890 1.00 91.56 617 PHE A C 1
ATOM 4577 O O . PHE A 1 617 ? -11.231 12.756 19.804 1.00 91.56 617 PHE A O 1
ATOM 4584 N N . GLY A 1 618 ? -10.626 14.747 18.954 1.00 86.94 618 GLY A N 1
ATOM 4585 C CA . GLY A 1 618 ? -10.954 15.601 20.076 1.00 86.94 618 GLY A CA 1
ATOM 4586 C C . GLY A 1 618 ? -10.670 17.043 19.686 1.00 86.94 618 GLY A C 1
ATOM 4587 O O . GLY A 1 618 ? -10.174 17.313 18.587 1.00 86.94 618 GLY A O 1
ATOM 4588 N N . ILE A 1 619 ? -10.958 17.962 20.592 1.00 82.31 619 ILE A N 1
ATOM 4589 C CA . ILE A 1 619 ? -10.749 19.395 20.384 1.00 82.31 619 ILE A CA 1
ATOM 4590 C C . ILE A 1 619 ? -9.795 19.963 21.437 1.00 82.31 619 ILE A C 1
ATOM 4592 O O . ILE A 1 619 ? -9.419 19.319 22.419 1.00 82.31 619 ILE A O 1
ATOM 4596 N N . THR A 1 620 ? -9.334 21.190 21.215 1.00 73.19 620 THR A N 1
ATOM 4597 C CA . THR A 1 620 ? -8.258 21.799 22.010 1.00 73.19 620 THR A CA 1
ATOM 4598 C C . THR A 1 620 ? -8.623 22.033 23.478 1.00 73.19 620 THR A C 1
ATOM 4600 O O . THR A 1 620 ? -7.706 22.126 24.302 1.00 73.19 620 THR A O 1
ATOM 4603 N N . ASP A 1 621 ? -9.921 22.067 23.803 1.00 74.56 621 ASP A N 1
ATOM 4604 C CA . ASP A 1 621 ? -10.462 22.296 25.147 1.00 74.56 621 ASP A CA 1
ATOM 4605 C C . ASP A 1 621 ? -10.441 21.071 26.076 1.00 74.56 621 ASP A C 1
ATOM 4607 O O . ASP A 1 621 ? -10.734 21.225 27.259 1.00 74.56 621 ASP A O 1
ATOM 4611 N N . GLY A 1 622 ? -10.059 19.891 25.569 1.00 71.94 622 GLY A N 1
ATOM 4612 C CA . GLY A 1 622 ? -9.993 18.653 26.352 1.00 71.94 622 GLY A CA 1
ATOM 4613 C C . GLY A 1 622 ? -11.046 17.604 26.032 1.00 71.94 622 GLY A C 1
ATOM 4614 O O . GLY A 1 622 ? -10.870 16.455 26.436 1.00 71.94 622 GLY A O 1
ATOM 4615 N N . ARG A 1 623 ? -12.104 17.961 25.293 1.00 83.75 623 ARG A N 1
ATOM 4616 C CA . ARG A 1 623 ? -13.118 16.996 24.848 1.00 83.75 623 ARG A CA 1
ATOM 4617 C C . ARG A 1 623 ? -12.555 16.031 23.797 1.00 83.75 623 ARG A C 1
ATOM 4619 O O . ARG A 1 623 ? -11.692 16.393 22.992 1.00 83.75 623 ARG A O 1
ATOM 4626 N N . GLY A 1 624 ? -13.055 14.796 23.829 1.00 85.38 624 GLY A N 1
ATOM 4627 C CA . GLY A 1 624 ? -12.600 13.693 22.981 1.00 85.38 624 GLY A CA 1
ATOM 4628 C C . GLY A 1 624 ? -11.291 13.052 23.453 1.00 85.38 624 GLY A C 1
ATOM 4629 O O . GLY A 1 624 ? -10.906 13.150 24.618 1.00 85.38 624 GLY A O 1
ATOM 4630 N N . TYR A 1 625 ? -10.617 12.352 22.542 1.00 88.56 625 TYR A N 1
ATOM 4631 C CA . TYR A 1 625 ? -9.318 11.736 22.795 1.00 88.56 625 TYR A CA 1
ATOM 4632 C C . TYR A 1 625 ? -8.173 12.627 22.308 1.00 88.56 625 TYR A C 1
ATOM 4634 O O . TYR A 1 625 ? -8.215 13.210 21.223 1.00 88.56 625 TYR A O 1
ATOM 4642 N N . GLY A 1 626 ? -7.081 12.641 23.071 1.00 88.50 626 GLY A N 1
ATOM 4643 C CA . GLY A 1 626 ? -5.780 13.044 22.548 1.00 88.50 626 GLY A CA 1
ATOM 4644 C C . GLY A 1 626 ? -5.183 11.982 21.613 1.00 88.50 626 GLY A C 1
ATOM 4645 O O . GLY A 1 62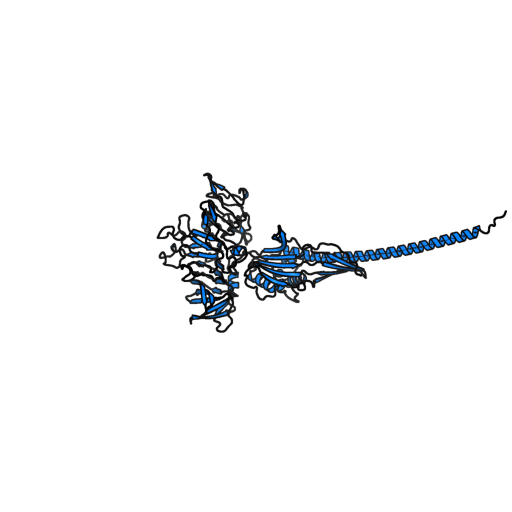6 ? -5.738 10.897 21.420 1.00 88.50 626 GLY A O 1
ATOM 4646 N N . ARG A 1 627 ? -4.022 12.280 21.024 1.00 88.94 627 ARG A N 1
ATOM 4647 C CA . ARG A 1 627 ? -3.364 11.424 20.024 1.00 88.94 627 ARG A CA 1
ATOM 4648 C C . ARG A 1 627 ? -1.951 11.060 20.465 1.00 88.94 627 ARG A C 1
ATOM 4650 O O . ARG A 1 627 ? -1.161 11.941 20.794 1.00 88.94 627 ARG A O 1
ATOM 4657 N N . ASN A 1 628 ? -1.618 9.772 20.436 1.00 90.75 628 ASN A N 1
ATOM 4658 C CA . ASN A 1 628 ? -0.243 9.287 20.541 1.00 90.75 628 ASN A CA 1
ATOM 4659 C C . ASN A 1 628 ? -0.023 8.224 19.465 1.00 90.75 628 ASN A C 1
ATOM 4661 O O . ASN A 1 628 ? -0.393 7.064 19.651 1.00 90.75 628 ASN A O 1
ATOM 4665 N N . PHE A 1 629 ? 0.478 8.657 18.309 1.00 94.06 629 PHE A N 1
ATOM 4666 C CA . PHE A 1 629 ? 0.537 7.839 17.104 1.00 94.06 629 PHE A CA 1
ATOM 4667 C C . PHE A 1 629 ? 1.976 7.433 16.815 1.00 94.06 629 PHE A C 1
ATOM 4669 O O . PHE A 1 629 ? 2.792 8.243 16.381 1.00 94.06 629 PHE A O 1
ATOM 4676 N N . VAL A 1 630 ? 2.265 6.162 17.066 1.00 96.56 630 VAL A N 1
ATOM 4677 C CA . VAL A 1 630 ? 3.549 5.525 16.808 1.00 96.56 630 VAL A CA 1
ATOM 4678 C C . VAL A 1 630 ? 3.484 4.833 15.456 1.00 96.56 630 VAL A C 1
ATOM 4680 O O . VAL A 1 630 ? 2.632 3.980 15.216 1.00 96.56 630 VAL A O 1
ATOM 4683 N N . TYR A 1 631 ? 4.405 5.185 14.570 1.00 97.19 631 TYR A N 1
ATOM 4684 C CA . TYR A 1 631 ? 4.522 4.524 13.276 1.00 97.19 631 TYR A CA 1
ATOM 4685 C C . TYR A 1 631 ? 5.139 3.128 13.410 1.00 97.19 631 TYR A C 1
ATOM 4687 O O . TYR A 1 631 ? 6.084 2.939 14.176 1.00 97.19 631 TYR A O 1
ATOM 4695 N N . ASP A 1 632 ? 4.637 2.172 12.630 1.00 96.38 632 ASP A N 1
ATOM 4696 C CA . ASP A 1 632 ? 5.239 0.848 12.481 1.00 96.38 632 ASP A CA 1
ATOM 4697 C C . ASP A 1 632 ? 6.335 0.882 11.397 1.00 96.38 632 ASP A C 1
ATOM 4699 O O . ASP A 1 632 ? 6.023 0.889 10.204 1.00 96.38 632 ASP A O 1
ATOM 4703 N N . PRO A 1 633 ? 7.631 0.881 11.763 1.00 93.81 633 PRO A N 1
ATOM 4704 C CA . PRO A 1 633 ? 8.720 1.043 10.800 1.00 93.81 633 PRO A CA 1
ATOM 4705 C C . PRO A 1 633 ? 8.794 -0.083 9.761 1.00 93.81 633 PRO A C 1
ATOM 4707 O O . PRO A 1 633 ? 9.309 0.150 8.668 1.00 93.81 633 PRO A O 1
ATOM 4710 N N . ARG A 1 634 ? 8.222 -1.266 10.041 1.00 92.31 634 ARG A N 1
ATOM 4711 C CA . ARG A 1 634 ? 8.174 -2.386 9.083 1.00 92.31 634 ARG A CA 1
ATOM 4712 C C . ARG A 1 634 ? 7.415 -2.013 7.805 1.00 92.31 634 ARG A C 1
ATOM 4714 O O . ARG A 1 634 ? 7.696 -2.564 6.743 1.00 92.31 634 ARG A O 1
ATOM 4721 N N . MET A 1 635 ? 6.488 -1.055 7.890 1.00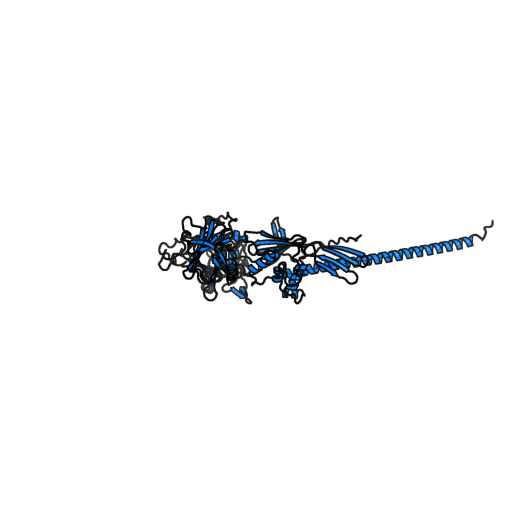 92.69 635 MET A N 1
ATOM 4722 C CA . MET A 1 635 ? 5.732 -0.565 6.736 1.00 92.69 635 MET A CA 1
ATOM 4723 C C . MET A 1 635 ? 6.589 0.244 5.761 1.00 92.69 635 MET A C 1
ATOM 4725 O O . MET A 1 635 ? 6.337 0.224 4.558 1.00 92.69 635 MET A O 1
ATOM 4729 N N . ASN A 1 636 ? 7.661 0.878 6.245 1.00 88.19 636 ASN A N 1
ATOM 4730 C CA . ASN A 1 636 ? 8.628 1.557 5.384 1.00 88.19 636 ASN A CA 1
ATOM 4731 C C . ASN A 1 636 ? 9.543 0.558 4.656 1.00 88.19 636 ASN A C 1
ATOM 4733 O O . ASN A 1 636 ? 10.026 0.845 3.566 1.00 88.19 636 ASN A O 1
ATOM 4737 N N . ASP A 1 637 ? 9.732 -0.629 5.239 1.00 82.81 637 ASP A N 1
ATOM 4738 C CA . ASP A 1 637 ? 10.484 -1.741 4.646 1.00 82.81 637 ASP A CA 1
ATOM 4739 C C . ASP A 1 637 ? 9.622 -2.604 3.700 1.00 82.81 637 ASP A C 1
ATOM 4741 O O . ASP A 1 637 ? 10.065 -3.649 3.215 1.00 82.81 637 ASP A O 1
ATOM 4745 N N . GLY A 1 638 ? 8.382 -2.178 3.431 1.00 79.31 638 GLY A N 1
ATOM 4746 C CA . GLY A 1 638 ? 7.494 -2.815 2.462 1.00 79.31 638 GLY A CA 1
ATOM 4747 C C . GLY A 1 638 ? 6.594 -3.912 2.985 1.00 79.31 638 GLY A C 1
ATOM 4748 O O . GLY A 1 638 ? 5.973 -4.605 2.175 1.00 79.31 638 GLY A O 1
ATOM 4749 N N . MET A 1 639 ? 6.536 -4.093 4.303 1.00 87.81 639 MET A N 1
ATOM 4750 C CA . MET A 1 639 ? 5.547 -4.959 4.925 1.00 87.81 639 MET A CA 1
ATOM 4751 C C . MET A 1 639 ? 4.201 -4.233 4.976 1.00 87.81 639 MET A C 1
ATOM 4753 O O . MET A 1 639 ? 4.117 -3.125 5.497 1.00 87.81 639 MET A O 1
ATOM 4757 N N . ALA A 1 640 ? 3.136 -4.838 4.469 1.00 92.00 640 ALA A N 1
ATOM 4758 C CA . ALA A 1 640 ? 1.792 -4.299 4.616 1.00 92.00 640 ALA A CA 1
ATOM 4759 C C . ALA A 1 640 ? 0.850 -5.382 5.159 1.00 92.00 640 ALA A C 1
ATOM 4761 O O . ALA A 1 640 ? 1.188 -6.572 5.161 1.00 92.00 640 ALA A O 1
ATOM 4762 N N . PRO A 1 641 ? -0.318 -4.992 5.698 1.00 94.50 641 PRO A N 1
ATOM 4763 C CA . PRO A 1 641 ? -1.399 -5.945 5.875 1.00 94.50 641 PRO A CA 1
ATOM 4764 C C . PRO A 1 641 ? -1.736 -6.614 4.528 1.00 94.50 641 PRO A C 1
ATOM 4766 O O . PRO A 1 641 ? -1.672 -5.939 3.499 1.00 94.50 641 PRO A O 1
ATOM 4769 N N . PRO A 1 642 ? -2.113 -7.907 4.509 1.00 91.75 642 PRO A N 1
ATOM 4770 C CA . PRO A 1 642 ? -2.333 -8.637 3.261 1.00 91.75 642 PRO A CA 1
ATOM 4771 C C . PRO A 1 642 ? -3.313 -7.922 2.326 1.00 91.75 642 PRO A C 1
ATOM 4773 O O . PRO A 1 642 ? -4.436 -7.629 2.735 1.00 91.75 642 PRO A O 1
ATOM 4776 N N . ALA A 1 643 ? -2.911 -7.654 1.083 1.00 91.00 643 ALA A N 1
ATOM 4777 C CA . ALA A 1 643 ? -3.741 -6.951 0.094 1.00 91.00 643 ALA A CA 1
ATOM 4778 C C . ALA A 1 643 ? -4.285 -5.587 0.573 1.00 91.00 643 ALA A C 1
ATOM 4780 O O . ALA A 1 643 ? -5.364 -5.161 0.158 1.00 91.00 643 ALA A O 1
ATOM 4781 N N . PHE A 1 644 ? -3.568 -4.894 1.464 1.00 94.62 644 PHE A N 1
ATOM 4782 C CA . PHE A 1 644 ? -3.923 -3.527 1.838 1.00 94.62 644 PHE A CA 1
ATOM 4783 C C . PHE A 1 644 ? -3.860 -2.603 0.610 1.00 94.62 644 PHE A C 1
ATOM 4785 O O . PHE A 1 644 ? -3.011 -2.826 -0.261 1.00 94.62 644 PHE A O 1
ATOM 4792 N N . PRO A 1 645 ? -4.714 -1.566 0.513 1.00 94.06 645 PRO A N 1
ATOM 4793 C CA . PRO A 1 645 ? -4.752 -0.745 -0.685 1.00 94.06 645 PRO A CA 1
ATOM 4794 C C . PRO A 1 645 ? -3.404 -0.102 -1.028 1.00 94.06 645 PRO A C 1
ATOM 4796 O O . PRO A 1 645 ? -2.610 0.300 -0.168 1.00 94.06 645 PRO A O 1
ATOM 4799 N N . THR A 1 646 ? -3.159 0.007 -2.328 1.00 92.56 646 THR A N 1
ATOM 4800 C CA . THR A 1 646 ? -1.938 0.565 -2.911 1.00 92.56 646 THR A CA 1
ATOM 4801 C C . THR A 1 646 ? -2.243 1.799 -3.743 1.00 92.56 646 THR A C 1
ATOM 4803 O O . THR A 1 646 ? -3.351 1.945 -4.256 1.00 92.56 646 THR A O 1
ATOM 4806 N N . GLU A 1 647 ? -1.237 2.640 -3.955 1.00 89.56 647 GLU A N 1
ATOM 4807 C CA . GLU A 1 647 ? -1.303 3.775 -4.884 1.00 89.56 647 GLU A CA 1
ATOM 4808 C C . GLU A 1 647 ? -1.754 3.330 -6.270 1.00 89.56 647 GLU A C 1
ATOM 4810 O O . GLU A 1 647 ? -1.396 2.245 -6.709 1.00 89.56 647 GLU A O 1
ATOM 4815 N N . ARG A 1 648 ? -2.517 4.147 -6.998 1.00 84.69 648 ARG A N 1
ATOM 4816 C CA . ARG A 1 648 ? -3.101 3.734 -8.282 1.00 84.69 648 ARG A CA 1
ATOM 4817 C C . ARG A 1 648 ? -2.066 3.417 -9.370 1.00 84.69 648 ARG A C 1
ATOM 4819 O O . ARG A 1 648 ? -2.271 2.513 -10.178 1.00 84.69 648 ARG A O 1
ATOM 4826 N N . HIS A 1 649 ? -0.945 4.129 -9.383 1.00 85.81 649 HIS A N 1
ATOM 4827 C CA . HIS A 1 649 ? 0.036 4.033 -10.459 1.00 85.81 649 HIS A CA 1
ATOM 4828 C C . HIS A 1 649 ? 1.107 2.972 -10.210 1.00 85.81 649 HIS A C 1
ATOM 4830 O O . HIS A 1 649 ? 1.761 2.930 -9.167 1.00 85.81 649 HIS A O 1
ATOM 4836 N N . TRP A 1 650 ? 1.359 2.169 -11.239 1.00 89.62 650 TRP A N 1
ATOM 4837 C CA . TRP A 1 650 ? 2.520 1.296 -11.297 1.00 89.62 650 TRP A CA 1
ATOM 4838 C C . TRP A 1 650 ? 3.764 2.080 -11.704 1.00 89.62 650 TRP A C 1
ATOM 4840 O O . TRP A 1 650 ? 3.782 2.785 -12.711 1.00 89.62 650 TRP A O 1
ATOM 4850 N N . THR A 1 651 ? 4.844 1.887 -10.960 1.00 89.31 651 THR A N 1
ATOM 4851 C CA . THR A 1 651 ? 6.188 2.268 -11.384 1.00 89.31 651 THR A CA 1
ATOM 4852 C C . THR A 1 651 ? 6.816 1.094 -12.116 1.00 89.31 651 THR A C 1
ATOM 4854 O O . THR A 1 651 ? 7.020 0.028 -11.527 1.00 89.31 651 THR A O 1
ATOM 4857 N N . VAL A 1 652 ? 7.161 1.303 -13.384 1.00 90.75 652 VAL A N 1
ATOM 4858 C CA . VAL A 1 652 ? 7.920 0.348 -14.189 1.00 90.75 652 VAL A CA 1
ATOM 4859 C C . VAL A 1 652 ? 9.163 1.043 -14.720 1.00 90.75 652 VAL A C 1
ATOM 4861 O O . VAL A 1 652 ? 9.078 2.153 -15.234 1.00 90.75 652 VAL A O 1
ATOM 4864 N N . GLY A 1 653 ? 10.331 0.417 -14.587 1.00 90.12 653 GLY A N 1
ATOM 4865 C CA . GLY A 1 653 ? 11.550 1.031 -15.102 1.00 90.12 653 GLY A CA 1
ATOM 4866 C C . GLY A 1 653 ? 12.748 0.101 -15.153 1.00 90.12 653 GLY A C 1
ATOM 4867 O O . GLY A 1 653 ? 12.915 -0.783 -14.310 1.00 90.12 653 GLY A O 1
ATOM 4868 N N . LEU A 1 654 ? 13.601 0.317 -16.155 1.00 91.19 654 LEU A N 1
ATOM 4869 C CA . LEU A 1 654 ? 14.866 -0.390 -16.303 1.00 91.19 654 LEU A CA 1
ATOM 4870 C C . LEU A 1 654 ? 15.933 0.242 -15.400 1.00 91.19 654 LEU A C 1
ATOM 4872 O O . LEU A 1 654 ? 16.194 1.444 -15.467 1.00 91.19 654 LEU A O 1
ATOM 4876 N N . ARG A 1 655 ? 16.571 -0.574 -14.559 1.00 92.25 655 ARG A N 1
ATOM 4877 C CA . ARG A 1 655 ? 17.520 -0.115 -13.540 1.00 92.25 655 ARG A CA 1
ATOM 4878 C C . ARG A 1 655 ? 18.750 -1.014 -13.445 1.00 92.25 655 ARG A C 1
ATOM 4880 O O . ARG A 1 655 ? 18.752 -2.150 -13.914 1.00 92.25 655 ARG A O 1
ATOM 4887 N N . THR A 1 656 ? 19.801 -0.495 -12.825 1.00 89.81 656 THR A N 1
ATOM 4888 C CA . THR A 1 656 ? 21.004 -1.239 -12.432 1.00 89.81 656 THR A CA 1
ATOM 4889 C C . THR A 1 656 ? 21.308 -0.975 -10.969 1.00 89.81 656 THR A C 1
ATOM 4891 O O . THR A 1 656 ? 20.910 0.050 -10.417 1.00 89.81 656 THR A O 1
ATOM 4894 N N . GLU A 1 657 ? 22.039 -1.884 -10.336 1.00 87.06 657 GLU A N 1
ATOM 4895 C CA . GLU A 1 657 ? 22.619 -1.633 -9.020 1.00 87.06 657 GLU A CA 1
ATOM 4896 C C . GLU A 1 657 ? 24.063 -1.153 -9.182 1.00 87.06 657 GLU A C 1
ATOM 4898 O O . GLU A 1 657 ? 24.812 -1.655 -10.024 1.00 87.06 657 GLU A O 1
ATOM 4903 N N . LYS A 1 658 ? 24.450 -0.159 -8.385 1.00 79.81 658 LYS A N 1
ATOM 4904 C CA . LYS A 1 658 ? 25.805 0.385 -8.347 1.00 79.81 658 LYS A CA 1
ATOM 4905 C C . LYS A 1 658 ? 26.188 0.696 -6.911 1.00 79.81 658 LYS A C 1
ATOM 4907 O O . LYS A 1 658 ? 25.378 1.186 -6.134 1.00 79.81 658 LYS A O 1
ATOM 4912 N N . LEU A 1 659 ? 27.438 0.432 -6.553 1.00 77.56 659 LEU A N 1
ATOM 4913 C CA . LEU A 1 659 ? 27.977 0.859 -5.267 1.00 77.56 659 LEU A CA 1
ATOM 4914 C C . LEU A 1 659 ? 28.245 2.368 -5.300 1.00 77.56 659 LEU A C 1
ATOM 4916 O O . LEU A 1 659 ? 29.120 2.833 -6.032 1.00 77.56 659 LEU A O 1
ATOM 4920 N N . VAL A 1 660 ? 27.508 3.118 -4.484 1.00 70.06 660 VAL A N 1
ATOM 4921 C CA . VAL A 1 660 ? 27.713 4.544 -4.221 1.00 70.06 660 VAL A CA 1
ATOM 4922 C C . VAL A 1 660 ? 28.105 4.675 -2.754 1.00 70.06 660 VAL A C 1
ATOM 4924 O O . VAL A 1 660 ? 27.340 4.311 -1.867 1.00 70.06 660 VAL A O 1
ATOM 4927 N N . ASN A 1 661 ? 29.328 5.136 -2.483 1.00 76.94 661 ASN A N 1
ATOM 4928 C CA . ASN A 1 661 ? 29.868 5.278 -1.121 1.00 76.94 661 ASN A CA 1
ATOM 4929 C C . ASN A 1 661 ? 29.788 3.991 -0.270 1.00 76.94 661 ASN A C 1
ATOM 4931 O O . ASN A 1 661 ? 29.559 4.045 0.933 1.00 76.94 661 ASN A O 1
ATOM 4935 N N . GLY A 1 662 ? 29.958 2.822 -0.898 1.00 68.06 662 GLY A N 1
ATOM 4936 C CA . GLY A 1 662 ? 29.878 1.522 -0.218 1.00 68.06 662 GLY A CA 1
ATOM 4937 C C . GLY A 1 662 ? 28.455 0.998 0.013 1.00 68.06 662 GLY A C 1
ATOM 4938 O O . GLY A 1 662 ? 28.305 -0.095 0.550 1.00 68.06 662 GLY A O 1
ATOM 4939 N N . VAL A 1 663 ? 27.425 1.725 -0.432 1.00 65.12 663 VAL A N 1
ATOM 4940 C CA . VAL A 1 663 ? 26.016 1.313 -0.373 1.00 65.12 663 VAL A CA 1
ATOM 4941 C C . VAL A 1 663 ? 25.531 0.975 -1.782 1.00 65.12 663 VAL A C 1
ATOM 4943 O O . VAL A 1 663 ? 25.787 1.718 -2.728 1.00 65.12 663 VAL A O 1
ATOM 4946 N N . LEU A 1 664 ? 24.846 -0.158 -1.950 1.00 74.38 664 LEU A N 1
ATOM 4947 C CA . LEU A 1 664 ? 24.197 -0.498 -3.219 1.00 74.38 664 LEU A CA 1
ATOM 4948 C C . LEU A 1 664 ? 23.016 0.450 -3.453 1.00 74.38 664 LEU A C 1
ATOM 4950 O O . LEU A 1 664 ? 22.014 0.387 -2.745 1.00 74.38 664 LEU A O 1
ATOM 4954 N N . ALA A 1 665 ? 23.140 1.313 -4.455 1.00 74.69 665 ALA A N 1
ATOM 4955 C CA . ALA A 1 665 ? 22.091 2.201 -4.923 1.00 74.69 665 ALA A CA 1
ATOM 4956 C C . ALA A 1 665 ? 21.514 1.683 -6.245 1.00 74.69 665 ALA A C 1
ATOM 4958 O O . ALA A 1 665 ? 22.229 1.148 -7.093 1.00 74.69 665 ALA A O 1
ATOM 4959 N N . SER A 1 666 ? 20.204 1.848 -6.415 1.00 84.19 666 SER A N 1
ATOM 4960 C CA . SER A 1 666 ? 19.518 1.591 -7.678 1.00 84.19 666 SER A CA 1
ATOM 4961 C C . SER A 1 666 ? 19.562 2.852 -8.537 1.00 84.19 666 SER A C 1
ATOM 4963 O O . SER A 1 666 ? 19.046 3.883 -8.117 1.00 84.19 666 SER A O 1
ATOM 4965 N N . GLU A 1 667 ? 20.091 2.755 -9.752 1.00 86.31 667 GLU A N 1
ATOM 4966 C CA . GLU A 1 667 ? 20.116 3.843 -10.738 1.00 86.31 667 GLU A CA 1
ATOM 4967 C C . GLU A 1 667 ? 19.267 3.465 -11.959 1.00 86.31 667 GLU A C 1
ATOM 4969 O O . GLU A 1 667 ? 19.205 2.295 -12.343 1.00 86.31 667 GLU A O 1
ATOM 4974 N N . GLU A 1 668 ? 18.600 4.442 -12.572 1.00 86.38 668 GLU A N 1
ATOM 4975 C CA . GLU A 1 668 ? 17.900 4.235 -13.844 1.00 86.38 668 GLU A CA 1
ATOM 4976 C C . GLU A 1 668 ? 18.890 4.046 -14.991 1.00 86.38 668 GLU A C 1
ATOM 4978 O O . GLU A 1 668 ? 19.907 4.736 -15.093 1.00 86.38 668 GLU A O 1
ATOM 4983 N N . LEU A 1 669 ? 18.588 3.095 -15.873 1.00 84.62 669 LEU A N 1
ATOM 4984 C CA . LEU A 1 669 ? 19.371 2.844 -17.072 1.00 84.62 669 LEU A CA 1
ATOM 4985 C C . LEU A 1 669 ? 18.710 3.519 -18.269 1.00 84.62 669 LEU A C 1
ATOM 4987 O O . LEU A 1 669 ? 17.585 3.201 -18.632 1.00 84.62 669 LEU A O 1
ATOM 4991 N N . THR A 1 670 ? 19.461 4.380 -18.951 1.00 79.00 670 THR A N 1
ATOM 4992 C CA . THR A 1 670 ? 18.999 5.045 -20.181 1.00 79.00 670 THR A CA 1
ATOM 4993 C C . THR A 1 670 ? 18.995 4.123 -21.405 1.00 79.00 670 THR A C 1
ATOM 4995 O O . THR A 1 670 ? 18.356 4.433 -22.411 1.00 79.00 670 THR A O 1
ATOM 4998 N N . GLY A 1 671 ? 19.692 2.983 -21.335 1.00 81.56 671 GLY A N 1
ATOM 4999 C CA . GLY A 1 671 ? 19.638 1.919 -22.335 1.00 81.56 671 GLY A CA 1
ATOM 5000 C C . GLY A 1 671 ? 20.746 0.878 -22.181 1.00 81.56 671 GLY A C 1
ATOM 5001 O O . GLY A 1 671 ? 21.717 1.079 -21.450 1.00 81.56 671 GLY A O 1
ATOM 5002 N N . LEU A 1 672 ? 20.603 -0.235 -22.901 1.00 85.75 672 LEU A N 1
ATOM 5003 C CA . LEU A 1 672 ? 21.564 -1.338 -22.936 1.00 85.75 672 LEU A CA 1
ATOM 5004 C C . LEU A 1 672 ? 22.481 -1.207 -24.155 1.00 85.75 672 LEU A C 1
ATOM 5006 O O . LEU A 1 672 ? 22.014 -1.080 -25.288 1.00 85.75 672 LEU A O 1
ATOM 5010 N N . ARG A 1 673 ? 23.800 -1.245 -23.942 1.00 86.81 673 ARG A N 1
ATOM 5011 C CA . ARG A 1 673 ? 24.777 -1.060 -25.026 1.00 86.81 673 ARG A CA 1
ATOM 5012 C C . ARG A 1 673 ? 25.869 -2.114 -25.027 1.00 86.81 673 ARG A C 1
ATOM 5014 O O . ARG A 1 673 ? 26.329 -2.552 -23.974 1.00 86.81 673 ARG A O 1
ATOM 5021 N N . LEU A 1 674 ? 26.343 -2.440 -26.222 1.00 86.50 674 LEU A N 1
ATOM 5022 C CA . LEU A 1 674 ? 27.584 -3.162 -26.455 1.00 86.50 674 LEU A CA 1
ATOM 5023 C C . LEU A 1 674 ? 28.714 -2.151 -26.725 1.00 86.50 674 LEU A C 1
ATOM 5025 O O . LEU A 1 674 ? 28.560 -1.212 -27.504 1.00 86.50 674 LEU A O 1
ATOM 5029 N N . ARG A 1 675 ? 29.864 -2.325 -26.071 1.00 82.25 675 ARG A N 1
ATOM 5030 C CA . ARG A 1 675 ? 31.112 -1.593 -26.316 1.00 82.25 675 ARG A CA 1
ATOM 5031 C C . ARG A 1 675 ? 32.052 -2.458 -27.146 1.00 82.25 675 ARG A C 1
ATOM 5033 O O . ARG A 1 675 ? 32.344 -3.599 -26.791 1.00 82.25 675 ARG A O 1
ATOM 5040 N N . GLY A 1 676 ? 32.527 -1.903 -28.255 1.00 61.22 676 GLY A N 1
ATOM 5041 C CA . GLY A 1 676 ? 33.473 -2.572 -29.137 1.00 61.22 676 GLY A CA 1
ATOM 5042 C C . GLY A 1 676 ? 34.905 -2.437 -28.633 1.00 61.22 676 GLY A C 1
ATOM 5043 O O . GLY A 1 676 ? 35.525 -1.401 -28.844 1.00 61.22 676 GLY A O 1
ATOM 5044 N N . ASP A 1 677 ? 35.448 -3.505 -28.058 1.00 56.62 677 ASP A N 1
ATOM 5045 C CA . ASP A 1 677 ? 36.880 -3.778 -28.164 1.00 56.62 677 ASP A CA 1
ATOM 5046 C C . ASP A 1 677 ? 37.017 -4.769 -29.317 1.00 56.62 677 ASP A C 1
ATOM 5048 O O . ASP A 1 677 ? 36.757 -5.960 -29.156 1.00 56.62 677 ASP A O 1
ATOM 5052 N N . VAL A 1 678 ? 37.336 -4.277 -30.516 1.00 50.56 678 VAL A N 1
ATOM 5053 C CA . VAL A 1 678 ? 37.426 -5.134 -31.704 1.00 50.56 678 VAL A CA 1
ATOM 5054 C C . VAL A 1 678 ? 38.678 -6.005 -31.597 1.00 50.56 678 VAL A C 1
ATOM 5056 O O . VAL A 1 678 ? 39.752 -5.630 -32.062 1.00 50.56 678 VAL A O 1
ATOM 5059 N N . VAL A 1 679 ? 38.551 -7.186 -30.994 1.00 52.69 679 VAL A N 1
ATOM 5060 C CA . VAL A 1 679 ? 39.575 -8.233 -31.068 1.00 52.69 679 VAL A CA 1
ATOM 5061 C C . VAL A 1 679 ? 39.310 -9.051 -32.331 1.00 52.69 679 VAL A C 1
ATOM 5063 O O . VAL A 1 679 ? 38.528 -9.999 -32.327 1.00 52.69 679 VAL A O 1
ATOM 5066 N N . SER A 1 680 ? 39.930 -8.644 -33.442 1.00 51.22 680 SER A N 1
ATOM 5067 C CA . SER A 1 680 ? 39.885 -9.391 -34.704 1.00 51.22 680 SER A CA 1
ATOM 5068 C C . SER A 1 680 ? 40.708 -10.666 -34.541 1.00 51.22 680 SER A C 1
ATOM 5070 O O . SER A 1 680 ? 41.926 -10.600 -34.380 1.00 51.22 680 SER A O 1
ATOM 5072 N N . THR A 1 681 ? 40.062 -11.828 -34.589 1.00 54.16 681 THR A N 1
ATOM 5073 C CA . THR A 1 681 ? 40.769 -13.112 -34.680 1.00 54.16 681 THR A CA 1
ATOM 5074 C C . THR A 1 681 ? 40.506 -13.723 -36.048 1.00 54.16 681 THR A C 1
ATOM 5076 O O . THR A 1 681 ? 39.356 -13.888 -36.462 1.00 54.16 681 THR A O 1
ATOM 5079 N N . VAL A 1 682 ? 41.584 -14.025 -36.773 1.00 49.94 682 VAL A N 1
ATOM 5080 C CA . VAL A 1 682 ? 41.516 -14.826 -37.997 1.00 49.94 682 VAL A CA 1
ATOM 5081 C C . VAL A 1 682 ? 41.229 -16.257 -37.548 1.00 49.94 682 VAL A C 1
ATOM 5083 O O . VAL A 1 682 ? 41.970 -16.799 -36.728 1.00 49.94 682 VAL A O 1
ATOM 5086 N N . ALA A 1 683 ? 40.122 -16.842 -38.006 1.00 42.06 683 ALA A N 1
ATOM 5087 C CA . ALA A 1 683 ? 39.875 -18.262 -37.772 1.00 42.06 683 ALA A CA 1
ATOM 5088 C C . ALA A 1 683 ? 40.970 -19.081 -38.493 1.00 42.06 683 ALA A C 1
ATOM 5090 O O . ALA A 1 683 ? 41.311 -18.706 -39.617 1.00 42.06 683 ALA A O 1
ATOM 5091 N N . PRO A 1 684 ? 41.538 -20.124 -37.860 1.00 38.78 684 PRO A N 1
ATOM 5092 C CA . PRO A 1 684 ? 42.564 -20.966 -38.473 1.00 38.78 684 PRO A CA 1
ATOM 5093 C C . PRO A 1 684 ? 42.076 -21.693 -39.729 1.00 38.78 684 PRO A C 1
ATOM 5095 O O . PRO A 1 684 ? 40.854 -21.975 -39.820 1.00 38.78 684 PRO A O 1
#

pLDDT: mean 88.93, std 10.48, range [38.66, 98.75]

Mean predicted aligned error: 9.47 Å

Radius of gyration: 36.64 Å; Cα contacts (8 Å, |Δi|>4): 1757; chains: 1; bounding box: 131×76×119 Å